Protein 8FIB (pdb70)

Sequence (418 aa):
RDAFAALAAPENNSNPYEYMRWLREHDPVHRSASGIFLLSRHADIYWALKATGDTFRGPSAGDLARLFPRAAISRSLNLLASTLAMKEPPTHTRLRRLISRDFTVRQIDSLRPSIVQVTQTRRLGNIASSLEKGHVVNLHEVFSVVLPMLIFAELFGMTQADIFELAASIRTILEGLNPHASDEQLAASDAASLEVERYFEGLIEKKRREPQSDLVSVLVSTHDDDDDKLSDTELISMLWGILLGGFATTAAMMIDHAILDMLAFPEQRRWLEGDAASVKAFIEEVLRRYYDDAAPPAAMMFFSSSIPRIAQYDITIGDVTIPEGADVRVLLASGNRDPAAFPDPDRFDPSRFHGTAPGMSTYGHVLLSFGHGIHFCLGAQLARVQLAECLPVINARFPHLVLAGDPVREPSAFLRTFRSLPVRLDTSG

Secondary structure (DSSP, 8-state):
--HHHHHHSHHHHH-THHHHHHHHHH-SEEE-TTS-EEE-SHHHHHHHHHTBTTTEEPP-HHHHHHHSGGGTT-HHHHHHHTSGGG--TTHHHHHHHHHHHHS-HHHHHTTHHHHHHHHHHHHHHHHHHHHTT--EEHIIIIITHHHHHHHHHHHT--HHHHHHHHHHHHHHHHHHSTT--HHHHHHHHHHHHHHHHHHHHHHHHHHHS--SSHHHHHHS--SS------HHHHHHHHHHHHHHTSSHHHHHHHHHHHHHHH-GGGGGGGGS-HHHHHHHHHHHHHH--SSSB--S--EESS-EEETTEEE-TT-BEEEBHHHHTT-TTTSSSTTS--GGGGTTS-TTB-TTS-B--TT--GGG--TTHHHHHHHHHHHHHHHHHH-TTEEE-SPPEEE--SS--EEEE-EEEE----

Structure (mmCIF, N/CA/C/O backbone):
data_8FIB
#
_entry.id   8FIB
#
_cell.length_a   92.931
_cell.length_b   97.410
_cell.length_c   107.600
_cell.angle_alpha   90.000
_cell.angle_beta   90.000
_cell.angle_gamma   90.000
#
_symmetry.space_group_name_H-M   'C 2 2 21'
#
loop_
_entity.id
_entity.type
_entity.pdbx_description
1 polymer 'Cytochrome P450'
2 non-polymer 'PROTOPORPHYRIN IX CONTAINING FE'
3 water water
#
loop_
_atom_site.group_PDB
_atom_site.id
_atom_site.type_symbol
_atom_site.label_atom_id
_atom_site.label_alt_id
_atom_site.label_comp_id
_atom_site.label_asym_id
_atom_site.label_entity_id
_atom_site.label_seq_id
_atom_site.pdbx_PDB_ins_code
_atom_site.Cartn_x
_atom_site.Cartn_y
_atom_site.Cartn_z
_atom_site.occupancy
_atom_site.B_iso_or_equiv
_atom_site.auth_seq_id
_atom_site.auth_comp_id
_atom_site.auth_asym_id
_atom_site.auth_atom_id
_atom_site.pdbx_PDB_model_num
ATOM 1 N N . ARG A 1 23 ? 2.039 20.901 45.609 1.00 59.88 15 ARG A N 1
ATOM 2 C CA . ARG A 1 23 ? 0.998 21.806 46.089 1.00 60.70 15 ARG A CA 1
ATOM 3 C C . ARG A 1 23 ? 1.445 23.258 45.947 1.00 59.49 15 ARG A C 1
ATOM 4 O O . ARG A 1 23 ? 0.667 24.141 45.582 1.00 61.01 15 ARG A O 1
ATOM 24 N N . ASP A 1 24 ? 2.715 23.488 46.263 1.00 56.42 16 ASP A N 1
ATOM 25 C CA . ASP A 1 24 ? 3.375 24.778 46.106 1.00 53.18 16 ASP A CA 1
ATOM 26 C C . ASP A 1 24 ? 4.565 24.550 45.185 1.00 50.44 16 ASP A C 1
ATOM 27 O O . ASP A 1 24 ? 5.445 23.744 45.506 1.00 51.06 16 ASP A O 1
ATOM 36 N N . ALA A 1 25 ? 4.592 25.256 44.047 1.00 46.98 17 ALA A N 1
ATOM 37 C CA . ALA A 1 25 ? 5.523 24.900 42.978 1.00 45.22 17 ALA A CA 1
ATOM 38 C C . ALA A 1 25 ? 6.978 25.037 43.418 1.00 44.33 17 ALA A C 1
ATOM 39 O O . ALA A 1 25 ? 7.827 24.228 43.026 1.00 44.21 17 ALA A O 1
ATOM 46 N N . PHE A 1 26 ? 7.295 26.065 44.205 1.00 43.52 18 PHE A N 1
ATOM 47 C CA . PHE A 1 26 ? 8.677 26.251 44.636 1.00 44.14 18 PHE A CA 1
ATOM 48 C C . PHE A 1 26 ? 9.121 25.112 45.547 1.00 46.78 18 PHE A C 1
ATOM 49 O O . PHE A 1 26 ? 10.270 24.657 45.468 1.00 47.34 18 PHE A O 1
ATOM 66 N N . ALA A 1 27 ? 8.221 24.631 46.409 1.00 48.18 19 ALA A N 1
ATOM 67 C CA . ALA A 1 27 ? 8.551 23.496 47.262 1.00 48.85 19 ALA A CA 1
ATOM 68 C C . ALA A 1 27 ? 8.584 22.201 46.463 1.00 48.10 19 ALA A C 1
ATOM 69 O O . ALA A 1 27 ? 9.410 21.319 46.731 1.00 47.78 19 ALA A O 1
ATOM 76 N N . ALA A 1 28 ? 7.685 22.061 45.486 1.00 46.81 20 ALA A N 1
ATOM 77 C CA . ALA A 1 28 ? 7.691 20.870 44.646 1.00 46.62 20 ALA A CA 1
ATOM 78 C C . ALA A 1 28 ? 9.010 20.751 43.889 1.00 46.95 20 ALA A C 1
ATOM 79 O O . ALA A 1 28 ? 9.637 19.687 43.875 1.00 47.62 20 ALA A O 1
ATOM 86 N N . LEU A 1 29 ? 9.467 21.853 43.284 1.00 46.47 21 LEU A N 1
ATOM 87 C CA . LEU A 1 29 ? 10.673 21.831 42.461 1.00 46.74 21 LEU A CA 1
ATOM 88 C C . LEU A 1 29 ? 11.946 21.601 43.267 1.00 48.93 21 LEU A C 1
ATOM 89 O O . LEU A 1 29 ? 12.956 21.170 42.696 1.00 49.37 21 LEU A O 1
ATOM 105 N N . ALA A 1 30 ? 11.929 21.885 44.567 1.00 50.32 22 ALA A N 1
ATOM 106 C CA . ALA A 1 30 ? 13.090 21.658 45.415 1.00 52.37 22 ALA A CA 1
ATOM 107 C C . ALA A 1 30 ? 13.084 20.289 46.083 1.00 54.38 22 A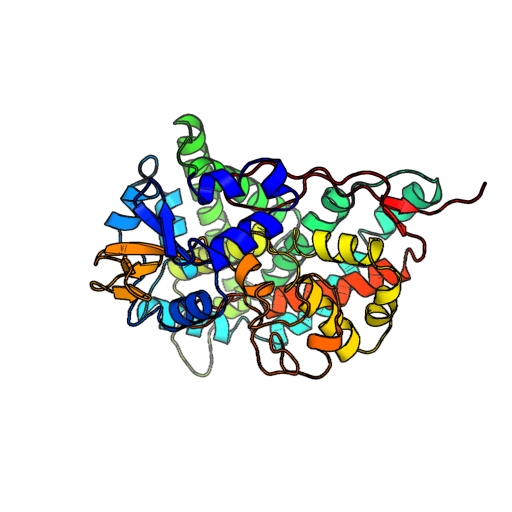LA A C 1
ATOM 108 O O . ALA A 1 30 ? 14.087 19.916 46.702 1.00 54.31 22 ALA A O 1
ATOM 115 N N . ALA A 1 31 ? 11.989 19.531 45.981 1.00 56.38 23 ALA A N 1
ATOM 116 C CA . ALA A 1 31 ? 11.988 18.172 46.494 1.00 58.49 23 ALA A CA 1
ATOM 117 C C . ALA A 1 31 ? 13.101 17.374 45.818 1.00 60.77 23 ALA A C 1
ATOM 118 O O . ALA A 1 31 ? 13.526 17.706 44.707 1.00 60.96 23 ALA A O 1
ATOM 125 N N . PRO A 1 32 ? 13.588 16.312 46.470 1.00 62.61 24 PRO A N 1
ATOM 126 C CA . PRO A 1 32 ? 14.724 15.568 45.886 1.00 63.17 24 PRO A CA 1
ATOM 127 C C . PRO A 1 32 ? 14.476 15.071 44.467 1.00 63.64 24 PRO A C 1
ATOM 128 O O . PRO A 1 32 ? 15.310 15.305 43.579 1.00 63.55 24 PRO A O 1
ATOM 139 N N . GLU A 1 33 ? 13.347 14.392 44.220 1.00 64.29 25 GLU A N 1
ATOM 140 C CA . GLU A 1 33 ? 13.089 13.846 42.890 1.00 64.75 25 GLU A CA 1
ATOM 141 C C . GLU A 1 33 ? 13.003 14.940 41.831 1.00 65.05 25 GLU A C 1
ATOM 142 O O . GLU A 1 33 ? 13.288 14.690 40.655 1.00 65.58 25 GLU A O 1
ATOM 154 N N . ASN A 1 34 ? 12.600 16.150 42.217 1.00 64.57 26 ASN A N 1
ATOM 155 C CA . ASN A 1 34 ? 12.515 17.258 41.273 1.00 64.43 26 ASN A CA 1
ATOM 156 C C . ASN A 1 34 ? 13.818 18.036 41.161 1.00 65.34 26 ASN A C 1
ATOM 157 O O . ASN A 1 34 ? 14.060 18.666 40.125 1.00 66.03 26 ASN A O 1
ATOM 168 N N . ASN A 1 35 ? 14.668 18.013 42.189 1.00 65.48 27 ASN A N 1
ATOM 169 C CA . ASN A 1 35 ? 16.063 18.359 41.954 1.00 66.19 27 ASN A CA 1
ATOM 170 C C . ASN A 1 35 ? 16.688 17.380 40.967 1.00 65.12 27 ASN A C 1
ATOM 171 O O . ASN A 1 35 ? 17.648 17.739 40.279 1.00 66.77 27 ASN A O 1
ATOM 182 N N . SER A 1 36 ? 16.128 16.167 40.848 1.00 62.37 28 SER A N 1
ATOM 183 C CA . SER A 1 36 ? 16.681 15.129 39.965 1.00 59.58 28 SER A CA 1
ATOM 184 C C . SER A 1 36 ? 16.162 15.266 38.535 1.00 55.94 28 SER A C 1
ATOM 185 O O . SER A 1 36 ? 16.940 15.515 37.609 1.00 55.32 28 SER A O 1
ATOM 193 N N . ASN A 1 37 ? 14.854 15.081 38.336 1.00 52.65 29 ASN A N 1
ATOM 194 C CA . ASN A 1 37 ? 14.227 15.298 37.032 1.00 48.97 29 ASN A CA 1
ATOM 195 C C . ASN A 1 37 ? 12.908 16.040 37.187 1.00 42.89 29 ASN A C 1
ATOM 196 O O . ASN A 1 37 ? 11.833 15.431 37.258 1.00 42.72 29 ASN A O 1
ATOM 207 N N . PRO A 1 38 ? 12.942 17.372 37.187 1.00 38.95 30 PRO A N 1
ATOM 208 C CA . PRO A 1 38 ? 11.702 18.130 37.365 1.00 34.70 30 PRO A CA 1
ATOM 209 C C . PRO A 1 38 ? 10.891 18.331 36.093 1.00 29.76 30 PRO A C 1
ATOM 210 O O . PRO A 1 38 ? 9.881 19.040 36.143 1.00 28.27 30 PRO A O 1
ATOM 221 N N . TYR A 1 39 ? 11.285 17.758 34.953 1.00 26.98 31 TYR A N 1
ATOM 222 C CA . TYR A 1 39 ? 10.689 18.183 33.689 1.00 26.55 31 TYR A CA 1
ATOM 223 C C . TYR A 1 39 ? 9.291 17.628 33.486 1.00 25.43 31 TYR A C 1
ATOM 224 O O . TYR A 1 39 ? 8.498 18.248 32.764 1.00 26.07 31 TYR A O 1
ATOM 242 N N . GLU A 1 40 ? 8.948 16.515 34.141 1.00 25.60 32 GLU A N 1
ATOM 243 C CA . GLU A 1 40 ? 7.573 16.028 34.079 1.00 27.48 32 GLU A CA 1
ATOM 244 C C . GLU A 1 40 ? 6.626 16.957 34.831 1.00 25.86 32 GLU A C 1
ATOM 245 O O . GLU A 1 40 ? 5.535 17.277 34.338 1.00 25.68 32 GLU A O 1
ATOM 257 N N . TYR A 1 41 ? 7.034 17.415 36.019 1.00 25.03 33 TYR A N 1
ATOM 258 C CA . TYR A 1 41 ? 6.231 18.386 36.759 1.00 25.43 33 TYR A CA 1
ATOM 259 C C . TYR A 1 41 ? 6.129 19.720 36.026 1.00 23.24 33 TYR A C 1
ATOM 260 O O . TYR A 1 41 ? 5.079 20.369 36.059 1.00 23.79 33 TYR A O 1
ATOM 278 N N . MET A 1 42 ? 7.224 20.171 35.406 1.00 22.39 34 MET A N 1
ATOM 279 C CA . MET A 1 42 ? 7.185 21.401 34.621 1.00 23.06 34 MET A CA 1
ATOM 280 C C . MET A 1 42 ? 6.180 21.299 33.484 1.00 22.91 34 MET A C 1
ATOM 281 O O . MET A 1 42 ? 5.436 22.249 33.214 1.00 22.58 34 MET A O 1
ATOM 295 N N . ARG A 1 43 ? 6.153 20.156 32.797 1.00 22.37 35 ARG A N 1
ATOM 296 C CA . ARG A 1 43 ? 5.148 19.947 31.766 1.00 24.43 35 ARG A CA 1
ATOM 297 C C . ARG A 1 43 ? 3.752 20.072 32.350 1.00 23.28 35 ARG A C 1
ATOM 298 O O . ARG A 1 43 ? 2.867 20.702 31.754 1.00 22.70 35 ARG A O 1
ATOM 319 N N . TRP A 1 44 ? 3.536 19.481 33.525 1.00 22.89 36 TRP A N 1
ATOM 320 C CA . TRP A 1 44 ? 2.224 19.567 34.148 1.00 23.39 36 TRP A CA 1
ATOM 321 C C . TRP A 1 44 ? 1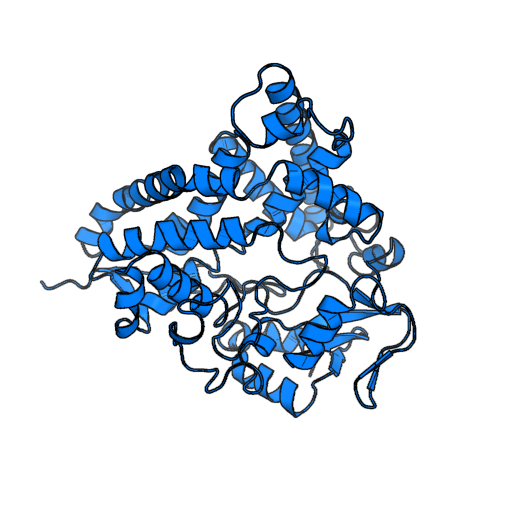.851 21.019 34.413 1.00 22.05 36 TRP A C 1
ATOM 322 O O . TRP A 1 44 ? 0.716 21.436 34.155 1.00 22.08 36 TRP A O 1
ATOM 343 N N . LEU A 1 45 ? 2.803 21.811 34.907 1.00 21.10 37 LEU A N 1
ATOM 344 C CA . LEU A 1 45 ? 2.524 23.213 35.191 1.00 21.39 37 LEU A CA 1
ATOM 345 C C . LEU A 1 45 ? 2.150 23.964 33.922 1.00 20.72 37 LEU A C 1
ATOM 346 O O . LEU A 1 45 ? 1.183 24.733 33.903 1.00 21.40 37 LEU A O 1
ATOM 362 N N . ARG A 1 46 ? 2.914 23.758 32.847 1.00 19.41 38 ARG A N 1
ATOM 363 C CA . ARG A 1 46 ? 2.650 24.489 31.614 1.00 19.41 38 ARG A CA 1
ATOM 364 C C . ARG A 1 46 ? 1.238 24.229 31.112 1.00 20.00 38 ARG A C 1
ATOM 365 O O . ARG A 1 46 ? 0.613 25.108 30.512 1.00 20.47 38 ARG A O 1
ATOM 386 N N . GLU A 1 47 ? 0.740 23.006 31.298 1.00 20.49 39 GLU A N 1
ATOM 387 C CA . GLU A 1 47 ? -0.568 22.619 30.784 1.00 22.52 39 GLU A CA 1
ATOM 388 C C . GLU A 1 47 ? -1.704 22.918 31.746 1.00 21.39 39 GLU A C 1
ATOM 389 O O . GLU A 1 47 ? -2.815 23.238 31.293 1.00 21.63 39 GLU A O 1
ATOM 401 N N . HIS A 1 48 ? -1.460 22.833 33.054 1.00 21.84 40 HIS A N 1
ATOM 402 C CA . HIS A 1 48 ? -2.531 22.904 34.033 1.00 22.94 40 HIS A CA 1
ATOM 403 C C . HIS A 1 48 ? -2.478 24.115 34.959 1.00 21.77 40 HIS A C 1
ATOM 404 O O . HIS A 1 48 ? -3.515 24.481 35.529 1.00 22.35 40 HIS A O 1
ATOM 418 N N . ASP A 1 49 ? -1.320 24.724 35.149 1.00 22.54 41 ASP A N 1
ATOM 419 C CA . ASP A 1 49 ? -1.218 25.848 36.078 1.00 21.63 41 ASP A CA 1
ATOM 420 C C . ASP A 1 49 ? -0.120 26.789 35.594 1.00 19.98 41 ASP A C 1
ATOM 421 O O . ASP A 1 49 ? 0.877 26.994 36.306 1.00 19.90 41 ASP A O 1
ATOM 430 N N . PRO A 1 50 ? -0.259 27.367 34.388 1.00 19.01 42 PRO A N 1
ATOM 431 C CA . PRO A 1 50 ? 0.865 28.127 33.807 1.00 18.25 42 PRO A CA 1
ATOM 432 C C . PRO A 1 50 ? 1.155 29.433 34.527 1.00 18.01 42 PRO A C 1
ATOM 433 O O . PRO A 1 50 ? 2.273 29.950 34.414 1.00 19.33 42 PRO A O 1
ATOM 444 N N . VAL A 1 51 ? 0.197 29.975 35.276 1.00 18.90 43 VAL A N 1
ATOM 445 C CA . VAL A 1 51 ? 0.406 31.197 36.052 1.00 20.48 43 VAL A CA 1
ATOM 446 C C . VAL A 1 51 ? 0.190 30.810 37.505 1.00 20.77 43 VAL A C 1
ATOM 447 O O . VAL A 1 51 ? -0.862 31.086 38.094 1.00 22.33 43 VAL A O 1
ATOM 460 N N . HIS A 1 52 ? 1.170 30.115 38.066 1.00 20.22 44 HIS A N 1
ATOM 461 C CA . HIS A 1 52 ? 1.037 29.516 39.382 1.00 21.72 44 HIS A CA 1
ATOM 462 C C . HIS A 1 52 ? 1.199 30.560 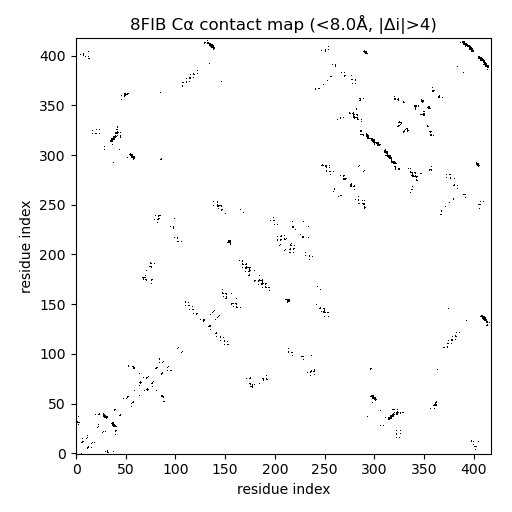40.471 1.00 22.11 44 HIS A C 1
ATOM 463 O O . HIS A 1 52 ? 2.199 31.281 40.493 1.00 22.23 44 HIS A O 1
ATOM 477 N N . ARG A 1 53 ? 0.254 30.601 41.404 1.00 22.49 45 ARG A N 1
ATOM 478 C CA . ARG A 1 53 ? 0.379 31.427 42.600 1.00 25.08 45 ARG A CA 1
ATOM 479 C C . ARG A 1 53 ? 0.782 30.532 43.773 1.00 26.23 45 ARG A C 1
ATOM 480 O O . ARG A 1 53 ? 0.008 29.672 44.206 1.00 24.91 45 ARG A O 1
ATOM 501 N N . SER A 1 54 ? 1.989 30.738 44.292 1.00 30.02 46 SER A N 1
ATOM 502 C CA . SER A 1 54 ? 2.457 29.929 45.406 1.00 33.31 46 SER A CA 1
ATOM 503 C C . SER A 1 54 ? 1.768 30.352 46.704 1.00 36.19 46 SER A C 1
ATOM 504 O O . SER A 1 54 ? 1.033 31.343 46.758 1.00 36.00 46 SER A O 1
ATOM 512 N N . ALA A 1 55 ? 2.029 29.584 47.767 1.00 37.70 47 ALA A N 1
ATOM 513 C CA . ALA A 1 55 ? 1.474 29.901 49.080 1.00 38.92 47 ALA A CA 1
ATOM 514 C C . ALA A 1 55 ? 1.922 31.276 49.558 1.00 39.35 47 ALA A C 1
ATOM 515 O O . ALA A 1 55 ? 1.166 31.987 50.232 1.00 41.10 47 ALA A O 1
ATOM 522 N N . SER A 1 56 ? 3.156 31.659 49.235 1.00 38.34 48 SER A N 1
ATOM 523 C CA . SER A 1 56 ? 3.689 32.959 49.614 1.00 38.27 48 SER A CA 1
ATOM 524 C C . SER A 1 56 ? 3.043 34.111 48.861 1.00 36.55 48 SER A C 1
ATOM 525 O O . SER A 1 56 ? 3.251 35.266 49.237 1.00 37.88 48 SER A O 1
ATOM 533 N N . GLY A 1 57 ? 2.295 33.844 47.802 1.00 34.51 49 GLY A N 1
ATOM 534 C CA . GLY A 1 57 ? 1.808 34.908 46.957 1.00 32.65 49 GLY A CA 1
ATOM 535 C C . GLY A 1 57 ? 2.697 35.238 45.780 1.00 30.68 49 GLY A C 1
ATOM 536 O O . GLY A 1 57 ? 2.310 36.067 44.944 1.00 29.57 49 GLY A O 1
ATOM 540 N N . ILE A 1 58 ? 3.876 34.629 45.690 1.00 31.28 50 ILE A N 1
ATOM 541 C CA . ILE A 1 58 ? 4.766 34.839 44.555 1.00 29.97 50 ILE A CA 1
ATOM 542 C C . ILE A 1 58 ? 4.286 33.976 43.398 1.00 26.83 50 ILE A C 1
ATOM 543 O O . ILE A 1 58 ? 3.863 32.829 43.586 1.00 28.31 50 ILE A O 1
ATOM 559 N N . PHE A 1 59 ? 4.337 34.524 42.196 1.00 23.16 51 PHE A N 1
ATOM 560 C CA . PHE A 1 59 ? 3.863 33.806 41.024 1.00 22.80 51 PHE A CA 1
ATOM 561 C C . PHE A 1 59 ? 5.021 33.150 40.293 1.00 21.99 51 PHE A C 1
ATOM 562 O O . PHE A 1 59 ? 6.171 33.588 40.372 1.00 21.47 51 PHE A O 1
ATOM 579 N N . LEU A 1 60 ? 4.693 32.092 39.550 1.00 20.53 52 LEU A N 1
ATOM 580 C CA . LEU A 1 60 ? 5.689 31.342 38.791 1.00 20.23 52 LEU A CA 1
ATOM 581 C C . LEU A 1 60 ? 5.131 31.014 37.416 1.00 20.08 52 LEU A C 1
ATOM 582 O O . LEU A 1 60 ? 4.119 30.310 37.305 1.00 20.02 52 LEU A O 1
ATOM 598 N N . LEU A 1 61 ? 5.810 31.505 36.379 1.00 18.33 53 LEU A N 1
ATOM 599 C CA . LEU A 1 61 ? 5.440 31.274 34.988 1.00 17.22 53 LEU A CA 1
ATOM 600 C C . LEU A 1 61 ? 6.304 30.160 34.411 1.00 16.74 53 LEU A C 1
ATOM 601 O O . LEU A 1 61 ? 7.530 30.171 34.578 1.00 17.28 53 LEU A O 1
ATOM 617 N N . SER A 1 62 ? 5.658 29.198 33.746 1.00 14.97 54 SER A N 1
ATOM 618 C CA . SER A 1 62 ? 6.337 28.020 33.228 1.00 16.96 54 SER A CA 1
ATOM 619 C C . SER A 1 62 ? 6.347 27.913 31.707 1.00 17.16 54 SER A C 1
ATOM 620 O O . SER A 1 62 ? 7.151 27.150 31.172 1.00 17.71 54 SER A O 1
ATOM 628 N N . ARG A 1 63 ? 5.497 28.648 30.992 1.00 17.02 55 ARG A N 1
ATOM 629 C CA . ARG A 1 63 ? 5.466 28.545 29.537 1.00 15.77 55 ARG A CA 1
ATOM 630 C C . ARG A 1 63 ? 6.478 29.482 28.885 1.00 16.08 55 ARG A C 1
ATOM 631 O O . ARG A 1 63 ? 6.703 30.603 29.357 1.00 15.32 55 ARG A O 1
ATOM 652 N N . HIS A 1 64 ? 7.066 29.023 27.769 1.00 15.00 56 HIS A N 1
ATOM 653 C CA . HIS A 1 64 ? 8.017 29.862 27.041 1.00 16.22 56 HIS A CA 1
ATOM 654 C C . HIS A 1 64 ? 7.402 31.215 26.696 1.00 16.51 56 HIS A C 1
ATOM 655 O O . HIS A 1 64 ? 8.034 32.258 26.895 1.00 16.39 56 HIS A O 1
ATOM 669 N N . ALA A 1 65 ? 6.159 31.227 26.213 1.00 16.43 57 ALA A N 1
ATOM 670 C CA . ALA A 1 65 ? 5.553 32.478 25.758 1.00 16.01 57 ALA A CA 1
ATOM 671 C C . ALA A 1 65 ? 5.388 33.478 26.901 1.00 16.84 57 ALA A C 1
ATOM 672 O O . ALA A 1 65 ? 5.673 34.676 26.745 1.00 16.56 57 ALA A O 1
ATOM 679 N N . ASP A 1 66 ? 4.925 33.004 28.058 1.00 16.55 58 ASP A N 1
ATOM 680 C CA . ASP A 1 66 ? 4.682 33.891 29.186 1.00 17.10 58 ASP A CA 1
ATOM 681 C C . ASP A 1 66 ? 5.994 34.340 29.814 1.00 15.96 58 ASP A C 1
ATOM 682 O O . ASP A 1 66 ? 6.120 35.486 30.261 1.00 16.82 58 ASP A O 1
ATOM 691 N N . ILE A 1 67 ? 6.981 33.443 29.866 1.00 14.95 59 ILE A N 1
ATOM 692 C CA . ILE A 1 67 ? 8.292 33.805 30.399 1.00 15.26 59 ILE A CA 1
ATOM 693 C C . ILE A 1 67 ? 8.954 34.858 29.518 1.00 15.56 59 ILE A C 1
ATOM 694 O O . ILE A 1 67 ? 9.503 35.851 30.006 1.00 15.61 59 ILE A O 1
ATOM 710 N N . TYR A 1 68 ? 8.931 34.635 28.200 1.00 16.72 60 TYR A N 1
ATOM 711 C CA . TYR A 1 68 ? 9.510 35.582 27.254 1.00 17.85 60 TYR A CA 1
ATOM 712 C C . TYR A 1 68 ? 8.850 36.940 27.392 1.00 18.18 60 TYR A C 1
ATOM 713 O O . TYR A 1 68 ? 9.532 37.971 27.472 1.00 18.45 60 TYR A O 1
ATOM 731 N N . TRP A 1 69 ? 7.523 36.950 27.482 1.00 19.06 61 TRP A N 1
ATOM 732 C CA . TRP A 1 69 ? 6.795 38.189 27.684 1.00 19.88 61 TRP A CA 1
ATOM 733 C C . TRP A 1 69 ? 7.259 38.906 28.952 1.00 19.58 61 TRP A C 1
ATOM 734 O O . TRP A 1 69 ? 7.490 40.121 28.948 1.00 18.95 61 TRP A O 1
ATOM 755 N N . ALA A 1 70 ? 7.372 38.174 30.060 1.00 17.50 62 ALA A N 1
ATOM 756 C CA . ALA A 1 70 ? 7.677 38.819 31.335 1.00 17.13 62 ALA A CA 1
ATOM 757 C C . ALA A 1 70 ? 9.089 39.382 31.346 1.00 16.02 62 ALA A C 1
ATOM 758 O O . ALA A 1 70 ? 9.341 40.453 31.923 1.00 16.82 62 ALA A O 1
ATOM 765 N N . LEU A 1 71 ? 10.021 38.667 30.711 1.00 15.62 63 LEU A N 1
ATOM 766 C CA . LEU A 1 71 ? 11.395 39.133 30.620 1.00 16.53 63 LEU A CA 1
ATOM 767 C C . LEU A 1 71 ? 11.497 40.400 29.796 1.00 19.09 63 LEU A C 1
ATOM 768 O O . LEU A 1 71 ? 12.255 41.311 30.144 1.00 18.97 63 LEU A O 1
ATOM 784 N N . LYS A 1 72 ? 10.779 40.464 28.678 1.00 20.28 64 LYS A N 1
ATOM 785 C CA . LYS A 1 72 ? 10.879 41.653 27.845 1.00 23.11 64 LYS A CA 1
ATOM 786 C C . LYS A 1 72 ? 10.046 42.800 28.389 1.00 21.93 64 LYS A C 1
ATOM 787 O O . LYS A 1 72 ? 10.298 43.953 28.035 1.00 24.15 64 LYS A O 1
ATOM 806 N N . ALA A 1 73 ? 9.121 42.521 29.289 1.00 21.10 65 ALA A N 1
ATOM 807 C CA . ALA A 1 73 ? 8.357 43.576 29.923 1.00 25.76 65 ALA A CA 1
ATOM 808 C C . ALA A 1 73 ? 9.059 44.174 31.135 1.00 32.93 65 ALA A C 1
ATOM 809 O O . ALA A 1 73 ? 8.516 45.105 31.733 1.00 35.67 65 ALA A O 1
ATOM 816 N N . THR A 1 74 ? 10.199 43.625 31.563 1.00 36.22 66 THR A N 1
ATOM 817 C CA . THR A 1 74 ? 10.879 44.145 32.749 1.00 41.00 66 THR A CA 1
ATOM 818 C C . THR A 1 74 ? 11.495 45.496 32.412 1.00 42.80 66 THR A C 1
ATOM 819 O O . THR A 1 74 ? 12.302 45.615 31.480 1.00 38.29 66 THR A O 1
ATOM 830 N N . GLY A 1 75 ? 11.073 46.516 33.159 1.00 49.08 67 GLY A N 1
ATOM 831 C CA . GLY A 1 75 ? 11.315 47.903 32.823 1.00 52.64 67 GLY A CA 1
ATOM 832 C C . GLY A 1 75 ? 10.025 48.696 32.721 1.00 53.36 67 GLY A C 1
ATOM 833 O O . GLY A 1 75 ? 9.890 49.758 33.332 1.00 55.32 67 GLY A O 1
ATOM 837 N N . ASP A 1 76 ? 9.064 48.196 31.955 1.00 52.02 68 ASP A N 1
ATOM 838 C CA . ASP A 1 76 ? 7.763 48.881 31.813 1.00 51.93 68 ASP A CA 1
ATOM 839 C C . ASP A 1 76 ? 6.772 48.329 32.832 1.00 49.65 68 ASP A C 1
ATOM 840 O O . ASP A 1 76 ? 6.432 48.994 33.811 1.00 51.74 68 ASP A O 1
ATOM 849 N N . THR A 1 77 ? 6.313 47.082 32.606 1.00 43.56 69 THR A N 1
ATOM 850 C CA . THR A 1 77 ? 5.258 46.402 33.359 1.00 36.09 69 THR A CA 1
ATOM 851 C C . THR A 1 77 ? 5.731 45.892 34.708 1.00 31.96 69 THR A C 1
ATOM 852 O O . THR A 1 77 ? 4.935 45.759 35.647 1.00 29.67 69 THR A O 1
ATOM 863 N N . PHE A 1 78 ? 7.001 45.532 34.790 1.00 30.02 70 PHE A N 1
ATOM 864 C CA . PHE A 1 78 ? 7.612 45.009 36.000 1.00 28.48 70 PHE A CA 1
ATOM 865 C C . PHE A 1 78 ? 8.717 45.972 36.388 1.00 30.08 70 PHE A C 1
ATOM 866 O O . PHE A 1 78 ? 9.538 46.350 35.542 1.00 32.55 70 PHE A O 1
ATOM 883 N N . ARG A 1 79 ? 8.711 46.392 37.644 1.00 29.57 71 ARG A N 1
ATOM 884 C CA . ARG A 1 79 ? 9.817 47.138 38.218 1.00 30.82 71 ARG A CA 1
ATOM 885 C C . ARG A 1 79 ? 10.715 46.196 39.020 1.00 28.33 71 ARG A C 1
ATOM 886 O O . ARG A 1 79 ? 10.362 45.049 39.311 1.00 26.08 71 ARG A O 1
ATOM 907 N N . GLY A 1 80 ? 11.902 46.685 39.350 1.00 27.56 72 GLY A N 1
ATOM 908 C CA . GLY A 1 80 ? 12.765 45.978 40.271 1.00 26.23 72 GLY A CA 1
ATOM 909 C C . GLY A 1 80 ? 12.269 46.100 41.688 1.00 25.41 72 GLY A C 1
ATOM 910 O O . GLY A 1 80 ? 11.336 46.848 42.004 1.00 26.12 72 GLY A O 1
ATOM 914 N N . PRO A 1 81 ? 12.897 45.340 42.579 1.00 25.08 73 PRO A N 1
ATOM 915 C CA . PRO A 1 81 ? 12.481 45.362 43.988 1.00 24.77 73 PRO A CA 1
ATOM 916 C C . PRO A 1 81 ? 12.857 46.669 44.672 1.00 25.51 73 PRO A C 1
ATOM 917 O O . PRO A 1 81 ? 13.967 47.183 44.521 1.00 25.83 73 PRO A O 1
ATOM 928 N N . SER A 1 82 ? 11.916 47.197 45.438 1.00 26.74 74 SER A N 1
ATOM 929 C CA . SER A 1 82 ? 12.154 48.358 46.270 1.00 28.30 74 SER A CA 1
ATOM 930 C C . SER A 1 82 ? 12.848 47.926 47.555 1.00 28.76 74 SER A C 1
ATOM 931 O O . SER A 1 82 ? 13.044 46.736 47.810 1.00 27.98 74 SER A O 1
ATOM 939 N N . ALA A 1 83 ? 13.196 48.902 48.394 1.00 30.82 75 ALA A N 1
ATOM 940 C CA . ALA A 1 83 ? 13.715 48.587 49.720 1.00 31.83 75 ALA A CA 1
ATOM 941 C C . ALA A 1 83 ? 12.717 47.767 50.532 1.00 32.78 75 ALA A C 1
ATOM 942 O O . ALA A 1 83 ? 13.112 46.864 51.280 1.00 33.58 75 ALA A O 1
ATOM 949 N N . GLY A 1 84 ? 11.421 48.080 50.416 1.00 32.15 76 GLY A N 1
ATOM 950 C CA . GLY A 1 84 ? 10.406 47.288 51.096 1.00 31.41 76 GLY A CA 1
ATOM 951 C C . GLY A 1 84 ? 10.337 45.858 50.595 1.00 31.69 76 GLY A C 1
ATOM 952 O O . GLY A 1 84 ? 10.125 44.925 51.374 1.00 33.16 76 GLY A O 1
ATOM 956 N N . ASP A 1 85 ? 10.509 45.662 49.286 1.00 30.28 77 ASP A N 1
ATOM 957 C CA . ASP A 1 85 ? 10.459 44.313 48.732 1.00 28.31 77 ASP A CA 1
ATOM 958 C C . ASP A 1 85 ? 11.619 43.466 49.243 1.00 28.89 77 ASP A C 1
ATOM 959 O O . ASP A 1 85 ? 11.435 42.297 49.610 1.00 27.33 77 ASP A O 1
ATOM 968 N N . LEU A 1 86 ? 12.832 44.021 49.233 1.00 30.18 78 LEU A N 1
ATOM 969 C CA . LEU A 1 86 ? 13.980 43.263 49.718 1.00 31.71 78 LEU A CA 1
ATOM 970 C C . LEU A 1 86 ? 13.836 42.955 51.203 1.00 32.69 78 LEU A C 1
ATOM 971 O O . LEU A 1 86 ? 14.189 41.859 51.655 1.00 32.43 78 LEU A O 1
ATOM 987 N N . ALA A 1 87 ? 13.300 43.903 51.977 1.00 33.99 79 ALA A N 1
ATOM 988 C CA . ALA A 1 87 ? 13.075 43.648 53.394 1.00 35.81 79 ALA A CA 1
ATOM 989 C C . ALA A 1 87 ? 12.141 42.463 53.593 1.00 36.66 79 ALA A C 1
ATOM 990 O O . ALA A 1 87 ? 12.342 41.648 54.502 1.00 37.47 79 ALA A O 1
ATOM 997 N N . ARG A 1 88 ? 11.111 42.349 52.750 1.00 36.78 80 ARG A N 1
ATOM 998 C CA . ARG A 1 88 ? 10.176 41.235 52.869 1.00 36.06 80 ARG A CA 1
ATOM 999 C C . ARG A 1 88 ? 10.809 39.923 52.426 1.00 32.91 80 ARG A C 1
ATOM 1000 O O . ARG A 1 88 ? 10.534 38.870 53.013 1.00 32.58 80 ARG A O 1
ATOM 1021 N N . LEU A 1 89 ? 11.644 39.958 51.381 1.00 31.26 81 LEU A N 1
ATOM 1022 C CA . LEU A 1 89 ? 12.285 38.738 50.896 1.00 32.34 81 LEU A CA 1
ATOM 1023 C C . LEU A 1 89 ? 13.411 38.286 51.816 1.00 34.15 81 LEU A C 1
ATOM 1024 O O . LEU A 1 89 ? 13.709 37.088 51.893 1.00 34.30 81 LEU A O 1
ATOM 1040 N N . PHE A 1 90 ? 14.050 39.228 52.500 1.00 35.15 82 PHE A N 1
ATOM 1041 C CA . PHE A 1 90 ? 15.161 38.935 53.407 1.00 36.73 82 PHE A CA 1
ATOM 1042 C C . PHE A 1 90 ? 14.871 39.546 54.770 1.00 38.13 82 PHE A C 1
ATOM 1043 O O . PHE A 1 90 ? 15.583 40.433 55.241 1.00 37.69 82 PHE A O 1
ATOM 1060 N N . PRO A 1 91 ? 13.824 39.069 55.446 1.00 39.70 83 PRO A N 1
ATOM 1061 C CA . PRO A 1 91 ? 13.428 39.703 56.715 1.00 41.37 83 PRO A CA 1
ATOM 1062 C C . PRO A 1 91 ? 14.495 39.622 57.790 1.00 41.40 83 PRO A C 1
ATOM 1063 O O . PRO A 1 91 ? 14.646 40.560 58.582 1.00 40.27 83 PRO A O 1
ATOM 1074 N N . ARG A 1 92 ? 15.235 38.515 57.847 1.00 42.34 84 ARG A N 1
ATOM 1075 C CA . ARG A 1 92 ? 16.252 38.346 58.873 1.00 45.31 84 ARG A CA 1
ATOM 1076 C C . ARG A 1 92 ? 17.453 39.256 58.659 1.00 43.49 84 ARG A C 1
ATOM 1077 O O . ARG A 1 92 ? 18.182 39.539 59.616 1.00 44.90 84 ARG A O 1
ATOM 1098 N N . ALA A 1 93 ? 17.675 39.715 57.433 1.00 40.57 85 ALA A N 1
ATOM 1099 C CA . ALA A 1 93 ? 18.874 40.462 57.082 1.00 38.46 85 ALA A CA 1
ATOM 1100 C C . ALA A 1 93 ? 18.534 41.855 56.566 1.00 36.91 85 ALA A C 1
ATOM 1101 O O . ALA A 1 93 ? 19.321 42.455 55.834 1.00 35.61 85 ALA A O 1
ATOM 1108 N N . ALA A 1 94 ? 17.379 42.390 56.979 1.00 37.25 86 ALA A N 1
ATOM 1109 C CA . ALA A 1 94 ? 16.804 43.568 56.332 1.00 37.82 86 ALA A CA 1
ATOM 1110 C C . ALA A 1 94 ? 17.738 44.777 56.336 1.00 37.93 86 ALA A C 1
ATOM 1111 O O . ALA A 1 94 ? 17.765 45.542 55.363 1.00 38.13 86 ALA A O 1
ATOM 1118 N N . ILE A 1 95 ? 18.478 45.007 57.422 1.00 37.87 87 ILE A N 1
ATOM 1119 C CA . ILE A 1 95 ? 19.370 46.165 57.432 1.00 38.24 87 ILE A CA 1
ATOM 1120 C C . ILE A 1 95 ? 20.827 45.720 57.514 1.00 36.49 87 ILE A C 1
ATOM 1121 O O . ILE A 1 95 ? 21.696 46.461 57.987 1.00 37.44 87 ILE A O 1
ATOM 1137 N N . SER A 1 96 ? 21.116 44.524 57.032 1.00 34.75 88 SER A N 1
ATOM 1138 C CA . SER A 1 96 ? 22.474 44.029 57.151 1.00 33.03 88 SER A CA 1
ATOM 1139 C C . SER A 1 96 ? 23.352 44.579 56.028 1.00 32.41 88 SER A C 1
ATOM 1140 O O . SER A 1 96 ? 22.877 44.986 54.964 1.00 32.66 88 SER A O 1
ATOM 1148 N N . ARG A 1 97 ? 24.657 44.596 56.293 1.00 31.89 89 ARG A N 1
ATOM 1149 C CA . ARG A 1 97 ? 25.631 44.939 55.263 1.00 31.55 89 ARG A CA 1
ATOM 1150 C C . ARG A 1 97 ? 25.523 44.005 54.061 1.00 28.89 89 ARG A C 1
ATOM 1151 O O . ARG A 1 97 ? 25.677 44.437 52.913 1.00 27.67 89 ARG A O 1
ATOM 1172 N N . SER A 1 98 ? 25.272 42.719 54.299 1.00 28.40 90 SER A N 1
ATOM 1173 C CA . SER A 1 98 ? 25.235 41.764 53.196 1.00 29.72 90 SER A CA 1
ATOM 1174 C C . SER A 1 98 ? 24.064 42.026 52.259 1.00 28.08 90 SER A C 1
ATOM 1175 O O . SER A 1 98 ? 24.210 41.944 51.033 1.00 27.05 90 SER A O 1
ATOM 1183 N N . LEU A 1 99 ? 22.889 42.325 52.804 1.00 26.83 91 LEU A N 1
ATOM 1184 C CA . LEU A 1 99 ? 21.760 42.631 51.935 1.00 26.81 91 LEU A CA 1
ATOM 1185 C C . LEU A 1 99 ? 21.983 43.952 51.207 1.00 26.78 91 LEU A C 1
ATOM 1186 O O . LEU A 1 99 ? 21.591 44.105 50.046 1.00 27.83 91 LEU A O 1
ATOM 1202 N N . ASN A 1 100 ? 22.617 44.916 51.871 1.00 26.42 92 ASN A N 1
ATOM 1203 C CA . ASN A 1 100 ? 22.965 46.162 51.201 1.00 28.03 92 ASN A CA 1
ATOM 1204 C C . ASN A 1 100 ? 23.874 45.908 50.005 1.00 25.66 92 ASN A C 1
ATOM 1205 O O . ASN A 1 100 ? 23.725 46.529 48.945 1.00 22.95 92 ASN A O 1
ATOM 1216 N N . LEU A 1 101 ? 24.824 44.998 50.158 1.00 25.83 93 LEU A N 1
ATOM 1217 C CA . LEU A 1 101 ? 25.707 44.662 49.051 1.00 26.15 93 LEU A CA 1
ATOM 1218 C C . LEU A 1 101 ? 24.933 43.990 47.924 1.00 25.54 93 LEU A C 1
ATOM 1219 O O . LEU A 1 101 ? 25.092 44.341 46.747 1.00 25.22 93 LEU A O 1
ATOM 1235 N N . LEU A 1 102 ? 24.077 43.026 48.261 1.00 24.23 94 LEU A N 1
ATOM 1236 C CA . LEU A 1 102 ? 23.269 42.400 47.223 1.00 24.14 94 LEU A CA 1
ATOM 1237 C C . LEU A 1 102 ? 22.396 43.430 46.521 1.00 24.04 94 LEU A C 1
ATOM 1238 O O . LEU A 1 102 ? 22.275 43.415 45.291 1.00 24.26 94 LEU A O 1
ATOM 1254 N N . ALA A 1 103 ? 21.769 44.330 47.287 1.00 23.79 95 ALA A N 1
ATOM 1255 C CA . ALA A 1 103 ? 20.852 45.301 46.705 1.00 23.44 95 ALA A CA 1
ATOM 1256 C C . ALA A 1 103 ? 21.569 46.266 45.768 1.00 22.73 95 ALA A C 1
ATOM 1257 O O . ALA A 1 103 ? 20.927 46.882 44.911 1.00 23.40 95 ALA A O 1
ATOM 1264 N N . SER A 1 104 ? 22.883 46.400 45.903 1.00 21.91 96 SER A N 1
ATOM 1265 C CA . SER A 1 104 ? 23.643 47.294 45.045 1.00 23.12 96 SER A CA 1
ATOM 1266 C C . SER A 1 104 ? 24.042 46.667 43.714 1.00 23.07 96 SER A C 1
ATOM 1267 O O . SER A 1 104 ? 24.556 47.384 42.844 1.00 23.86 96 SER A O 1
ATOM 1275 N N . THR A 1 105 ? 23.836 45.364 43.531 1.00 21.29 97 THR A N 1
ATOM 1276 C CA . THR A 1 105 ? 24.276 44.720 42.304 1.00 21.80 97 THR A CA 1
ATOM 1277 C C . THR A 1 105 ? 23.319 45.037 41.158 1.00 21.81 97 THR A C 1
ATOM 1278 O O . THR A 1 105 ? 22.142 45.337 41.355 1.00 21.32 97 THR A O 1
ATOM 1289 N N . LEU A 1 106 ? 23.861 44.958 39.943 1.00 22.10 98 LEU A N 1
ATOM 1290 C CA . LEU A 1 106 ? 23.112 45.223 38.716 1.00 22.41 98 LEU A CA 1
ATOM 1291 C C . LEU A 1 106 ? 21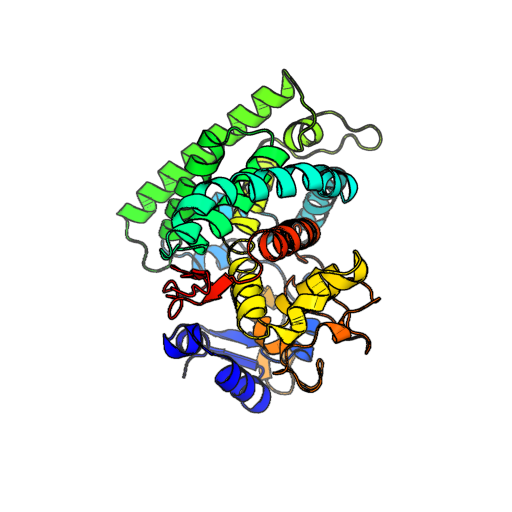.791 44.463 38.649 1.00 21.11 98 LEU A C 1
ATOM 1292 O O . LEU A 1 106 ? 20.758 45.017 38.244 1.00 20.03 98 LEU A O 1
ATOM 1308 N N . ALA A 1 107 ? 21.806 43.192 39.043 1.00 18.44 99 ALA A N 1
ATOM 1309 C CA . ALA A 1 107 ? 20.623 42.349 38.937 1.00 18.94 99 ALA A CA 1
ATOM 1310 C C . ALA A 1 107 ? 19.450 42.891 39.749 1.00 19.25 99 ALA A C 1
ATOM 1311 O O . ALA A 1 107 ? 18.292 42.634 39.401 1.00 19.87 99 ALA A O 1
ATOM 1318 N N . MET A 1 108 ? 19.723 43.653 40.807 1.00 18.88 100 MET A N 1
ATOM 1319 C CA . MET A 1 108 ? 18.698 44.168 41.703 1.00 20.70 100 MET A CA 1
ATOM 1320 C C . MET A 1 108 ? 18.341 45.622 41.412 1.00 19.97 100 MET A C 1
ATOM 1321 O O . MET A 1 108 ? 17.541 46.212 42.148 1.00 20.48 100 MET A O 1
ATOM 1335 N N . LYS A 1 109 ? 18.924 46.211 40.372 1.00 20.04 101 LYS A N 1
ATOM 1336 C CA . LYS A 1 109 ? 18.673 47.588 39.972 1.00 20.61 101 LYS A CA 1
ATOM 1337 C C . LYS A 1 109 ? 17.641 47.618 38.853 1.00 20.69 101 LYS A C 1
ATOM 1338 O O . LYS A 1 109 ? 17.361 46.607 38.207 1.00 21.32 101 LYS A O 1
ATOM 1357 N N . GLU A 1 110 ? 17.057 48.785 38.649 1.00 23.49 102 GLU A N 1
ATOM 1358 C CA . GLU A 1 110 ? 16.097 49.005 37.580 1.00 25.10 102 GLU A CA 1
ATOM 1359 C C . GLU A 1 110 ? 16.456 50.286 36.843 1.00 23.28 102 GLU A C 1
ATOM 1360 O O . GLU A 1 110 ? 17.238 51.106 37.344 1.00 21.01 102 GLU A O 1
ATOM 1372 N N . PRO A 1 111 ? 15.929 50.478 35.636 1.00 23.63 103 PRO A N 1
ATOM 1373 C CA . PRO A 1 111 ? 16.248 51.696 34.901 1.00 23.31 103 PRO A CA 1
ATOM 1374 C C . PRO A 1 111 ? 15.721 52.913 35.637 1.00 23.31 103 PRO A C 1
ATOM 1375 O O . PRO A 1 111 ? 14.682 52.844 36.319 1.00 24.08 103 PRO A O 1
ATOM 1386 N N . PRO A 1 112 ? 16.387 54.064 35.493 1.00 23.03 104 PRO A N 1
ATOM 1387 C CA . PRO A 1 112 ? 17.544 54.286 34.615 1.00 22.86 104 PRO A CA 1
ATOM 1388 C C . PRO A 1 112 ? 18.904 53.992 35.258 1.00 22.98 104 PRO A C 1
ATOM 1389 O O . PRO A 1 112 ? 19.907 53.930 34.551 1.00 23.20 104 PRO A O 1
ATOM 1400 N N . THR A 1 113 ? 18.948 53.793 36.574 1.00 23.99 105 THR A N 1
ATOM 1401 C CA . THR A 1 113 ? 20.226 53.510 37.222 1.00 23.19 105 THR A CA 1
ATOM 1402 C C . THR A 1 113 ? 20.847 52.238 36.659 1.00 20.82 105 THR A C 1
ATOM 1403 O O . THR A 1 113 ? 22.059 52.174 36.415 1.00 21.12 105 THR A O 1
ATOM 1414 N N . HIS A 1 114 ? 20.021 51.225 36.415 1.00 18.31 106 HIS A N 1
ATOM 1415 C CA . HIS A 1 114 ? 20.511 49.995 35.808 1.00 17.49 106 HIS A CA 1
ATOM 1416 C C . HIS A 1 114 ? 21.127 50.269 34.446 1.00 17.60 106 HIS A C 1
ATOM 1417 O O . HIS A 1 114 ? 22.151 49.679 34.081 1.00 18.03 106 HIS A O 1
ATOM 1431 N N . THR A 1 115 ? 20.495 51.159 33.679 1.00 19.11 107 THR A N 1
ATOM 1432 C CA . THR A 1 115 ? 20.915 51.441 32.315 1.00 20.34 107 THR A CA 1
ATOM 1433 C C . THR A 1 115 ? 22.320 52.016 32.286 1.00 19.68 107 THR A C 1
ATOM 1434 O O . THR A 1 115 ? 23.177 51.577 31.506 1.00 20.35 107 THR A O 1
ATOM 1445 N N . ARG A 1 116 ? 22.577 53.000 33.143 1.00 19.36 108 ARG A N 1
ATOM 1446 C CA . ARG A 1 116 ? 23.910 53.572 33.223 1.00 18.17 108 ARG A CA 1
ATOM 1447 C C . ARG A 1 116 ? 24.925 52.531 33.686 1.00 17.16 108 ARG A C 1
ATOM 1448 O O . ARG A 1 116 ? 26.007 52.405 33.102 1.00 18.16 108 ARG A O 1
ATOM 1469 N N . LEU A 1 117 ? 24.609 51.794 34.758 1.00 15.93 109 LEU A N 1
ATOM 1470 C CA . LEU A 1 117 ? 25.576 50.842 35.293 1.00 17.27 109 LEU A CA 1
ATOM 1471 C C . LEU A 1 117 ? 25.931 49.803 34.240 1.00 17.53 109 LEU A C 1
ATOM 1472 O O . LEU A 1 117 ? 27.109 49.473 34.051 1.00 17.25 109 LEU A O 1
ATOM 1488 N N . ARG A 1 118 ? 24.925 49.302 33.521 1.00 16.87 110 ARG A N 1
ATOM 1489 C CA . ARG A 1 118 ? 25.165 48.299 32.491 1.00 17.69 110 ARG A CA 1
ATOM 1490 C C . ARG A 1 118 ? 25.995 48.872 31.347 1.00 17.56 110 ARG A C 1
ATOM 1491 O O . ARG A 1 118 ? 26.916 48.209 30.849 1.00 16.92 110 ARG A O 1
ATOM 1512 N N . ARG A 1 119 ? 25.675 50.094 30.918 1.00 17.60 111 ARG A N 1
ATOM 1513 C CA . ARG A 1 119 ? 26.459 50.783 29.901 1.00 19.03 111 ARG A CA 1
ATOM 1514 C C . ARG A 1 119 ? 27.926 50.876 30.295 1.00 18.93 111 ARG A C 1
ATOM 1515 O O . ARG A 1 119 ? 28.820 50.657 29.467 1.00 19.39 111 ARG A O 1
ATOM 1536 N N . LEU A 1 120 ? 28.203 51.208 31.555 1.00 18.42 112 LEU A N 1
ATOM 1537 C CA . LEU A 1 120 ? 29.590 51.434 31.947 1.00 18.48 112 LEU A CA 1
ATOM 1538 C C . LEU A 1 120 ? 30.372 50.129 32.040 1.00 19.31 112 LEU A C 1
ATOM 1539 O O . LEU A 1 120 ? 31.549 50.085 31.673 1.00 20.43 112 LEU A O 1
ATOM 1555 N N . ILE A 1 121 ? 29.765 49.054 32.552 1.00 18.27 113 ILE A N 1
ATOM 1556 C CA . ILE A 1 121 ? 30.526 47.808 32.604 1.00 18.43 113 ILE A CA 1
ATOM 1557 C C . ILE A 1 121 ? 30.698 47.249 31.197 1.00 18.49 113 ILE A C 1
ATOM 1558 O O . ILE A 1 121 ? 31.759 46.724 30.848 1.00 20.56 113 ILE A O 1
ATOM 1574 N N . SER A 1 122 ? 29.676 47.387 30.352 1.00 18.10 114 SER A N 1
ATOM 1575 C CA . SER A 1 122 ? 29.767 46.820 29.014 1.00 20.30 114 SER A CA 1
ATOM 1576 C C . SER A 1 122 ? 30.766 47.558 28.143 1.00 21.47 114 SER A C 1
ATOM 1577 O O . SER A 1 122 ? 31.283 46.973 27.184 1.00 21.40 114 SER A O 1
ATOM 1585 N N . ARG A 1 123 ? 31.074 48.812 28.472 1.00 22.19 115 ARG A N 1
ATOM 1586 C CA . ARG A 1 123 ? 32.109 49.535 27.746 1.00 23.42 115 ARG A CA 1
ATOM 1587 C C . ARG A 1 123 ? 33.458 48.826 27.836 1.00 23.75 115 ARG A C 1
ATOM 1588 O O . ARG A 1 123 ? 34.236 48.845 26.877 1.00 25.01 115 ARG A O 1
ATOM 1609 N N . ASP A 1 124 ? 33.752 48.189 28.973 1.00 24.06 116 ASP A N 1
ATOM 1610 C CA . ASP A 1 124 ? 35.068 47.600 29.213 1.00 24.17 116 ASP A CA 1
ATOM 1611 C C . ASP A 1 124 ? 35.066 46.079 29.265 1.00 22.17 116 ASP A C 1
ATOM 1612 O O . ASP A 1 124 ? 36.097 45.455 28.996 1.00 23.45 116 ASP A O 1
ATOM 1621 N N . PHE A 1 125 ? 33.945 45.475 29.650 1.00 20.77 117 PHE A N 1
ATOM 1622 C CA . PHE A 1 125 ? 33.777 44.020 29.663 1.00 21.60 117 PHE A CA 1
ATOM 1623 C C . PHE A 1 125 ? 33.210 43.667 28.294 1.00 23.00 117 PHE A C 1
ATOM 1624 O O . PHE A 1 125 ? 31.999 43.572 28.100 1.00 25.31 117 PHE A O 1
ATOM 1641 N N . THR A 1 126 ? 34.113 43.517 27.325 1.00 21.78 118 THR A N 1
ATOM 1642 C CA . THR A 1 126 ? 33.784 43.443 25.910 1.00 21.88 118 THR A CA 1
ATOM 1643 C C . THR A 1 126 ? 33.983 42.037 25.351 1.00 23.17 118 THR A C 1
ATOM 1644 O O . THR A 1 126 ? 34.594 41.163 25.969 1.00 22.72 118 THR A O 1
ATOM 1655 N N . VAL A 1 127 ? 33.484 41.853 24.128 1.00 24.83 119 VAL A N 1
ATOM 1656 C CA . VAL A 1 127 ? 33.661 40.597 23.410 1.00 26.14 119 VAL A CA 1
ATOM 1657 C C . VAL A 1 127 ? 35.141 40.331 23.152 1.00 24.25 119 VAL A C 1
ATOM 1658 O O . VAL A 1 127 ? 35.608 39.187 23.248 1.00 22.43 119 VAL A O 1
ATOM 1671 N N . ARG A 1 128 ? 35.902 41.384 22.830 1.00 24.87 120 ARG A N 1
ATOM 1672 C CA . ARG A 1 128 ? 37.343 41.241 22.645 1.00 26.57 120 ARG A CA 1
ATOM 1673 C C . ARG A 1 128 ? 38.037 40.839 23.944 1.00 23.97 120 ARG A C 1
ATOM 1674 O O . ARG A 1 128 ? 38.935 39.988 23.938 1.00 23.02 120 ARG A O 1
ATOM 1695 N N . GLN A 1 129 ? 37.658 41.473 25.061 1.00 23.47 121 GLN A N 1
ATOM 1696 C CA . GLN A 1 129 ? 38.218 41.131 26.369 1.00 23.97 121 GLN A CA 1
ATOM 1697 C C . GLN A 1 129 ? 37.952 39.671 26.707 1.00 21.69 121 GLN A C 1
ATOM 1698 O O . GLN A 1 129 ? 38.841 38.963 27.203 1.00 20.87 121 GLN A O 1
ATOM 1712 N N . ILE A 1 130 ? 36.743 39.190 26.412 1.00 20.02 122 ILE A N 1
ATOM 1713 C CA . ILE A 1 130 ? 36.403 37.804 26.716 1.00 20.09 122 ILE A CA 1
ATOM 1714 C C . ILE A 1 130 ? 37.146 36.848 25.783 1.00 20.04 122 ILE A C 1
ATOM 1715 O O . ILE A 1 130 ? 37.665 35.814 26.223 1.00 19.90 122 ILE A O 1
ATOM 1731 N N . ASP A 1 131 ? 37.238 37.184 24.489 1.00 20.47 123 ASP A N 1
ATOM 1732 C CA . ASP A 1 131 ? 37.978 36.321 23.571 1.00 22.96 123 ASP A CA 1
ATOM 1733 C C . ASP A 1 131 ? 39.452 36.222 23.967 1.00 23.54 123 ASP A C 1
ATOM 1734 O O . ASP A 1 131 ? 40.106 35.202 23.709 1.00 24.34 123 ASP A O 1
ATOM 1743 N N . SER A 1 132 ? 39.983 37.257 24.614 1.00 22.17 124 SER A N 1
ATOM 1744 C CA . SER A 1 132 ? 41.368 37.234 25.064 1.00 23.09 124 SER A CA 1
ATOM 1745 C C . SER A 1 132 ? 41.607 36.228 26.187 1.00 21.37 124 SER A C 1
ATOM 1746 O O . SER A 1 132 ? 42.764 35.902 26.452 1.00 23.42 124 SER A O 1
ATOM 1754 N N . LEU A 1 133 ? 40.555 35.711 26.824 1.00 17.64 125 LEU A N 1
ATOM 1755 C CA . LEU A 1 133 ? 40.682 34.684 27.848 1.00 16.50 125 LEU A CA 1
ATOM 1756 C C . LEU A 1 133 ? 40.772 33.273 27.283 1.00 16.44 125 LEU A C 1
ATOM 1757 O O . LEU A 1 133 ? 41.016 32.338 28.052 1.00 16.87 125 LEU A O 1
ATOM 1773 N N . ARG A 1 134 ? 40.554 33.086 25.981 1.00 17.15 126 ARG A N 1
ATOM 1774 C CA . ARG A 1 134 ? 40.509 31.731 25.438 1.00 15.87 126 ARG A CA 1
ATOM 1775 C C . ARG A 1 134 ? 41.798 30.964 25.687 1.00 17.50 126 ARG A C 1
ATOM 1776 O O . ARG A 1 134 ? 41.719 29.794 26.095 1.00 17.16 126 ARG A O 1
ATOM 1797 N N . PRO A 1 135 ? 42.992 31.523 25.470 1.00 18.72 127 PRO A N 1
ATOM 1798 C CA . PRO A 1 135 ? 44.207 30.749 25.794 1.00 18.32 127 PRO A CA 1
ATOM 1799 C C . PRO A 1 135 ? 44.251 30.314 27.246 1.00 17.38 127 PRO A C 1
ATOM 1800 O O . PRO A 1 135 ? 44.637 29.175 27.554 1.00 16.84 127 PRO A O 1
ATOM 1811 N N . SER A 1 136 ? 43.865 31.212 28.159 1.00 16.48 128 SER A N 1
ATOM 1812 C CA . SER A 1 136 ? 43.901 30.884 29.576 1.00 18.69 128 SER A CA 1
ATOM 1813 C C . SER A 1 136 ? 42.935 29.756 29.899 1.00 17.48 128 SER A C 1
ATOM 1814 O O . SER A 1 136 ? 43.231 28.906 30.744 1.00 18.32 128 SER A O 1
ATOM 1822 N N . ILE A 1 137 ? 41.753 29.749 29.269 1.00 16.15 129 ILE A N 1
ATOM 1823 C CA . ILE A 1 137 ? 40.813 28.653 29.495 1.00 16.99 129 ILE A CA 1
ATOM 1824 C C . ILE A 1 137 ? 41.442 27.318 29.084 1.00 16.93 129 ILE A C 1
ATOM 1825 O O . ILE A 1 137 ? 41.337 26.316 29.796 1.00 17.42 129 ILE A O 1
ATOM 1841 N N . VAL A 1 138 ? 42.100 27.276 27.921 1.00 15.83 130 VAL A N 1
ATOM 1842 C CA . VAL A 1 138 ? 42.754 26.030 27.514 1.00 16.06 130 VAL A CA 1
ATOM 1843 C C . VAL A 1 138 ? 43.870 25.661 28.487 1.00 15.93 130 VAL A C 1
ATOM 1844 O O . VAL A 1 138 ? 44.023 24.494 28.872 1.00 17.41 130 VAL A O 1
ATOM 1857 N N . GLN A 1 139 ? 44.680 26.643 28.878 1.00 17.84 131 GLN A N 1
ATOM 1858 C CA . GLN A 1 139 ? 45.802 26.394 29.777 1.00 18.81 131 GLN A CA 1
ATOM 1859 C C . GLN A 1 139 ? 45.337 25.815 31.107 1.00 18.93 131 GLN A C 1
ATOM 1860 O O . GLN A 1 139 ? 45.906 24.835 31.600 1.00 19.04 131 GLN A O 1
ATOM 1874 N N . VAL A 1 140 ? 44.316 26.423 31.713 1.00 19.25 132 VAL A N 1
ATOM 1875 C CA . VAL A 1 140 ? 43.800 25.920 32.981 1.00 20.37 132 VAL A CA 1
ATOM 1876 C C . VAL A 1 140 ? 43.239 24.517 32.798 1.00 19.91 132 VAL A C 1
ATOM 1877 O O . VAL A 1 140 ? 43.487 23.624 33.615 1.00 21.01 132 VAL A O 1
ATOM 1890 N N . THR A 1 141 ? 42.468 24.297 31.729 1.00 19.78 133 THR A N 1
ATOM 1891 C CA . THR A 1 141 ? 41.908 22.969 31.484 1.00 19.83 133 THR A CA 1
ATOM 1892 C C . THR A 1 141 ? 43.019 21.939 31.326 1.00 21.89 133 THR A C 1
ATOM 1893 O O . THR A 1 141 ? 42.968 20.851 31.914 1.00 23.66 133 THR A O 1
ATOM 1904 N N . GLN A 1 142 ? 44.031 22.257 30.514 1.00 21.23 134 GLN A N 1
ATOM 1905 C CA . GLN A 1 142 ? 45.166 21.351 30.356 1.00 23.86 134 GLN A CA 1
ATOM 1906 C C . GLN A 1 142 ? 45.827 21.045 31.696 1.00 24.04 134 GLN A C 1
ATOM 1907 O O . GLN A 1 142 ? 46.187 19.894 31.970 1.00 25.36 134 GLN A O 1
ATOM 1921 N N . THR A 1 143 ? 46.022 22.065 32.536 1.00 23.95 135 THR A N 1
ATOM 1922 C CA . THR A 1 143 ? 46.708 21.852 33.809 1.00 24.30 135 THR A CA 1
ATOM 1923 C C . THR A 1 143 ? 45.887 20.975 34.750 1.00 22.72 135 THR A C 1
ATOM 1924 O O . THR A 1 143 ? 46.420 20.045 35.371 1.00 22.83 135 THR A O 1
ATOM 1935 N N A ARG A 1 144 ? 44.587 21.242 34.866 0.45 22.70 136 ARG A N 1
ATOM 1936 N N B ARG A 1 144 ? 44.590 21.263 34.874 0.55 22.05 136 ARG A N 1
ATOM 1937 C CA A ARG A 1 144 ? 43.768 20.481 35.802 0.45 23.48 136 ARG A CA 1
ATOM 1938 C CA B ARG A 1 144 ? 43.746 20.500 35.786 0.55 22.66 136 ARG A CA 1
ATOM 1939 C C A ARG A 1 144 ? 43.531 19.059 35.312 0.45 22.90 136 ARG A C 1
ATOM 1940 C C B ARG A 1 144 ? 43.582 19.062 35.309 0.55 22.49 136 ARG A C 1
ATOM 1941 O O A ARG A 1 144 ? 43.453 18.133 36.128 0.45 23.46 136 ARG A O 1
ATOM 1942 O O B ARG A 1 144 ? 43.607 18.127 36.117 0.55 23.39 136 ARG A O 1
ATOM 1983 N N . LEU A 1 145 ? 43.409 18.862 34.000 1.00 22.95 137 LEU A N 1
ATOM 1984 C CA . LEU A 1 145 ? 43.320 17.511 33.465 1.00 23.62 137 LEU A CA 1
ATOM 1985 C C . LEU A 1 145 ? 44.635 16.754 33.632 1.00 23.85 137 LEU A C 1
ATOM 1986 O O . LEU A 1 145 ? 44.636 15.557 33.946 1.00 24.11 137 LEU A O 1
ATOM 2002 N N . GLY A 1 146 ? 45.767 17.420 33.423 1.00 24.51 138 GLY A N 1
ATOM 2003 C CA . GLY A 1 146 ? 47.034 16.756 33.660 1.00 26.48 138 GLY A CA 1
ATOM 2004 C C . GLY A 1 146 ? 47.150 16.254 35.084 1.00 28.72 138 GLY A C 1
ATOM 2005 O O . GLY A 1 146 ? 47.705 15.179 35.331 1.00 30.49 138 GLY A O 1
ATOM 2009 N N . ASN A 1 147 ? 46.606 17.024 36.038 1.00 29.08 139 ASN A N 1
ATOM 2010 C CA . ASN A 1 147 ? 46.717 16.694 37.453 1.00 30.29 139 ASN A CA 1
ATOM 2011 C C . ASN A 1 147 ? 46.039 15.377 37.791 1.00 30.16 139 ASN A C 1
ATOM 2012 O O . ASN A 1 147 ? 46.394 14.740 38.789 1.00 31.02 139 ASN A O 1
ATOM 2023 N N . ILE A 1 148 ? 45.022 14.982 37.026 1.00 30.03 140 ILE A N 1
ATOM 2024 C CA . ILE A 1 148 ? 44.282 13.763 37.327 1.00 29.36 140 ILE A CA 1
ATOM 2025 C C . ILE A 1 148 ? 44.575 12.650 36.352 1.00 28.97 140 ILE A C 1
ATOM 2026 O O . ILE A 1 148 ? 44.012 11.561 36.501 1.00 28.94 140 ILE A O 1
ATOM 2042 N N . ALA A 1 149 ? 45.409 12.885 35.343 1.00 28.69 141 ALA A N 1
ATOM 2043 C CA . ALA A 1 149 ? 45.568 11.892 34.290 1.00 29.52 141 ALA A CA 1
ATOM 2044 C C . ALA A 1 149 ? 46.152 10.600 34.841 1.00 31.00 141 ALA A C 1
ATOM 2045 O O . ALA A 1 149 ? 45.717 9.504 34.462 1.00 30.64 141 ALA A O 1
ATOM 2052 N N . SER A 1 150 ? 47.132 10.701 35.742 1.00 32.40 142 SER A N 1
ATOM 2053 C CA . SER A 1 150 ? 47.723 9.497 36.314 1.00 34.49 142 SER A CA 1
ATOM 2054 C C . SER A 1 150 ? 46.667 8.663 37.033 1.00 34.79 142 SER A C 1
ATOM 2055 O O . SER A 1 150 ? 46.567 7.448 36.827 1.00 34.60 142 SER A O 1
ATOM 2063 N N . SER A 1 151 ? 45.856 9.306 37.875 1.00 34.10 143 SER A N 1
ATOM 2064 C CA . SER A 1 151 ? 44.843 8.565 38.617 1.00 33.37 143 SER A CA 1
ATOM 2065 C C . SER A 1 151 ? 43.854 7.883 37.678 1.00 30.85 143 SER A C 1
ATOM 2066 O O . SER A 1 151 ? 43.501 6.715 37.881 1.00 30.38 143 SER A O 1
ATOM 2074 N N . LEU A 1 152 ? 43.392 8.592 36.648 1.00 29.23 144 LEU A N 1
ATOM 2075 C CA . LEU A 1 152 ? 42.470 7.994 35.689 1.00 28.06 144 LEU A CA 1
ATOM 2076 C C . LEU A 1 152 ? 43.123 6.839 34.940 1.00 29.02 144 LEU A C 1
ATOM 2077 O O . LEU A 1 152 ? 42.471 5.830 34.643 1.00 29.34 144 LEU A O 1
ATOM 2093 N N . GLU A 1 153 ? 44.407 6.981 34.603 1.00 29.40 145 GLU A N 1
ATOM 2094 C CA . GLU A 1 153 ? 45.100 5.930 33.871 1.00 32.74 145 GLU A CA 1
ATOM 2095 C C . GLU A 1 153 ? 45.264 4.679 34.716 1.00 33.21 145 GLU A C 1
ATOM 2096 O O . GLU A 1 153 ? 45.370 3.575 34.170 1.00 34.04 145 GLU A O 1
ATOM 2108 N N . LYS A 1 154 ? 45.305 4.827 36.039 1.00 32.69 146 LYS A N 1
ATOM 2109 C CA . LYS A 1 154 ? 45.373 3.673 36.923 1.00 33.62 146 LYS A CA 1
ATOM 2110 C C . LYS A 1 154 ? 44.003 3.064 37.183 1.00 31.75 146 LYS A C 1
ATOM 2111 O O . LYS A 1 154 ? 43.887 2.175 38.030 1.00 31.17 146 LYS A O 1
ATOM 2130 N N . GLY A 1 155 ? 42.968 3.530 36.485 1.00 31.53 147 GLY A N 1
ATOM 2131 C CA . GLY A 1 155 ? 41.639 2.980 36.642 1.00 32.36 147 GLY A CA 1
ATOM 2132 C C . GLY A 1 155 ? 40.840 3.509 37.811 1.00 32.22 147 GLY A C 1
ATOM 2133 O O . GLY A 1 155 ? 39.840 2.889 38.192 1.00 32.37 147 GLY A O 1
ATOM 2137 N N . HIS A 1 156 ? 41.222 4.645 38.380 1.00 32.79 148 HIS A N 1
ATOM 2138 C CA . HIS A 1 156 ? 40.511 5.182 39.529 1.00 31.20 148 HIS A CA 1
ATOM 2139 C C . HIS A 1 156 ? 39.389 6.118 39.091 1.00 29.45 148 HIS A C 1
ATOM 2140 O O . HIS A 1 156 ? 39.297 6.527 37.929 1.00 28.50 148 HIS A O 1
ATOM 2154 N N . VAL A 1 157 ? 38.530 6.468 40.065 1.00 28.87 149 VAL A N 1
ATOM 2155 C CA . VAL A 1 157 ? 37.392 7.364 39.865 1.00 27.60 149 VAL A CA 1
ATOM 2156 C C . VAL A 1 157 ? 37.740 8.764 40.353 1.00 27.75 149 VAL A C 1
ATOM 2157 O O . VAL A 1 157 ? 38.324 8.938 41.429 1.00 28.52 149 VAL A O 1
ATOM 2170 N N . VAL A 1 158 ? 37.344 9.768 39.579 1.00 27.35 150 VAL A N 1
ATOM 2171 C CA . VAL A 1 158 ? 37.613 11.166 39.890 1.00 26.80 150 VAL A CA 1
ATOM 2172 C C . VAL A 1 158 ? 36.291 11.914 39.984 1.00 26.12 150 VAL A C 1
ATOM 2173 O O . VAL A 1 158 ? 35.384 11.689 39.175 1.00 25.01 150 VAL A O 1
ATOM 2186 N N . ASN A 1 159 ? 36.181 12.807 40.968 1.00 25.40 151 ASN A N 1
ATOM 2187 C CA . ASN A 1 159 ? 35.013 13.682 41.077 1.00 24.49 151 ASN A CA 1
ATOM 2188 C C . ASN A 1 159 ? 35.304 14.928 40.243 1.00 22.88 151 ASN A C 1
ATOM 2189 O O . ASN A 1 159 ? 35.922 15.887 40.722 1.00 22.96 151 ASN A O 1
ATOM 2200 N N . LEU A 1 160 ? 34.853 14.908 38.999 1.00 21.92 152 LEU A N 1
ATOM 2201 C CA . LEU A 1 160 ? 35.205 15.967 38.069 1.00 22.37 152 LEU A CA 1
ATOM 2202 C C . LEU A 1 160 ? 34.593 17.301 38.474 1.00 21.01 152 LEU A C 1
ATOM 2203 O O . LEU A 1 160 ? 35.149 18.349 38.135 1.00 21.10 152 LEU A O 1
ATOM 2219 N N . HIS A 1 161 ? 33.474 17.295 39.204 1.00 20.45 153 HIS A N 1
ATOM 2220 C CA . HIS A 1 161 ? 32.900 18.555 39.667 1.00 20.71 153 HIS A CA 1
ATOM 2221 C C . HIS A 1 161 ? 33.875 19.300 40.568 1.00 20.87 153 HIS A C 1
ATOM 2222 O O . HIS A 1 161 ? 34.079 20.514 40.428 1.00 20.13 153 HIS A O 1
ATOM 2236 N N . GLU A 1 162 ? 34.481 18.572 41.508 1.00 22.13 154 GLU A N 1
ATOM 2237 C CA . GLU A 1 162 ? 35.338 19.163 42.523 1.00 24.94 154 GLU A CA 1
ATOM 2238 C C . GLU A 1 162 ? 36.705 19.507 41.956 1.00 23.33 154 GLU A C 1
ATOM 2239 O O . GLU A 1 162 ? 37.269 20.555 42.285 1.00 23.29 154 GLU A O 1
ATOM 2251 N N . VAL A 1 163 ? 37.253 18.650 41.098 1.00 21.87 155 VAL A N 1
ATOM 2252 C CA . VAL A 1 163 ? 38.602 18.891 40.610 1.00 22.39 155 VAL A CA 1
ATOM 2253 C C . VAL A 1 163 ? 38.637 19.816 39.399 1.00 21.26 155 VAL A C 1
ATOM 2254 O O . VAL A 1 163 ? 39.700 20.383 39.103 1.00 23.51 155 VAL A O 1
ATOM 2267 N N . PHE A 1 164 ? 37.506 20.017 38.721 1.00 20.73 156 PHE A N 1
ATOM 2268 C CA . PHE A 1 164 ? 37.529 20.781 37.489 1.00 21.01 156 PHE A CA 1
ATOM 2269 C C . PHE A 1 164 ? 36.396 21.798 37.387 1.00 20.32 156 PHE A C 1
ATOM 2270 O O . PHE A 1 164 ? 36.657 22.989 37.217 1.00 21.04 156 PHE A O 1
ATOM 2287 N N . SER A 1 165 ? 35.141 21.353 37.469 1.00 19.13 157 SER A N 1
ATOM 2288 C CA . SER A 1 165 ? 34.033 22.235 37.109 1.00 18.75 157 SER A CA 1
ATOM 2289 C C . SER A 1 165 ? 33.981 23.477 37.987 1.00 18.60 157 SER A C 1
ATOM 2290 O O . SER A 1 165 ? 33.706 24.580 37.496 1.00 18.22 157 SER A O 1
ATOM 2298 N N . VAL A 1 166 ? 34.217 23.323 39.292 1.00 20.23 158 VAL A N 1
ATOM 2299 C CA . VAL A 1 166 ? 34.131 24.482 40.168 1.00 21.37 158 VAL A CA 1
ATOM 2300 C C . VAL A 1 166 ? 35.400 25.321 40.139 1.00 20.80 158 VAL A C 1
ATOM 2301 O O . VAL A 1 166 ? 35.374 26.486 40.556 1.00 22.65 158 VAL A O 1
ATOM 2314 N N . VAL A 1 167 ? 36.500 24.750 39.649 1.00 19.18 159 VAL A N 1
ATOM 2315 C CA . VAL A 1 167 ? 37.801 25.401 39.686 1.00 18.63 159 VAL A CA 1
ATOM 2316 C C . VAL A 1 167 ? 37.980 26.338 38.500 1.00 17.52 159 VAL A C 1
ATOM 2317 O O . VAL A 1 167 ? 38.373 27.498 38.669 1.00 18.49 159 VAL A O 1
ATOM 2330 N N . LEU A 1 168 ? 37.712 25.843 37.286 1.00 17.18 160 LEU A N 1
ATOM 2331 C CA . LEU A 1 168 ? 37.928 26.629 36.072 1.00 17.32 160 LEU A CA 1
ATOM 2332 C C . LEU A 1 168 ? 37.272 28.007 36.120 1.00 16.89 160 LEU A C 1
ATOM 2333 O O . LEU A 1 168 ? 37.951 28.997 35.809 1.00 18.15 160 LEU A O 1
ATOM 2349 N N . PRO A 1 169 ? 35.994 28.148 36.484 1.00 16.24 161 PRO A N 1
ATOM 2350 C CA . PRO A 1 169 ? 35.387 29.493 36.481 1.00 17.34 161 PRO A CA 1
ATOM 2351 C C . PRO A 1 169 ? 36.063 30.453 37.444 1.00 17.54 161 PRO A C 1
ATOM 2352 O O . PRO A 1 169 ? 36.175 31.656 37.159 1.00 17.39 161 PRO A O 1
ATOM 2363 N N . MET A 1 170 ? 36.521 29.952 38.594 1.00 17.51 162 MET A N 1
ATOM 2364 C CA . MET A 1 170 ? 37.184 30.831 39.551 1.00 18.88 162 MET A CA 1
ATOM 2365 C C . MET A 1 170 ? 38.560 31.262 39.051 1.00 18.68 162 MET A C 1
ATOM 2366 O O . MET A 1 170 ? 38.929 32.431 39.190 1.00 17.19 162 MET A O 1
ATOM 2380 N N . LEU A 1 171 ? 39.332 30.342 38.458 1.00 18.78 163 LEU A N 1
ATOM 2381 C CA . LEU A 1 171 ? 40.628 30.726 37.902 1.00 18.44 163 LEU A CA 1
ATOM 2382 C C . LEU A 1 171 ? 40.459 31.687 36.732 1.00 17.72 163 LEU A C 1
ATOM 2383 O O . LEU A 1 171 ? 41.292 32.581 36.541 1.00 18.87 163 LEU A O 1
ATOM 2399 N N . ILE A 1 172 ? 39.369 31.569 35.971 1.00 16.29 164 ILE A N 1
ATOM 2400 C CA . ILE A 1 172 ? 39.189 32.504 34.866 1.00 15.89 164 ILE A CA 1
ATOM 2401 C C . ILE A 1 172 ? 38.785 33.876 35.394 1.00 16.90 164 ILE A C 1
ATOM 2402 O O . ILE A 1 172 ? 39.206 34.893 34.841 1.00 17.75 164 ILE A O 1
ATOM 2418 N N . PHE A 1 173 ? 37.962 33.937 36.455 1.00 17.36 165 PHE A N 1
ATOM 2419 C CA . PHE A 1 173 ? 37.698 35.215 37.114 1.00 17.81 165 PHE A CA 1
ATOM 2420 C C . PHE A 1 173 ? 38.984 35.840 37.653 1.00 18.30 165 PHE A C 1
ATOM 2421 O O . PHE A 1 173 ? 39.174 37.057 37.560 1.00 19.62 165 PHE A O 1
ATOM 2438 N N . ALA A 1 174 ? 39.877 35.032 38.238 1.00 17.67 166 ALA A N 1
ATOM 2439 C CA . ALA A 1 174 ? 41.154 35.581 38.690 1.00 19.14 166 ALA A CA 1
ATOM 2440 C C . ALA A 1 174 ? 41.915 36.219 37.529 1.00 19.95 166 ALA A C 1
ATOM 2441 O O . ALA A 1 174 ? 42.453 37.323 37.657 1.00 20.13 166 ALA A O 1
ATOM 2448 N N . GLU A 1 175 ? 41.946 35.551 36.377 1.00 19.42 167 GLU A N 1
ATOM 2449 C CA . GLU A 1 175 ? 42.622 36.109 35.210 1.00 20.41 167 GLU A CA 1
ATOM 2450 C C . GLU A 1 175 ? 41.946 37.392 34.746 1.00 19.80 167 GLU A C 1
ATOM 2451 O O . GLU A 1 175 ? 42.613 38.391 34.445 1.00 21.35 167 GLU A O 1
ATOM 2463 N N . LEU A 1 176 ? 40.618 37.380 34.683 1.00 18.60 168 LEU A N 1
ATOM 2464 C CA . LEU A 1 176 ? 39.879 38.536 34.202 1.00 19.46 168 LEU A CA 1
ATOM 2465 C C . LEU A 1 176 ? 40.075 39.738 35.111 1.00 20.10 168 LEU A C 1
ATOM 2466 O O . LEU A 1 176 ? 40.280 40.863 34.632 1.00 21.35 168 LEU A O 1
ATOM 2482 N N . PHE A 1 177 ? 40.004 39.525 36.429 1.00 20.74 169 PHE A N 1
ATOM 2483 C CA . PHE A 1 177 ? 40.103 40.634 37.371 1.00 22.23 169 PHE A CA 1
ATOM 2484 C C . PHE A 1 177 ? 41.547 41.010 37.693 1.00 24.14 169 PHE A C 1
ATOM 2485 O O . PHE A 1 177 ? 41.789 42.098 38.219 1.00 27.83 169 PHE A O 1
ATOM 2502 N N . GLY A 1 178 ? 42.507 40.144 37.400 1.00 23.43 170 GLY A N 1
ATOM 2503 C CA . GLY A 1 178 ? 43.880 40.433 37.753 1.00 23.71 170 GLY A CA 1
ATOM 2504 C C . GLY A 1 178 ? 44.125 40.139 39.215 1.00 25.24 170 GLY A C 1
ATOM 2505 O O . GLY A 1 178 ? 44.736 40.937 39.931 1.00 25.93 170 GLY A O 1
ATOM 2509 N N . MET A 1 179 ? 43.658 38.973 39.655 1.00 26.08 171 MET A N 1
ATOM 2510 C CA . MET A 1 179 ? 43.766 38.531 41.033 1.00 27.86 171 MET A CA 1
ATOM 2511 C C . MET A 1 179 ? 44.610 37.267 41.126 1.00 28.33 171 MET A C 1
ATOM 2512 O O . MET A 1 179 ? 44.766 36.525 40.153 1.00 27.21 171 MET A O 1
ATOM 2526 N N . THR A 1 180 ? 45.097 36.996 42.333 1.00 30.71 172 THR A N 1
ATOM 2527 C CA . THR A 1 180 ? 45.803 35.754 42.588 1.00 33.52 172 THR A CA 1
ATOM 2528 C C . THR A 1 180 ? 44.806 34.608 42.737 1.00 33.66 172 THR A C 1
ATOM 2529 O O . THR A 1 180 ? 43.620 34.808 43.018 1.00 33.31 172 THR A O 1
ATOM 2540 N N . GLN A 1 181 ? 45.302 33.387 42.542 1.00 34.63 173 GLN A N 1
ATOM 2541 C CA . GLN A 1 181 ? 44.469 32.222 42.809 1.00 35.67 173 GLN A CA 1
ATOM 2542 C C . GLN A 1 181 ? 44.042 32.183 44.268 1.00 33.37 173 GLN A C 1
ATOM 2543 O O . GLN A 1 181 ? 42.877 31.909 44.574 1.00 31.60 173 GLN A O 1
ATOM 2557 N N . ALA A 1 182 ? 44.974 32.443 45.186 1.00 33.99 174 ALA A N 1
ATOM 2558 C CA . ALA A 1 182 ? 44.619 32.448 46.598 1.00 34.42 174 ALA A CA 1
ATOM 2559 C C . ALA A 1 182 ? 43.468 33.408 46.857 1.00 34.49 174 ALA A C 1
ATOM 2560 O O . ALA A 1 182 ? 42.507 33.067 47.557 1.00 34.69 174 ALA A O 1
ATOM 2567 N N . ASP A 1 183 ? 43.532 34.605 46.268 1.00 34.47 175 ASP A N 1
ATOM 2568 C CA . ASP A 1 183 ? 42.497 35.600 46.507 1.00 34.17 175 ASP A CA 1
ATOM 2569 C C . ASP A 1 183 ? 41.134 35.118 46.027 1.00 30.87 175 ASP A C 1
ATOM 2570 O O . ASP A 1 183 ? 40.125 35.327 46.709 1.00 29.30 175 ASP A O 1
ATOM 2579 N N . ILE A 1 184 ? 41.069 34.497 44.844 1.00 29.19 176 ILE A N 1
ATOM 2580 C CA . ILE A 1 184 ? 39.752 34.158 44.313 1.00 27.62 176 ILE A CA 1
ATOM 2581 C C . ILE A 1 184 ? 39.147 33.024 45.124 1.00 28.23 176 ILE A C 1
ATOM 2582 O O . ILE A 1 184 ? 37.931 32.981 45.334 1.00 29.26 176 ILE A O 1
ATOM 2598 N N . PHE A 1 185 ? 39.971 32.112 45.632 1.00 28.92 177 PHE A N 1
ATOM 2599 C CA . PHE A 1 185 ? 39.412 31.031 46.430 1.00 31.29 177 PHE A CA 1
ATOM 2600 C C . PHE A 1 185 ? 38.945 31.527 47.789 1.00 32.05 177 PHE A C 1
ATOM 2601 O O . PHE A 1 185 ? 37.939 31.029 48.303 1.00 32.36 177 PHE A O 1
ATOM 2618 N N . GLU A 1 186 ? 39.602 32.540 48.359 1.00 34.03 178 GLU A N 1
ATOM 2619 C CA . GLU A 1 186 ? 39.069 33.134 49.581 1.00 36.68 178 GLU A CA 1
ATOM 2620 C C . GLU A 1 186 ? 37.774 33.891 49.298 1.00 33.74 178 GLU A C 1
ATOM 2621 O O . GLU A 1 186 ? 36.823 33.817 50.086 1.00 32.91 178 GLU A O 1
ATOM 2633 N N . LEU A 1 187 ? 37.699 34.596 48.164 1.00 32.85 179 LEU A N 1
ATOM 2634 C CA . LEU A 1 187 ? 36.458 35.276 47.810 1.00 32.87 179 LEU A CA 1
ATOM 2635 C C . LEU A 1 187 ? 35.308 34.290 47.669 1.00 32.12 179 LEU A C 1
ATOM 2636 O O . LEU A 1 187 ? 34.195 34.550 48.141 1.00 33.00 179 LEU A O 1
ATOM 2652 N N . ALA A 1 188 ? 35.548 33.165 46.994 1.00 31.02 180 ALA A N 1
ATOM 2653 C CA . ALA A 1 188 ? 34.500 32.167 46.825 1.00 30.31 180 ALA A CA 1
ATOM 2654 C C . ALA A 1 188 ? 33.994 31.684 48.178 1.00 31.72 180 ALA A C 1
ATOM 2655 O O . ALA A 1 188 ? 32.784 31.508 48.371 1.00 32.94 180 ALA A O 1
ATOM 2662 N N . ALA A 1 189 ? 34.906 31.491 49.134 1.00 31.16 181 ALA A N 1
ATOM 2663 C CA . ALA A 1 189 ? 34.508 31.111 50.486 1.00 31.25 181 ALA A CA 1
ATOM 2664 C C . ALA A 1 189 ? 33.659 32.195 51.140 1.00 32.23 181 ALA A C 1
ATOM 2665 O O . ALA A 1 189 ? 32.688 31.891 51.842 1.00 32.27 181 ALA A O 1
ATOM 2672 N N . SER A 1 190 ? 34.011 33.465 50.932 1.00 32.98 182 SER A N 1
ATOM 2673 C CA . SER A 1 190 ? 33.182 34.556 51.439 1.00 32.63 182 SER A CA 1
ATOM 2674 C C . SER A 1 190 ? 31.784 34.519 50.828 1.00 33.65 182 SER A C 1
ATOM 2675 O O . SER A 1 190 ? 30.783 34.706 51.531 1.00 33.20 182 SER A O 1
ATOM 2683 N N . ILE A 1 191 ? 31.697 34.280 49.516 1.00 35.40 183 ILE A N 1
ATOM 2684 C CA . ILE A 1 191 ? 30.399 34.192 48.853 1.00 37.71 183 ILE A CA 1
ATOM 2685 C C . ILE A 1 191 ? 29.536 33.121 49.505 1.00 37.88 183 ILE A C 1
ATOM 2686 O O . ILE A 1 191 ? 28.345 33.334 49.765 1.00 37.15 183 ILE A O 1
ATOM 2702 N N . ARG A 1 192 ? 30.110 31.939 49.753 1.00 37.82 184 ARG A N 1
ATOM 2703 C CA . ARG A 1 192 ? 29.334 30.872 50.376 1.00 38.53 184 ARG A CA 1
ATOM 2704 C C . ARG A 1 192 ? 28.776 31.333 51.713 1.00 35.19 184 ARG A C 1
ATOM 2705 O O . ARG A 1 192 ? 27.598 31.119 52.019 1.00 34.88 184 ARG A O 1
ATOM 2726 N N . THR A 1 193 ? 29.625 31.964 52.527 1.00 33.20 185 THR A N 1
ATOM 2727 C CA . THR A 1 193 ? 29.194 32.457 53.828 1.00 31.29 185 THR A CA 1
ATOM 2728 C C . THR A 1 193 ? 28.106 33.510 53.682 1.00 30.80 185 THR A C 1
ATOM 2729 O O . THR A 1 193 ? 27.107 33.487 54.408 1.00 29.70 185 THR A O 1
ATOM 2740 N N . ILE A 1 194 ? 28.268 34.433 52.739 1.00 31.51 186 ILE A N 1
ATOM 2741 C CA . ILE A 1 194 ? 27.287 35.503 52.585 1.00 32.02 186 ILE A CA 1
ATOM 2742 C C . ILE A 1 194 ? 25.934 34.932 52.167 1.00 33.65 186 ILE A C 1
ATOM 2743 O O . ILE A 1 194 ? 24.886 35.309 52.707 1.00 33.38 186 ILE A O 1
ATOM 2759 N N . LEU A 1 195 ? 25.936 34.015 51.197 1.00 34.50 187 LEU A N 1
ATOM 2760 C CA . LEU A 1 195 ? 24.681 33.433 50.733 1.00 36.30 187 LEU A CA 1
ATOM 2761 C C . LEU A 1 195 ? 24.004 32.632 51.837 1.00 37.34 187 LEU A C 1
ATOM 2762 O O . LEU A 1 195 ? 22.776 32.667 51.972 1.00 36.97 187 LEU A O 1
ATOM 2778 N N . GLU A 1 196 ? 24.787 31.905 52.642 1.00 38.80 188 GLU A N 1
ATOM 2779 C CA . GLU A 1 196 ? 24.219 31.225 53.802 1.00 41.41 188 GLU A CA 1
ATOM 2780 C C . GLU A 1 196 ? 23.541 32.222 54.732 1.00 40.05 188 GLU A C 1
ATOM 2781 O O . GLU A 1 196 ? 22.499 31.922 55.325 1.00 40.95 188 GLU A O 1
ATOM 2793 N N . GLY A 1 197 ? 24.104 33.421 54.853 1.00 37.91 189 GLY A N 1
ATOM 2794 C CA . GLY A 1 197 ? 23.537 34.427 55.726 1.00 37.62 189 GLY A CA 1
ATOM 2795 C C . GLY A 1 197 ? 22.302 35.109 55.196 1.00 38.43 189 GLY A C 1
ATOM 2796 O O . GLY A 1 197 ? 21.622 35.804 55.956 1.00 39.55 189 GLY A O 1
ATOM 2800 N N . LEU A 1 198 ? 21.994 34.929 53.916 1.00 38.26 190 LEU A N 1
ATOM 2801 C CA . LEU A 1 198 ? 20.811 35.522 53.312 1.00 39.72 190 LEU A CA 1
ATOM 2802 C C . LEU A 1 198 ? 19.690 34.516 53.092 1.00 42.16 190 LEU A C 1
ATOM 2803 O O . LEU A 1 198 ? 18.614 34.904 52.625 1.00 41.44 190 LEU A O 1
ATOM 2819 N N . ASN A 1 199 ? 19.913 33.242 53.419 1.00 46.40 191 ASN A N 1
ATOM 2820 C CA . ASN A 1 199 ? 18.842 32.257 53.392 1.00 51.32 191 ASN A CA 1
ATOM 2821 C C . ASN A 1 199 ? 17.801 32.591 54.461 1.00 52.56 191 ASN A C 1
ATOM 2822 O O . ASN A 1 199 ? 18.142 33.091 55.537 1.00 51.48 191 ASN A O 1
ATOM 2833 N N . PRO A 1 200 ? 16.520 32.319 54.192 1.00 55.06 192 PRO A N 1
ATOM 2834 C CA . PRO A 1 200 ? 15.475 32.756 55.134 1.00 56.29 192 PRO A CA 1
ATOM 2835 C C . PRO A 1 200 ? 15.578 32.107 56.502 1.00 57.33 192 PRO A C 1
ATOM 2836 O O . PRO A 1 200 ? 15.154 32.710 57.497 1.00 57.11 192 PRO A O 1
ATOM 2847 N N . HIS A 1 201 ? 16.125 30.898 56.585 1.00 58.61 193 HIS A N 1
ATOM 2848 C CA . HIS A 1 201 ? 16.284 30.214 57.858 1.00 60.48 193 HIS A CA 1
ATOM 2849 C C . HIS A 1 201 ? 17.568 30.596 58.586 1.00 56.90 193 HIS A C 1
ATOM 2850 O O . HIS A 1 201 ? 17.831 30.052 59.661 1.00 56.33 193 HIS A O 1
ATOM 2864 N N . ALA A 1 202 ? 18.363 31.514 58.033 1.00 53.82 194 ALA A N 1
ATOM 2865 C CA . ALA A 1 202 ? 19.691 31.787 58.568 1.00 50.52 194 ALA A CA 1
ATOM 2866 C C . ALA A 1 202 ? 19.651 32.020 60.074 1.00 47.18 194 ALA A C 1
ATOM 2867 O O . ALA A 1 202 ? 18.785 32.726 60.595 1.00 46.61 194 ALA A O 1
ATOM 2874 N N . SER A 1 203 ? 20.598 31.407 60.777 1.00 44.62 195 SER A N 1
ATOM 2875 C CA . SER A 1 203 ? 20.755 31.679 62.193 1.00 43.25 195 SER A CA 1
ATOM 2876 C C . SER A 1 203 ? 21.351 33.070 62.391 1.00 42.74 195 SER A C 1
ATOM 2877 O O . SER A 1 203 ? 21.909 33.671 61.469 1.00 41.52 195 SER A O 1
ATOM 2885 N N . ASP A 1 204 ? 21.215 33.591 63.614 1.00 43.83 196 ASP A N 1
ATOM 2886 C CA . ASP A 1 204 ? 21.900 34.832 63.956 1.00 44.71 196 ASP A CA 1
ATOM 2887 C C . ASP A 1 204 ? 23.405 34.699 63.771 1.00 42.89 196 ASP A C 1
ATOM 2888 O O . ASP A 1 204 ? 24.075 35.668 63.396 1.00 42.81 196 ASP A O 1
ATOM 2897 N N . GLU A 1 205 ? 23.953 33.507 64.031 1.00 40.84 197 GLU A N 1
ATOM 2898 C CA . GLU A 1 205 ? 25.385 33.289 63.869 1.00 39.91 197 GLU A CA 1
ATOM 2899 C C . GLU A 1 205 ? 25.790 33.352 62.405 1.00 37.07 197 GLU A C 1
ATOM 2900 O O . GLU A 1 205 ? 26.867 33.863 62.072 1.00 35.58 197 GLU A O 1
ATOM 2912 N N . GLN A 1 206 ? 24.964 32.788 61.525 1.00 35.35 198 GLN A N 1
ATOM 2913 C CA . GLN A 1 206 ? 25.230 32.885 60.096 1.00 36.25 198 GLN A CA 1
ATOM 2914 C C . GLN A 1 206 ? 25.119 34.331 59.633 1.00 34.30 198 GLN A C 1
ATOM 2915 O O . GLN A 1 206 ? 25.883 34.775 58.769 1.00 33.71 198 GLN A O 1
ATOM 2929 N N . LEU A 1 207 ? 24.184 35.091 60.215 1.00 34.72 199 LEU A N 1
ATOM 2930 C CA . LEU A 1 207 ? 24.074 36.509 59.899 1.00 35.12 199 LEU A CA 1
ATOM 2931 C C . LEU A 1 207 ? 25.356 37.244 60.251 1.00 32.25 199 LEU A C 1
ATOM 2932 O O . LEU A 1 207 ? 25.868 38.041 59.458 1.00 30.89 199 LEU A O 1
ATOM 2948 N N . ALA A 1 208 ? 25.866 37.020 61.461 1.00 30.89 200 ALA A N 1
ATOM 2949 C CA . ALA A 1 208 ? 27.095 37.684 61.870 1.00 29.86 200 ALA A CA 1
ATOM 2950 C C . ALA A 1 208 ? 28.252 37.288 60.964 1.00 27.76 200 ALA A C 1
ATOM 2951 O O . ALA A 1 208 ? 29.061 38.137 60.572 1.00 27.21 200 ALA A O 1
ATOM 2958 N N . ALA A 1 209 ? 28.343 36.005 60.607 1.00 26.81 201 ALA A N 1
ATOM 2959 C CA . ALA A 1 209 ? 29.419 35.559 59.727 1.00 25.58 201 ALA A CA 1
ATOM 2960 C C . ALA A 1 209 ? 29.297 36.199 58.350 1.00 24.92 201 ALA A C 1
ATOM 2961 O O . ALA A 1 209 ? 30.307 36.530 57.714 1.00 24.42 201 ALA A O 1
ATOM 2968 N N . SER A 1 210 ? 28.062 36.393 57.882 1.00 25.76 202 SER A N 1
ATOM 2969 C CA . SER A 1 210 ? 27.831 37.067 56.611 1.00 27.63 202 SER A CA 1
ATOM 2970 C C . SER A 1 210 ? 28.268 38.526 56.657 1.00 27.94 202 SER A C 1
ATOM 2971 O O . SER A 1 210 ? 28.872 39.026 55.703 1.00 27.43 202 SER A O 1
ATOM 2979 N N . ASP A 1 211 ? 27.952 39.241 57.737 1.00 29.59 203 ASP A N 1
ATOM 2980 C CA . ASP A 1 211 ? 28.368 40.638 57.823 1.00 32.18 203 ASP A CA 1
ATOM 2981 C C . ASP A 1 211 ? 29.885 40.750 57.860 1.00 30.27 203 ASP A C 1
ATOM 2982 O O . ASP A 1 211 ? 30.465 41.645 57.235 1.00 28.80 203 ASP A O 1
ATOM 2991 N N . ALA A 1 212 ? 30.551 39.831 58.560 1.00 29.45 204 ALA A N 1
ATOM 2992 C CA . ALA A 1 212 ? 32.009 39.843 58.582 1.00 28.68 204 ALA A CA 1
ATOM 2993 C C . ALA A 1 212 ? 32.587 39.527 57.207 1.00 27.49 204 ALA A C 1
ATOM 2994 O O . ALA A 1 212 ? 33.556 40.166 56.778 1.00 27.00 204 ALA A O 1
ATOM 3001 N N . ALA A 1 213 ? 32.012 38.552 56.497 1.00 26.69 205 ALA A N 1
ATOM 3002 C CA . ALA A 1 213 ? 32.512 38.247 55.160 1.00 25.14 205 ALA A CA 1
ATOM 3003 C C . ALA A 1 213 ? 32.242 39.401 54.194 1.00 24.83 205 ALA A C 1
ATOM 3004 O O . ALA A 1 213 ? 33.082 39.702 53.338 1.00 23.52 205 ALA A O 1
ATOM 3011 N N . SER A 1 214 ? 31.087 40.069 54.320 1.00 26.86 206 SER A N 1
ATOM 3012 C CA . SER A 1 214 ? 30.793 41.208 53.450 1.00 28.53 206 SER A CA 1
ATOM 3013 C C . SER A 1 214 ? 31.772 42.353 53.689 1.00 28.89 206 SER A C 1
ATOM 3014 O O . SER A 1 214 ? 32.183 43.048 52.748 1.00 27.18 206 SER A O 1
ATOM 3022 N N . LEU A 1 215 ? 32.131 42.579 54.951 1.00 29.94 207 LEU A N 1
ATOM 3023 C CA . LEU A 1 215 ? 33.155 43.561 55.275 1.00 31.79 207 LEU A CA 1
ATOM 3024 C C . LEU A 1 215 ? 34.461 43.226 54.573 1.00 30.51 207 LEU A C 1
ATOM 3025 O O . LEU A 1 215 ? 35.106 44.100 53.980 1.00 29.13 207 LEU A O 1
ATOM 3041 N N . GLU A 1 216 ? 34.854 41.950 54.616 1.00 31.51 208 GLU A N 1
ATOM 3042 C CA . GLU A 1 216 ? 36.121 41.527 54.031 1.00 34.27 208 GLU A CA 1
ATOM 3043 C C . GLU A 1 216 ? 36.106 41.660 52.513 1.00 30.37 208 GLU A C 1
ATOM 3044 O O . GLU A 1 216 ? 37.114 42.044 51.908 1.00 29.15 208 GLU A O 1
ATOM 3056 N N . VAL A 1 217 ? 34.978 41.323 51.882 1.00 28.11 209 VAL A N 1
ATOM 3057 C CA . VAL A 1 217 ? 34.850 41.462 50.434 1.00 28.21 209 VAL A CA 1
ATOM 3058 C C . VAL A 1 217 ? 35.041 42.917 50.018 1.00 26.44 209 VAL A C 1
ATOM 3059 O O . VAL A 1 217 ? 35.753 43.218 49.050 1.00 26.07 209 VAL A O 1
ATOM 3072 N N . GLU A 1 218 ? 34.391 43.843 50.728 1.00 25.54 210 GLU A N 1
ATOM 3073 C CA . GLU A 1 218 ? 34.517 45.256 50.390 1.00 27.91 210 GLU A CA 1
ATOM 3074 C C . GLU A 1 218 ? 35.949 45.728 50.577 1.00 27.53 210 GLU A C 1
ATOM 3075 O O . GLU A 1 218 ? 36.515 46.396 49.702 1.00 27.25 210 GLU A O 1
ATOM 3087 N N . ARG A 1 219 ? 36.559 45.369 51.710 1.00 28.80 211 ARG A N 1
ATOM 3088 C CA . ARG A 1 219 ? 37.944 45.747 51.969 1.00 30.39 211 ARG A CA 1
ATOM 3089 C C . ARG A 1 219 ? 38.863 45.204 50.887 1.00 26.74 211 ARG A C 1
ATOM 3090 O O . ARG A 1 219 ? 39.751 45.917 50.400 1.00 25.20 211 ARG A O 1
ATOM 3111 N N . TYR A 1 220 ? 38.650 43.945 50.489 1.00 23.34 212 TYR A N 1
ATOM 3112 C CA . TYR A 1 220 ? 39.483 43.341 49.460 1.00 22.68 212 TYR A CA 1
ATOM 3113 C C . TYR A 1 220 ? 39.376 44.108 48.144 1.00 21.99 212 TYR A C 1
ATOM 3114 O O . TYR A 1 220 ? 40.393 44.458 47.534 1.00 22.45 212 TYR A O 1
ATOM 3132 N N . PHE A 1 221 ? 38.151 44.390 47.690 1.00 21.81 213 PHE A N 1
ATOM 3133 C CA . PHE A 1 221 ? 37.997 45.050 46.397 1.00 21.63 213 PHE A CA 1
ATOM 3134 C C . PHE A 1 221 ? 38.487 46.492 46.452 1.00 24.13 213 PHE A C 1
ATOM 3135 O O . PHE A 1 221 ? 39.041 47.000 45.469 1.00 24.47 213 PHE A O 1
ATOM 3152 N N . GLU A 1 222 ? 38.282 47.175 47.586 1.00 27.91 214 GLU A N 1
ATOM 3153 C CA . GLU A 1 222 ? 38.871 48.497 47.770 1.00 32.78 214 GLU A CA 1
ATOM 3154 C C . GLU A 1 222 ? 40.374 48.440 47.543 1.00 30.94 214 GLU A C 1
ATOM 3155 O O . GLU A 1 222 ? 40.945 49.266 46.823 1.00 31.50 214 GLU A O 1
ATOM 3167 N N . GLY A 1 223 ? 41.031 47.464 48.170 1.00 28.72 215 GLY A N 1
ATOM 3168 C CA . GLY A 1 223 ? 42.465 47.332 48.014 1.00 27.77 215 GLY A CA 1
ATOM 3169 C C . GLY A 1 223 ? 42.877 46.988 46.596 1.00 27.30 215 GLY A C 1
ATOM 3170 O O . GLY A 1 223 ? 43.924 47.431 46.120 1.00 29.07 215 GLY A O 1
ATOM 3174 N N . LEU A 1 224 ? 42.078 46.159 45.916 1.00 25.89 216 LEU A N 1
ATOM 3175 C CA . LEU A 1 224 ? 42.392 45.770 44.546 1.00 25.63 216 LEU A CA 1
ATOM 3176 C C . LEU A 1 224 ? 42.264 46.955 43.598 1.00 26.13 216 LEU A C 1
ATOM 3177 O O . LEU A 1 224 ? 43.103 47.143 42.706 1.00 25.40 216 LEU A O 1
ATOM 3193 N N . ILE A 1 225 ? 41.211 47.755 43.774 1.00 26.38 217 ILE A N 1
ATOM 3194 C CA . ILE A 1 225 ? 41.014 48.953 42.963 1.00 27.33 217 ILE A CA 1
ATOM 3195 C C . ILE A 1 225 ? 42.187 49.903 43.137 1.00 29.45 217 ILE A C 1
ATOM 3196 O O . ILE A 1 225 ? 42.728 50.438 42.163 1.00 28.42 217 ILE A O 1
ATOM 3212 N N . GLU A 1 226 ? 42.594 50.127 44.386 1.00 33.30 218 GLU A N 1
ATOM 3213 C CA . GLU A 1 226 ? 43.692 51.049 44.649 1.00 37.86 218 GLU A CA 1
ATOM 3214 C C . GLU A 1 226 ? 44.987 50.529 44.043 1.00 37.49 218 GLU A C 1
ATOM 3215 O O . GLU A 1 226 ? 45.794 51.305 43.518 1.00 38.19 218 GLU A O 1
ATOM 3227 N N . LYS A 1 227 ? 45.183 49.210 44.073 1.00 36.90 219 LYS A N 1
ATOM 3228 C CA . LYS A 1 227 ? 46.388 48.609 43.516 1.00 37.62 219 LYS A CA 1
ATOM 3229 C C . LYS A 1 227 ? 46.459 48.811 42.006 1.00 35.66 219 LYS A C 1
ATOM 3230 O O . LYS A 1 227 ? 47.491 49.241 41.476 1.00 37.24 219 LYS A O 1
ATOM 3249 N N . LYS A 1 228 ? 45.369 48.497 41.294 1.00 32.18 220 LYS A N 1
ATOM 3250 C CA . LYS A 1 228 ? 45.365 48.628 39.841 1.00 31.55 220 LYS A CA 1
ATOM 3251 C C . LYS A 1 228 ? 45.382 50.091 39.412 1.00 32.44 220 LYS A C 1
ATOM 3252 O O . LYS A 1 228 ? 45.843 50.415 38.311 1.00 33.42 220 LYS A O 1
ATOM 3271 N N . ARG A 1 229 ? 44.887 50.989 40.258 1.00 32.99 221 ARG A N 1
ATOM 3272 C CA . ARG A 1 229 ? 44.934 52.405 39.920 1.00 37.04 221 ARG A CA 1
ATOM 3273 C C . ARG A 1 229 ? 46.370 52.911 39.912 1.00 39.90 221 ARG A C 1
ATOM 3274 O O . ARG A 1 229 ? 46.759 53.672 39.019 1.00 40.27 221 ARG A O 1
ATOM 3295 N N . ARG A 1 230 ? 47.176 52.478 40.890 1.00 43.01 222 ARG A N 1
ATOM 3296 C CA . ARG A 1 230 ? 48.575 52.883 40.959 1.00 46.58 222 ARG A CA 1
ATOM 3297 C C . ARG A 1 230 ? 49.413 52.199 39.885 1.00 45.32 222 ARG A C 1
ATOM 3298 O O . ARG A 1 230 ? 50.305 52.822 39.293 1.00 45.20 222 ARG A O 1
ATOM 3319 N N . GLU A 1 231 ? 49.178 50.902 39.670 1.00 43.53 223 GLU A N 1
ATOM 3320 C CA . GLU A 1 231 ? 49.945 50.092 38.726 1.00 43.87 223 GLU A CA 1
ATOM 3321 C C . GLU A 1 231 ? 48.995 49.324 37.816 1.00 39.11 223 GLU A C 1
ATOM 3322 O O . GLU A 1 231 ? 48.756 48.124 38.015 1.00 36.98 223 GLU A O 1
ATOM 3334 N N . PRO A 1 232 ? 48.447 49.973 36.794 1.00 37.47 224 PRO A N 1
ATOM 3335 C CA . PRO A 1 232 ? 47.492 49.270 35.930 1.00 36.55 224 PRO A CA 1
ATOM 3336 C C . PRO A 1 232 ? 48.151 48.116 35.190 1.00 35.77 224 PRO A C 1
ATOM 3337 O O . PRO A 1 232 ? 49.339 48.152 34.862 1.00 36.30 224 PRO A O 1
ATOM 3348 N N . GLN A 1 233 ? 47.351 47.079 34.931 1.00 36.46 225 GLN A N 1
ATOM 3349 C CA . GLN A 1 233 ? 47.763 45.948 34.105 1.00 38.59 225 GLN A CA 1
ATOM 3350 C C . GLN A 1 233 ? 46.740 45.756 32.986 1.00 39.64 225 GLN A C 1
ATOM 3351 O O . GLN A 1 233 ? 45.904 46.633 32.754 1.00 40.31 225 GLN A O 1
ATOM 3365 N N . SER A 1 234 ? 46.780 44.629 32.281 1.00 39.59 226 SER A N 1
ATOM 3366 C CA . SER A 1 234 ? 45.879 44.443 31.144 1.00 40.73 226 SER A CA 1
ATOM 3367 C C . SER A 1 234 ? 44.491 43.923 31.534 1.00 39.33 226 SER A C 1
ATOM 3368 O O . SER A 1 234 ? 43.646 43.722 30.652 1.00 42.65 226 SER A O 1
ATOM 3376 N N . ASP A 1 235 ? 44.213 43.767 32.822 1.00 32.54 227 ASP A N 1
ATOM 3377 C CA . ASP A 1 235 ? 43.012 43.091 33.281 1.00 27.40 227 ASP A CA 1
ATOM 3378 C C . ASP A 1 235 ? 41.816 44.041 33.311 1.00 24.32 227 ASP A C 1
ATOM 3379 O O . ASP A 1 235 ? 41.929 45.248 33.083 1.00 22.49 227 ASP A O 1
ATOM 3388 N N . LEU A 1 236 ? 40.648 43.476 33.609 1.00 23.77 228 LEU A N 1
ATOM 3389 C CA . LEU A 1 236 ? 39.423 44.260 33.539 1.00 23.07 228 LEU A CA 1
ATOM 3390 C C . LEU A 1 236 ? 39.378 45.342 34.610 1.00 22.94 228 LEU A C 1
ATOM 3391 O O . LEU A 1 236 ? 38.870 46.437 34.360 1.00 22.06 228 LEU A O 1
ATOM 3407 N N . VAL A 1 237 ? 39.849 45.049 35.824 1.00 22.58 229 VAL A N 1
ATOM 3408 C CA . VAL A 1 237 ? 39.790 46.060 36.875 1.00 22.68 229 VAL A CA 1
ATOM 3409 C C . VAL A 1 237 ? 40.634 47.268 36.480 1.00 21.94 229 VAL A C 1
ATOM 3410 O O . VAL A 1 237 ? 40.201 48.416 36.634 1.00 23.45 229 VAL A O 1
ATOM 3423 N N . SER A 1 238 ? 41.827 47.030 35.915 1.00 22.38 230 SER A N 1
ATOM 3424 C CA . SER A 1 238 ? 42.683 48.133 35.481 1.00 24.59 230 SER A CA 1
ATOM 3425 C C . SER A 1 238 ? 41.989 48.993 34.432 1.00 26.49 230 SER A C 1
ATOM 3426 O O . SER A 1 238 ? 42.095 50.225 34.460 1.00 28.16 230 SER A O 1
ATOM 3434 N N . VAL A 1 239 ? 41.272 48.365 33.498 1.00 25.47 231 VAL A N 1
ATOM 3435 C CA . VAL A 1 239 ? 40.576 49.140 32.479 1.00 25.57 231 VAL A CA 1
ATOM 3436 C C . VAL A 1 239 ? 39.451 49.948 33.108 1.00 24.75 231 VAL A C 1
ATOM 3437 O O . VAL A 1 239 ? 39.238 51.116 32.758 1.00 27.22 231 VAL A O 1
ATOM 3450 N N . LEU A 1 240 ? 38.731 49.349 34.066 1.00 23.57 232 LEU A N 1
ATOM 3451 C CA . LEU A 1 240 ? 37.575 50.008 34.664 1.00 24.73 232 LEU A CA 1
ATOM 3452 C C . LEU A 1 240 ? 37.969 51.231 35.467 1.00 28.39 232 LEU A C 1
ATOM 3453 O O . LEU A 1 240 ? 37.185 52.182 35.571 1.00 29.98 232 LEU A O 1
ATOM 3469 N N . VAL A 1 241 ? 39.163 51.210 36.068 1.00 29.69 233 VAL A N 1
ATOM 3470 C CA . VAL A 1 241 ? 39.555 52.270 36.982 1.00 33.38 233 VAL A CA 1
ATOM 3471 C C . VAL A 1 241 ? 40.361 53.354 36.288 1.00 37.31 233 VAL A C 1
ATOM 3472 O O . VAL A 1 241 ? 40.610 54.405 36.895 1.00 40.36 233 VAL A O 1
ATOM 3485 N N . SER A 1 242 ? 40.764 53.138 35.037 1.00 38.98 234 SER A N 1
ATOM 3486 C CA . SER A 1 242 ? 41.552 54.097 34.278 1.00 42.79 234 SER A CA 1
ATOM 3487 C C . SER A 1 242 ? 40.653 54.985 33.414 1.00 47.19 234 SER A C 1
ATOM 3488 O O . SER A 1 242 ? 39.455 54.750 33.261 1.00 48.31 234 SER A O 1
ATOM 3496 N N . THR A 1 243 ? 41.244 56.028 32.849 1.00 49.78 235 THR A N 1
ATOM 3497 C CA . THR A 1 243 ? 40.441 56.983 32.101 1.00 52.30 235 THR A CA 1
ATOM 3498 C C . THR A 1 243 ? 39.951 56.365 30.793 1.00 53.15 235 THR A C 1
ATOM 3499 O O . THR A 1 243 ? 40.478 55.362 30.306 1.00 52.85 235 THR A O 1
ATOM 3510 N N . HIS A 1 244 ? 38.896 56.964 30.247 1.00 54.16 236 HIS A N 1
ATOM 3511 C CA . HIS A 1 244 ? 38.278 56.516 29.008 1.00 55.46 236 HIS A CA 1
ATOM 3512 C C . HIS A 1 244 ? 38.204 57.690 28.042 1.00 62.53 236 HIS A C 1
ATOM 3513 O O . HIS A 1 244 ? 37.822 58.800 28.421 1.00 64.01 236 HIS A O 1
ATOM 3527 N N . ASP A 1 245 ? 38.577 57.433 26.784 1.00 66.48 237 ASP A N 1
ATOM 3528 C CA . ASP A 1 245 ? 38.773 58.519 25.829 1.00 68.78 237 ASP A CA 1
ATOM 3529 C C . ASP A 1 245 ? 37.459 59.209 25.478 1.00 69.80 237 ASP A C 1
ATOM 3530 O O . ASP A 1 245 ? 37.401 60.445 25.421 1.00 71.03 237 ASP A O 1
ATOM 3539 N N . ASP A 1 246 ? 36.393 58.439 25.245 1.00 68.96 238 ASP A N 1
ATOM 3540 C CA . ASP A 1 246 ? 35.147 59.024 24.754 1.00 68.59 238 ASP A CA 1
ATOM 3541 C C . ASP A 1 246 ? 34.381 59.734 25.868 1.00 67.13 238 ASP A C 1
ATOM 3542 O O . ASP A 1 246 ? 34.042 60.916 25.746 1.00 68.14 238 ASP A O 1
ATOM 3551 N N . ASP A 1 247 ? 34.086 59.021 26.953 1.00 63.37 239 ASP A N 1
ATOM 3552 C CA . ASP A 1 247 ? 33.345 59.573 28.078 1.00 58.12 239 ASP A CA 1
ATOM 3553 C C . ASP A 1 247 ? 34.265 59.705 29.284 1.00 51.90 239 ASP A C 1
ATOM 3554 O O . ASP A 1 247 ? 35.205 58.923 29.476 1.00 53.28 239 ASP A O 1
ATOM 3563 N N . ASP A 1 248 ? 33.997 60.732 30.074 1.00 43.25 240 ASP A N 1
ATOM 3564 C CA . ASP A 1 248 ? 34.547 60.850 31.410 1.00 37.37 240 ASP A CA 1
ATOM 3565 C C . ASP A 1 248 ? 33.608 60.260 32.464 1.00 34.16 240 ASP A C 1
ATOM 3566 O O . ASP A 1 248 ? 33.896 60.387 33.656 1.00 33.87 240 ASP A O 1
ATOM 3575 N N . ASP A 1 249 ? 32.497 59.623 32.062 1.00 32.31 241 ASP A N 1
ATOM 3576 C CA . ASP A 1 249 ? 31.697 58.863 33.020 1.00 29.34 241 ASP A CA 1
ATOM 3577 C C . ASP A 1 249 ? 32.435 57.576 33.348 1.00 27.93 241 ASP A C 1
ATOM 3578 O O . ASP A 1 249 ? 33.125 57.004 32.499 1.00 29.06 241 ASP A O 1
ATOM 3587 N N . LYS A 1 250 ? 32.285 57.125 34.590 1.00 26.46 242 LYS A N 1
ATOM 3588 C CA . LYS A 1 250 ? 32.959 55.928 35.065 1.00 26.66 242 LYS A CA 1
ATOM 3589 C C . LYS A 1 250 ? 32.259 55.462 36.331 1.00 23.82 242 LYS A C 1
ATOM 3590 O O . LYS A 1 250 ? 31.586 56.238 37.015 1.00 23.53 242 LYS A O 1
ATOM 3609 N N . LEU A 1 251 ? 32.427 54.183 36.632 1.00 22.71 243 LEU A N 1
ATOM 3610 C CA . LEU A 1 251 ? 31.950 53.644 37.893 1.00 22.77 243 LEU A CA 1
ATOM 3611 C C . LEU A 1 251 ? 32.733 54.241 39.061 1.00 22.87 243 LEU A C 1
ATOM 3612 O O . LEU A 1 251 ? 33.969 54.239 39.068 1.00 23.48 243 LEU A O 1
ATOM 3628 N N . SER A 1 252 ? 32.002 54.758 40.049 1.00 22.39 244 SER A N 1
ATOM 3629 C CA . SER A 1 252 ? 32.596 55.193 41.301 1.00 22.49 244 SER A CA 1
ATOM 3630 C C . SER A 1 252 ? 33.158 53.986 42.043 1.00 22.16 244 SER A C 1
ATOM 3631 O O . SER A 1 252 ? 32.846 52.832 41.729 1.00 21.06 244 SER A O 1
ATOM 3639 N N . ASP A 1 253 ? 33.983 54.245 43.060 1.00 24.17 245 ASP A N 1
ATOM 3640 C CA . ASP A 1 253 ? 34.576 53.122 43.780 1.00 25.83 245 ASP A CA 1
ATOM 3641 C C . ASP A 1 253 ? 33.498 52.250 44.417 1.00 23.56 245 ASP A C 1
ATOM 3642 O O . ASP A 1 253 ? 33.576 51.019 44.358 1.00 22.34 245 ASP A O 1
ATOM 3651 N N . THR A 1 254 ? 32.470 52.861 45.006 1.00 22.89 246 THR A N 1
ATOM 3652 C CA . THR A 1 254 ? 31.381 52.061 45.558 1.00 24.15 246 THR A CA 1
ATOM 3653 C C . THR A 1 254 ? 30.666 51.284 44.456 1.00 21.57 246 THR A C 1
ATOM 3654 O O . THR A 1 254 ? 30.319 50.111 44.637 1.00 21.01 246 THR A O 1
ATOM 3665 N N . GLU A 1 255 ? 30.476 51.904 43.290 1.00 19.43 247 GLU A N 1
ATOM 3666 C CA . GLU A 1 255 ? 29.838 51.197 42.186 1.00 18.41 247 GLU A CA 1
ATOM 3667 C C . GLU A 1 255 ? 30.729 50.074 41.680 1.00 18.44 247 GLU A C 1
ATOM 3668 O O . GLU A 1 255 ? 30.234 48.989 41.336 1.00 19.10 247 GLU A O 1
ATOM 3680 N N . LEU A 1 256 ? 32.048 50.314 41.661 1.00 18.86 248 LEU A N 1
ATOM 3681 C CA . LEU A 1 256 ? 32.995 49.314 41.186 1.00 19.86 248 LEU A CA 1
ATOM 3682 C C . LEU A 1 256 ? 32.977 48.078 42.067 1.00 19.03 248 LEU A C 1
ATOM 3683 O O . LEU A 1 256 ? 32.985 46.948 41.571 1.00 18.84 248 LEU A O 1
ATOM 3699 N N . ILE A 1 257 ? 33.010 48.283 43.386 1.00 19.42 249 ILE A N 1
ATOM 3700 C CA . ILE A 1 257 ? 32.954 47.170 44.330 1.00 20.04 249 ILE A CA 1
ATOM 3701 C C . ILE A 1 257 ? 31.709 46.329 44.073 1.00 19.52 249 ILE A C 1
ATOM 3702 O O . ILE A 1 257 ? 31.758 45.089 44.020 1.00 18.01 249 ILE A O 1
ATOM 3718 N N . SER A 1 258 ? 30.571 47.004 43.913 1.00 19.23 250 SER A N 1
ATOM 3719 C CA . SER A 1 258 ? 29.302 46.323 43.698 1.00 19.04 250 SER A CA 1
ATOM 3720 C C . SER A 1 258 ? 29.281 45.580 42.370 1.00 18.56 250 SER A C 1
ATOM 3721 O O . SER A 1 258 ? 28.716 44.483 42.278 1.00 19.14 250 SER A O 1
ATOM 3729 N N . MET A 1 259 ? 29.880 46.173 41.329 1.00 18.95 251 MET A N 1
ATOM 3730 C CA . MET A 1 259 ? 29.889 45.551 40.007 1.00 18.54 251 MET A CA 1
ATOM 3731 C C . MET A 1 259 ? 30.780 44.314 39.986 1.00 16.89 251 MET A C 1
ATOM 3732 O O . MET A 1 259 ? 30.391 43.277 39.442 1.00 16.73 251 MET A O 1
ATOM 3746 N N . LEU A 1 260 ? 31.977 44.395 40.573 1.00 18.56 252 LEU A N 1
ATOM 3747 C CA . LEU A 1 260 ? 32.845 43.222 40.624 1.00 17.45 252 LEU A CA 1
ATOM 3748 C C . LEU A 1 260 ? 32.214 42.121 41.465 1.00 17.05 252 LEU A C 1
ATOM 3749 O O . LEU A 1 260 ? 32.264 40.937 41.107 1.00 17.15 252 LEU A O 1
ATOM 3765 N N . TRP A 1 261 ? 31.616 42.497 42.591 1.00 17.20 253 TRP A N 1
ATOM 3766 C CA . TRP A 1 261 ? 30.919 41.529 43.425 1.00 20.35 253 TRP A CA 1
ATOM 3767 C C . TRP A 1 261 ? 29.776 40.863 42.668 1.00 18.67 253 TRP A C 1
ATOM 3768 O O . TRP A 1 261 ? 29.623 39.637 42.703 1.00 16.86 253 TRP A O 1
ATOM 3789 N N . GLY A 1 262 ? 28.969 41.654 41.958 1.00 18.54 254 GLY A N 1
ATOM 3790 C CA . GLY A 1 262 ? 27.846 41.083 41.234 1.00 17.22 254 GLY A CA 1
ATOM 3791 C C . GLY A 1 262 ? 28.259 40.167 40.100 1.00 16.06 254 GLY A C 1
ATOM 3792 O O . GLY A 1 262 ? 27.582 39.168 39.828 1.00 15.81 254 GLY A O 1
ATOM 3796 N N . ILE A 1 263 ? 29.379 40.486 39.440 1.00 16.22 255 ILE A N 1
ATOM 3797 C CA . ILE A 1 263 ? 29.937 39.617 38.408 1.00 15.90 255 ILE A CA 1
ATOM 3798 C C . ILE A 1 263 ? 30.344 38.278 39.009 1.00 16.05 255 ILE A C 1
ATOM 3799 O O . ILE A 1 263 ? 30.038 37.216 38.457 1.00 15.11 255 ILE A O 1
ATOM 3815 N N . LEU A 1 264 ? 31.042 38.303 40.151 1.00 16.52 256 LEU A N 1
ATOM 3816 C CA . LEU A 1 264 ? 31.434 37.053 40.799 1.00 18.36 256 LEU A CA 1
ATOM 3817 C C . LEU A 1 264 ? 30.216 36.244 41.237 1.00 19.15 256 LEU A C 1
ATOM 3818 O O . LEU A 1 264 ? 30.169 35.023 41.051 1.00 19.15 256 LEU A O 1
ATOM 3834 N N . LEU A 1 265 ? 29.230 36.900 41.846 1.00 17.35 257 LEU A N 1
ATOM 3835 C CA . LEU A 1 265 ? 28.013 36.196 42.231 1.00 19.84 257 LEU A CA 1
ATOM 3836 C C . LEU A 1 265 ? 27.337 35.573 41.017 1.00 17.77 257 LEU A C 1
ATOM 3837 O O . LEU A 1 265 ? 26.866 34.429 41.074 1.00 16.92 257 LEU A O 1
ATOM 3853 N N . GLY A 1 266 ? 27.288 36.314 39.906 1.00 17.10 258 GLY A N 1
ATOM 3854 C CA . GLY A 1 266 ? 26.615 35.815 38.720 1.00 16.00 258 GLY A CA 1
ATOM 3855 C C . GLY A 1 266 ? 27.232 34.542 38.174 1.00 14.95 258 GLY A C 1
ATOM 3856 O O . GLY A 1 266 ? 26.525 33.674 37.654 1.00 17.25 258 GLY A O 1
ATOM 3860 N N . GLY A 1 267 ? 28.555 34.434 38.245 1.00 15.18 259 GLY A N 1
ATOM 3861 C CA . GLY A 1 267 ? 29.292 33.287 37.775 1.00 17.22 259 GLY A CA 1
ATOM 3862 C C . GLY A 1 267 ? 29.687 32.317 38.862 1.00 20.40 259 GLY A C 1
ATOM 3863 O O . GLY A 1 267 ? 30.436 31.374 38.583 1.00 23.73 259 GLY A O 1
ATOM 3867 N N . PHE A 1 268 ? 29.170 32.485 40.083 1.00 24.35 260 PHE A N 1
ATOM 3868 C CA . PHE A 1 268 ? 29.698 31.757 41.235 1.00 30.08 260 PHE A CA 1
ATOM 3869 C C . PHE A 1 268 ? 29.547 30.248 41.070 1.00 30.94 260 PHE A C 1
ATOM 3870 O O . PHE A 1 268 ? 30.518 29.495 41.210 1.00 34.75 260 PHE A O 1
ATOM 3887 N N . ALA A 1 269 ? 28.331 29.787 40.796 1.00 26.03 261 ALA A N 1
ATOM 3888 C CA . ALA A 1 269 ? 28.027 28.363 40.718 1.00 21.82 261 ALA A CA 1
ATOM 3889 C C . ALA A 1 269 ? 27.354 27.982 39.408 1.00 19.61 261 ALA A C 1
ATOM 3890 O O . ALA A 1 269 ? 27.225 26.785 39.114 1.00 19.23 261 ALA A O 1
ATOM 3897 N N . THR A 1 270 ? 26.942 28.972 38.615 1.00 19.88 262 THR A N 1
ATOM 3898 C CA . THR A 1 270 ? 26.232 28.752 37.363 1.00 18.72 262 THR A CA 1
ATOM 3899 C C . THR A 1 270 ? 27.121 28.091 36.320 1.00 16.90 262 THR A C 1
ATOM 3900 O O . THR A 1 270 ? 26.761 27.061 35.738 1.00 16.16 262 THR A O 1
ATOM 3911 N N . THR A 1 271 ? 28.288 28.675 36.065 1.00 17.08 263 THR A N 1
ATOM 3912 C CA . THR A 1 271 ? 29.186 28.111 35.065 1.00 17.57 263 THR A CA 1
ATOM 3913 C C . THR A 1 271 ? 29.616 26.700 35.433 1.00 16.17 263 THR A C 1
ATOM 3914 O O . THR A 1 271 ? 29.655 25.815 34.572 1.00 16.96 263 THR A O 1
ATOM 3925 N N . ALA A 1 272 ? 29.933 26.465 36.709 1.00 16.79 264 ALA A N 1
ATOM 3926 C CA . ALA A 1 272 ? 30.287 25.119 37.154 1.00 17.78 264 ALA A CA 1
ATOM 3927 C C . ALA A 1 272 ? 29.166 24.123 36.870 1.00 16.63 264 ALA A C 1
ATOM 3928 O O . ALA A 1 272 ? 29.419 23.012 36.387 1.00 15.47 264 ALA A O 1
ATOM 3935 N N . ALA A 1 273 ? 27.918 24.508 37.141 1.00 17.06 265 ALA A N 1
ATOM 3936 C CA . ALA A 1 273 ? 26.791 23.624 36.862 1.00 16.84 265 ALA A CA 1
ATOM 3937 C C . ALA A 1 273 ? 26.651 23.352 35.367 1.00 16.38 265 ALA A C 1
ATOM 3938 O O . ALA A 1 273 ? 26.320 22.231 34.961 1.00 16.85 265 ALA A O 1
ATOM 3945 N N A MET A 1 274 ? 26.898 24.348 34.526 0.49 16.00 266 MET A N 1
ATOM 3946 N N B MET A 1 274 ? 26.839 24.398 34.551 0.51 15.90 266 MET A N 1
ATOM 3947 C CA A MET A 1 274 ? 26.753 24.102 33.097 0.49 16.39 266 MET A CA 1
ATOM 3948 C CA B MET A 1 274 ? 26.854 24.287 33.094 0.51 15.86 266 MET A CA 1
ATOM 3949 C C A MET A 1 274 ? 27.931 23.316 32.527 0.49 16.82 266 MET A C 1
ATOM 3950 C C B MET A 1 274 ? 27.888 23.266 32.642 0.51 14.71 266 MET A C 1
ATOM 3951 O O A MET A 1 274 ? 27.777 22.653 31.494 0.49 17.31 266 MET A O 1
ATOM 3952 O O B MET A 1 274 ? 27.588 22.368 31.846 0.51 12.33 266 MET A O 1
ATOM 3979 N N . ILE A 1 275 ? 29.122 23.398 33.135 1.00 15.16 267 ILE A N 1
ATOM 3980 C CA . ILE A 1 275 ? 30.186 22.460 32.784 1.00 14.82 267 ILE A CA 1
ATOM 3981 C C . ILE A 1 275 ? 29.782 21.043 33.150 1.00 14.89 267 ILE A C 1
ATOM 3982 O O . ILE A 1 275 ? 29.927 20.109 32.356 1.00 15.43 267 ILE A O 1
ATOM 3998 N N . ASP A 1 276 ? 29.292 20.862 34.377 1.00 16.01 268 ASP A N 1
ATOM 3999 C CA . ASP A 1 276 ? 28.813 19.556 34.806 1.00 16.13 268 ASP A CA 1
ATOM 4000 C C . ASP A 1 276 ? 27.771 19.001 33.835 1.00 17.63 268 ASP A C 1
ATOM 4001 O O . ASP A 1 276 ? 27.859 17.849 33.396 1.00 17.78 268 ASP A O 1
ATOM 4010 N N . HIS A 1 277 ? 26.764 19.805 33.502 1.00 17.73 269 HIS A N 1
ATOM 4011 C CA . HIS A 1 277 ? 25.722 19.333 32.599 1.00 17.92 269 HIS A CA 1
ATOM 4012 C C . HIS A 1 277 ? 26.274 18.987 31.222 1.00 17.55 269 HIS A C 1
ATOM 4013 O O . HIS A 1 277 ? 25.834 18.011 30.600 1.00 17.27 269 HIS A O 1
ATOM 4027 N N . ALA A 1 278 ? 27.204 19.795 30.710 1.00 18.11 270 ALA A N 1
ATOM 4028 C CA . ALA A 1 278 ? 27.808 19.498 29.416 1.00 16.89 270 ALA A CA 1
ATOM 4029 C C . ALA A 1 278 ? 28.537 18.165 29.448 1.00 17.47 270 ALA A C 1
ATOM 4030 O O . ALA A 1 278 ? 28.431 17.367 28.512 1.00 17.92 270 ALA A O 1
ATOM 4037 N N . ILE A 1 279 ? 29.319 17.921 30.509 1.00 17.95 271 ILE A N 1
ATOM 4038 C CA . ILE A 1 279 ? 30.015 16.641 30.645 1.00 18.13 271 ILE A CA 1
ATOM 4039 C C . ILE A 1 279 ? 29.009 15.499 30.712 1.00 19.40 271 ILE A C 1
ATOM 4040 O O . ILE A 1 279 ? 29.188 14.456 30.072 1.00 19.91 271 ILE A O 1
ATOM 4056 N N . LEU A 1 280 ? 27.942 15.667 31.495 1.00 19.18 272 LEU A N 1
ATOM 4057 C CA . LEU A 1 280 ? 26.946 14.607 31.610 1.00 19.29 272 LEU A CA 1
ATOM 4058 C C . LEU A 1 280 ? 26.253 14.351 30.277 1.00 19.42 272 LEU A C 1
ATOM 4059 O O . LEU A 1 280 ? 25.916 13.202 29.958 1.00 20.26 272 LEU A O 1
ATOM 4075 N N . ASP A 1 281 ? 26.021 15.407 29.490 1.00 18.12 273 ASP A N 1
ATOM 4076 C CA . ASP A 1 281 ? 25.399 15.240 28.180 1.00 18.91 273 ASP A CA 1
ATOM 4077 C C . ASP A 1 281 ? 26.350 14.541 27.213 1.00 19.85 273 ASP A C 1
ATOM 4078 O O . ASP A 1 281 ? 25.927 13.726 26.383 1.00 19.90 273 ASP A O 1
ATOM 4087 N N . MET A 1 282 ? 27.638 14.892 27.277 1.00 20.21 274 MET A N 1
ATOM 4088 C CA . MET A 1 282 ? 28.649 14.203 26.484 1.00 23.28 274 MET A CA 1
ATOM 4089 C C . MET A 1 282 ? 28.664 12.714 26.809 1.00 24.21 274 MET A C 1
ATOM 4090 O O . MET A 1 282 ? 28.795 11.873 25.911 1.00 25.19 274 MET A O 1
ATOM 4104 N N . LEU A 1 283 ? 28.495 12.363 28.082 1.00 23.09 275 LEU A N 1
ATOM 4105 C CA . LEU A 1 283 ? 28.583 10.962 28.476 1.00 23.66 275 LEU A CA 1
ATOM 4106 C C . LEU A 1 283 ? 27.280 10.215 28.212 1.00 24.69 275 LEU A C 1
ATOM 4107 O O . LEU A 1 283 ? 27.307 9.006 27.924 1.00 26.18 275 LEU A O 1
ATOM 4123 N N . ALA A 1 284 ? 26.140 10.913 28.303 1.00 24.63 276 ALA A N 1
ATOM 4124 C CA . ALA A 1 284 ? 24.844 10.286 28.084 1.00 23.73 276 ALA A CA 1
ATOM 4125 C C . ALA A 1 284 ? 24.558 10.089 26.604 1.00 23.50 276 ALA A C 1
ATOM 4126 O O . ALA A 1 284 ? 23.874 9.136 26.227 1.00 24.87 276 ALA A O 1
ATOM 4133 N N . PHE A 1 285 ? 25.068 10.974 25.760 1.00 23.82 277 PHE A N 1
ATOM 4134 C CA . PHE A 1 285 ? 24.777 10.977 24.329 1.00 24.22 277 PHE A CA 1
ATOM 4135 C C . PHE A 1 285 ? 26.097 10.951 23.574 1.00 23.88 277 PHE A C 1
ATOM 4136 O O . PHE A 1 285 ? 26.467 11.918 22.899 1.00 24.70 277 PHE A O 1
ATOM 4153 N N . PRO A 1 286 ? 26.854 9.862 23.688 1.00 24.13 278 PRO A N 1
ATOM 4154 C CA . PRO A 1 286 ? 28.161 9.823 23.014 1.00 25.39 278 PRO A CA 1
ATOM 4155 C C . PRO A 1 286 ? 28.075 10.001 21.502 1.00 26.40 278 PRO A C 1
ATOM 4156 O O . PRO A 1 286 ? 29.054 10.438 20.886 1.00 27.82 278 PRO A O 1
ATOM 4167 N N . GLU A 1 287 ? 26.935 9.697 20.885 1.00 25.69 279 GLU A N 1
ATOM 4168 C CA . GLU A 1 287 ? 26.741 9.972 19.467 1.00 24.43 279 GLU A CA 1
ATOM 4169 C C . GLU A 1 287 ? 26.737 11.466 19.148 1.00 26.01 279 GLU A C 1
ATOM 4170 O O . GLU A 1 287 ? 26.833 11.828 17.972 1.00 28.32 279 GLU A O 1
ATOM 4182 N N . GLN A 1 288 ? 26.644 12.342 20.148 1.00 25.80 280 GLN A N 1
ATOM 4183 C CA . GLN A 1 288 ? 26.669 13.784 19.915 1.00 25.83 280 GLN A CA 1
ATOM 4184 C C . GLN A 1 288 ? 28.045 14.380 20.161 1.00 25.84 280 GLN A C 1
ATOM 4185 O O . GLN A 1 288 ? 28.250 15.581 19.935 1.00 24.52 280 GLN A O 1
ATOM 4199 N N . ARG A 1 289 ? 28.993 13.565 20.623 1.00 26.90 281 ARG A N 1
ATOM 4200 C CA . ARG A 1 289 ? 30.333 14.072 20.869 1.00 30.69 281 ARG A CA 1
ATOM 4201 C C . ARG A 1 289 ? 30.953 14.638 19.604 1.00 28.30 281 ARG A C 1
ATOM 4202 O O . ARG A 1 289 ? 31.799 15.532 19.676 1.00 26.41 281 ARG A O 1
ATOM 4223 N N . ARG A 1 290 ? 30.556 14.122 18.440 1.00 27.58 282 ARG A N 1
ATOM 4224 C CA . ARG A 1 290 ? 31.099 14.605 17.181 1.00 27.50 282 ARG A CA 1
ATOM 4225 C C . ARG A 1 290 ? 31.001 16.115 17.038 1.00 25.55 282 ARG A C 1
ATOM 4226 O O . ARG A 1 290 ? 31.865 16.726 16.400 1.00 24.95 282 ARG A O 1
ATOM 4247 N N . TRP A 1 291 ? 29.948 16.732 17.582 1.00 22.89 283 TRP A N 1
ATOM 4248 C CA . TRP A 1 291 ? 29.842 18.185 17.525 1.00 22.22 283 TRP A CA 1
ATOM 4249 C C . TRP A 1 291 ? 31.053 18.850 18.165 1.00 21.73 283 TRP A C 1
ATOM 4250 O O . TRP A 1 291 ? 31.514 19.896 17.694 1.00 22.10 283 TRP A O 1
ATOM 4271 N N . LEU A 1 292 ? 31.573 18.266 19.249 1.00 22.37 284 LEU A N 1
ATOM 4272 C CA . LEU A 1 292 ? 32.716 18.848 19.944 1.00 23.86 284 LEU A CA 1
ATOM 4273 C C . LEU A 1 292 ? 34.014 18.682 19.170 1.00 25.44 284 LEU A C 1
ATOM 4274 O O . LEU A 1 292 ? 35.005 19.340 19.501 1.00 25.54 284 LEU A O 1
ATOM 4290 N N . GLU A 1 293 ? 34.029 17.829 18.158 1.00 26.06 285 GLU A N 1
ATOM 4291 C CA . GLU A 1 293 ? 35.213 17.588 17.346 1.00 28.41 285 GLU A CA 1
ATOM 4292 C C . GLU A 1 293 ? 35.259 18.476 16.112 1.00 29.22 285 GLU A C 1
ATOM 4293 O 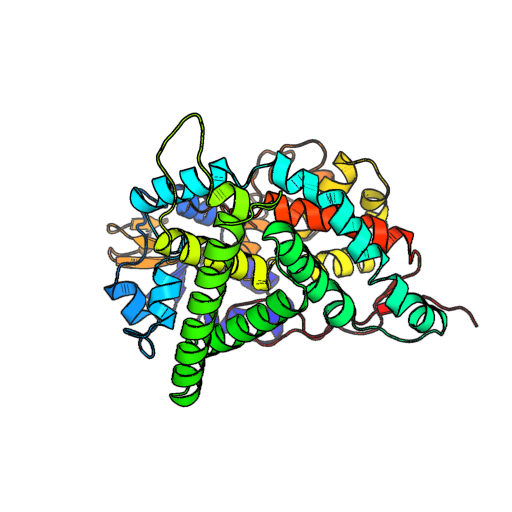O . GLU A 1 293 ? 36.264 18.458 15.392 1.00 29.07 285 GLU A O 1
ATOM 4305 N N . GLY A 1 294 ? 34.224 19.282 15.886 1.00 28.02 286 GLY A N 1
ATOM 4306 C CA . GLY A 1 294 ? 34.091 20.052 14.665 1.00 28.87 286 GLY A CA 1
ATOM 4307 C C . GLY A 1 294 ? 34.636 21.455 14.794 1.00 29.05 286 GLY A C 1
ATOM 4308 O O . GLY A 1 294 ? 35.363 21.779 15.731 1.00 28.86 286 GLY A O 1
ATOM 4312 N N . ASP A 1 295 ? 34.256 22.302 13.829 1.00 29.04 287 ASP A N 1
ATOM 4313 C CA . ASP A 1 295 ? 34.698 23.693 13.786 1.00 29.12 287 ASP A CA 1
ATOM 4314 C C . ASP A 1 295 ? 33.980 24.515 14.864 1.00 27.86 287 ASP A C 1
ATOM 4315 O O . ASP A 1 295 ? 33.187 23.996 15.654 1.00 26.54 287 ASP A O 1
ATOM 4324 N N . ALA A 1 296 ? 34.285 25.819 14.914 1.00 27.72 288 ALA A N 1
ATOM 4325 C CA . ALA A 1 296 ? 33.749 26.667 15.977 1.00 26.20 288 ALA A CA 1
ATOM 4326 C C . ALA A 1 296 ? 32.223 26.657 15.992 1.00 26.68 288 ALA A C 1
ATOM 4327 O O . ALA A 1 296 ? 31.609 26.636 17.064 1.00 26.04 288 ALA A O 1
ATOM 4334 N N . ALA A 1 297 ? 31.594 26.692 14.814 1.00 26.95 289 ALA A N 1
ATOM 4335 C CA . ALA A 1 297 ? 30.136 26.692 14.748 1.00 26.41 289 ALA A CA 1
ATOM 4336 C C . ALA A 1 297 ? 29.559 25.398 15.309 1.00 24.12 289 ALA A C 1
ATOM 4337 O O . ALA A 1 297 ? 28.497 25.398 15.947 1.00 23.76 289 ALA A O 1
ATOM 4344 N N . SER A 1 298 ? 30.242 24.283 15.070 1.00 23.71 290 SER A N 1
ATOM 4345 C CA . SER A 1 298 ? 29.771 22.989 15.547 1.00 23.81 290 SER A CA 1
ATOM 4346 C C . SER A 1 298 ? 29.844 22.905 17.069 1.00 21.38 290 SER A C 1
ATOM 4347 O O . SER A 1 298 ? 28.878 22.491 17.723 1.00 19.43 290 SER A O 1
ATOM 4355 N N . VAL A 1 299 ? 30.978 23.299 17.650 1.00 20.74 291 VAL A N 1
ATOM 4356 C CA . VAL A 1 299 ? 31.124 23.303 19.104 1.00 20.76 291 VAL A CA 1
ATOM 4357 C C . VAL A 1 299 ? 30.070 24.198 19.742 1.00 18.91 291 VAL A C 1
ATOM 4358 O O . VAL A 1 299 ? 29.474 23.849 20.771 1.00 16.56 291 VAL A O 1
ATOM 4371 N N . LYS A 1 300 ? 29.838 25.376 19.150 1.00 19.48 292 LYS A N 1
ATOM 4372 C CA . LYS A 1 300 ? 28.902 26.328 19.735 1.00 18.85 292 LYS A CA 1
ATOM 4373 C C . LYS A 1 300 ? 27.500 25.747 19.787 1.00 18.88 292 LYS A C 1
ATOM 4374 O O . LYS A 1 300 ? 26.754 25.991 20.742 1.00 17.76 292 LYS A O 1
ATOM 4393 N N . ALA A 1 301 ? 27.130 24.967 18.768 1.00 18.62 293 ALA A N 1
ATOM 4394 C CA . ALA A 1 301 ? 25.797 24.381 18.715 1.00 18.14 293 ALA A CA 1
ATOM 4395 C C . ALA A 1 301 ? 25.588 23.385 19.849 1.00 17.24 293 ALA A C 1
ATOM 4396 O O . ALA A 1 301 ? 24.529 23.378 20.490 1.00 17.81 293 ALA A O 1
ATOM 4403 N N . PHE A 1 302 ? 26.588 22.536 20.117 1.00 16.81 294 PHE A N 1
ATOM 4404 C CA . PHE A 1 302 ? 26.523 21.616 21.251 1.00 17.00 294 PHE A CA 1
ATOM 4405 C C . PHE A 1 302 ? 26.280 22.375 22.552 1.00 16.46 294 PHE A C 1
ATOM 4406 O O . PHE A 1 302 ? 25.413 22.007 23.354 1.00 15.55 294 PHE A O 1
ATOM 4423 N N . ILE A 1 303 ? 27.020 23.466 22.760 1.00 16.82 295 ILE A N 1
ATOM 4424 C CA . ILE A 1 303 ? 26.911 24.204 24.014 1.00 16.65 295 ILE A CA 1
ATOM 4425 C C . ILE A 1 303 ? 25.557 24.885 24.130 1.00 15.98 295 ILE A C 1
ATOM 4426 O O . ILE A 1 303 ? 24.976 24.930 25.216 1.00 16.46 295 ILE A O 1
ATOM 4442 N N . GLU A 1 304 ? 25.024 25.413 23.026 1.00 16.56 296 GLU A N 1
ATOM 4443 C CA . GLU A 1 304 ? 23.681 25.981 23.074 1.00 17.48 296 GLU A CA 1
ATOM 4444 C C . GLU A 1 304 ? 22.658 24.934 23.512 1.00 16.78 296 GLU A C 1
ATOM 4445 O O . GLU A 1 304 ? 21.756 25.227 24.302 1.00 17.25 296 GLU A O 1
ATOM 4457 N N . GLU A 1 305 ? 22.779 23.704 23.015 1.00 16.76 297 GLU A N 1
ATOM 4458 C CA . GLU A 1 305 ? 21.809 22.674 23.381 1.00 17.94 297 GLU A CA 1
ATOM 4459 C C . GLU A 1 305 ? 22.018 22.175 24.811 1.00 17.54 297 GLU A C 1
ATOM 4460 O O . GLU A 1 305 ? 21.048 21.762 25.459 1.00 17.52 297 GLU A O 1
ATOM 4472 N N . VAL A 1 306 ? 23.250 22.228 25.330 1.00 16.91 298 VAL A N 1
ATOM 4473 C CA . VAL A 1 306 ? 23.484 21.962 26.752 1.00 16.80 298 VAL A CA 1
ATOM 4474 C C . VAL A 1 306 ? 22.683 22.943 27.600 1.00 17.11 298 VAL A C 1
ATOM 4475 O O . VAL A 1 306 ? 22.006 22.570 28.569 1.00 16.47 298 VAL A O 1
ATOM 4488 N N . LEU A 1 307 ? 22.773 24.223 27.244 1.00 16.93 299 LEU A N 1
ATOM 4489 C CA . LEU A 1 307 ? 22.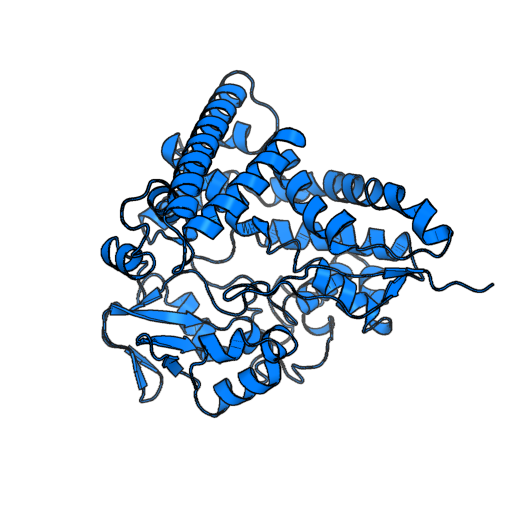062 25.279 27.949 1.00 17.23 299 LEU A CA 1
ATOM 4490 C C . LEU A 1 307 ? 20.549 25.128 27.850 1.00 18.17 299 LEU A C 1
ATOM 4491 O O . LEU A 1 307 ? 19.827 25.404 28.819 1.00 19.18 299 LEU A O 1
ATOM 4507 N N A ARG A 1 308 ? 20.043 24.739 26.676 0.55 16.95 300 ARG A N 1
ATOM 4508 N N B ARG A 1 308 ? 20.045 24.700 26.692 0.45 17.63 300 ARG A N 1
ATOM 4509 C CA A ARG A 1 308 ? 18.607 24.537 26.522 0.55 16.24 300 ARG A CA 1
ATOM 4510 C CA B ARG A 1 308 ? 18.607 24.515 26.545 0.45 17.27 300 ARG A CA 1
ATOM 4511 C C A ARG A 1 308 ? 18.118 23.364 27.352 0.55 17.46 300 ARG A C 1
ATOM 4512 C C B ARG A 1 308 ? 18.145 23.248 27.249 0.45 18.19 300 ARG A C 1
ATOM 4513 O O A ARG A 1 308 ? 16.929 23.287 27.680 0.55 18.21 300 ARG A O 1
ATOM 4514 O O B ARG A 1 308 ? 17.164 23.260 28.001 0.45 19.04 300 ARG A O 1
ATOM 4555 N N A TYR A 1 309 ? 19.005 22.432 27.663 0.55 17.42 301 TYR A N 1
ATOM 4556 N N B TYR A 1 309 ? 18.849 22.143 27.007 0.45 17.63 301 TYR A N 1
ATOM 4557 C CA A TYR A 1 309 ? 18.604 21.177 28.270 0.55 16.66 301 TYR A CA 1
ATOM 4558 C CA B TYR A 1 309 ? 18.326 20.836 27.374 0.45 17.75 301 TYR A CA 1
ATOM 4559 C C A TYR A 1 309 ? 18.533 21.249 29.786 0.55 17.03 301 TYR A C 1
ATOM 4560 C C B TYR A 1 309 ? 18.098 20.720 28.876 0.45 18.10 301 TYR A C 1
ATOM 4561 O O A TYR A 1 309 ? 17.787 20.467 30.382 0.55 15.83 301 TYR A O 1
ATOM 4562 O O B TYR A 1 309 ? 17.068 20.203 29.314 0.45 17.59 301 TYR A O 1
ATOM 4597 N N A ASP A 1 310 ? 19.276 22.161 30.422 0.55 18.74 302 ASP A N 1
ATOM 4598 N N B ASP A 1 310 ? 19.059 21.155 29.685 0.45 20.24 302 ASP A N 1
ATOM 4599 C CA A ASP A 1 310 ? 19.316 22.259 31.877 0.55 18.59 302 ASP A CA 1
ATOM 4600 C CA B ASP A 1 310 ? 18.902 21.104 31.143 0.45 22.18 302 ASP A CA 1
ATOM 4601 C C A ASP A 1 310 ? 19.700 23.677 32.284 0.55 18.56 302 ASP A C 1
ATOM 4602 C C B ASP A 1 310 ? 19.573 22.358 31.705 0.45 22.12 302 ASP A C 1
ATOM 4603 O O A ASP A 1 310 ? 20.395 24.386 31.550 0.55 17.21 302 ASP A O 1
ATOM 4604 O O B ASP A 1 310 ? 20.776 22.363 31.974 0.45 23.29 302 ASP A O 1
ATOM 4621 N N A ALA A 1 311 ? 19.243 24.085 33.466 0.55 18.41 303 ALA A N 1
ATOM 4622 N N B ALA A 1 311 ? 18.783 23.411 31.886 0.45 21.43 303 ALA A N 1
ATOM 4623 C CA A ALA A 1 311 ? 19.555 25.395 34.018 0.55 19.29 303 ALA A CA 1
ATOM 4624 C CA B ALA A 1 311 ? 19.339 24.727 32.174 0.45 21.21 303 ALA A CA 1
ATOM 4625 C C A ALA A 1 311 ? 20.147 25.259 35.412 0.55 19.97 303 ALA A C 1
ATOM 4626 C C B ALA A 1 311 ? 20.059 24.736 33.519 0.45 23.18 303 ALA A C 1
ATOM 4627 O O A ALA A 1 311 ? 19.845 24.298 36.126 0.55 18.07 303 ALA A O 1
ATOM 4628 O O B ALA A 1 311 ? 19.526 24.210 34.507 0.45 24.33 303 ALA A O 1
ATOM 4641 N N A PRO A 1 312 ? 20.982 26.217 35.837 0.55 21.41 304 PRO A N 1
ATOM 4642 N N B PRO A 1 312 ? 21.268 25.309 33.598 0.45 22.74 304 PRO A N 1
ATOM 4643 C CA A PRO A 1 312 ? 21.554 26.127 37.193 0.55 22.28 304 PRO A CA 1
ATOM 4644 C CA B PRO A 1 312 ? 21.936 25.428 34.908 0.45 21.69 304 PRO A CA 1
ATOM 4645 C C A PRO A 1 312 ? 20.627 26.586 38.311 0.55 23.94 304 PRO A C 1
ATOM 4646 C C B PRO A 1 312 ? 21.115 26.167 35.950 0.45 19.66 304 PRO A C 1
ATOM 4647 O O A PRO A 1 312 ? 20.852 26.210 39.469 0.55 24.78 304 PRO A O 1
ATOM 4648 O O B PRO A 1 312 ? 21.128 25.796 37.132 0.45 18.48 304 PRO A O 1
ATOM 4669 N N A ALA A 1 313 ? 19.619 27.403 38.037 0.55 25.68 305 ALA A N 1
ATOM 4670 N N B ALA A 1 313 ? 20.423 27.226 35.545 0.45 19.39 305 ALA A N 1
ATOM 4671 C CA A ALA A 1 313 ? 18.697 27.803 39.088 0.55 28.46 305 ALA A CA 1
ATOM 4672 C CA B ALA A 1 313 ? 19.532 27.984 36.416 0.45 19.50 305 ALA A CA 1
ATOM 4673 C C A ALA A 1 313 ? 17.362 27.110 38.965 0.55 30.84 305 ALA A C 1
ATOM 4674 C C B ALA A 1 313 ? 18.111 27.610 36.027 0.45 20.15 305 ALA A C 1
ATOM 4675 O O A ALA A 1 313 ? 16.786 26.720 39.981 0.55 31.64 305 ALA A O 1
ATOM 4676 O O B ALA A 1 313 ? 17.653 27.961 34.934 0.45 20.46 305 ALA A O 1
ATOM 4689 N N A MET A 1 314 ? 16.927 26.884 37.722 0.55 32.95 306 MET A N 1
ATOM 4690 N N B MET A 1 314 ? 17.418 26.895 36.904 0.45 21.46 306 MET A N 1
ATOM 4691 C CA A MET A 1 314 ? 15.546 26.631 37.340 0.55 37.89 306 MET A CA 1
ATOM 4692 C CA B MET A 1 314 ? 16.084 26.446 36.548 0.45 24.14 306 MET A CA 1
ATOM 4693 C C A MET A 1 314 ? 14.711 27.905 37.401 0.55 38.75 306 MET A C 1
ATOM 4694 C C B MET A 1 314 ? 15.067 27.576 36.657 0.45 22.63 306 MET A C 1
ATOM 4695 O O A MET A 1 314 ? 14.367 28.460 36.351 0.55 41.50 306 MET A O 1
ATOM 4696 O O B MET A 1 314 ? 14.128 27.624 35.852 0.45 18.89 306 MET A O 1
ATOM 4723 N N A PHE A 1 315 ? 14.367 28.373 38.602 0.55 35.94 307 PHE A N 1
ATOM 4724 N N B PHE A 1 315 ? 15.237 28.484 37.635 0.45 25.20 307 PHE A N 1
ATOM 4725 C CA A PHE A 1 315 ? 13.472 29.518 38.743 0.55 32.85 307 PHE A CA 1
ATOM 4726 C CA B PHE A 1 315 ? 14.275 29.545 37.932 0.45 28.99 307 PHE A CA 1
ATOM 4727 C C A PHE A 1 315 ? 14.261 30.758 39.150 0.55 31.41 307 PHE A C 1
ATOM 4728 C C B PHE A 1 315 ? 14.982 30.895 38.090 0.45 30.40 307 PHE A C 1
ATOM 4729 O O A PHE A 1 315 ? 15.271 30.679 39.861 0.55 30.50 307 PHE A O 1
ATOM 4730 O O B PHE A 1 315 ? 16.209 31.010 37.982 0.45 30.17 307 PHE A O 1
ATOM 4763 N N A SER A 1 316 ? 13.781 31.904 38.662 0.55 31.29 308 SER A N 1
ATOM 4764 N N B SER A 1 316 ? 14.180 31.925 38.363 0.45 31.20 308 SER A N 1
ATOM 4765 C CA A SER A 1 316 ? 14.577 33.120 38.587 0.55 30.04 308 SER A CA 1
ATOM 4766 C CA B SER A 1 316 ? 14.654 33.299 38.407 0.45 30.35 308 SER A CA 1
ATOM 4767 C C A SER A 1 316 ? 14.822 33.719 39.963 0.55 31.44 308 SER A C 1
ATOM 4768 C C B SER A 1 316 ? 14.823 33.773 39.844 0.45 31.06 308 SER A C 1
ATOM 4769 O O A SER A 1 316 ? 13.994 33.612 40.873 0.55 31.75 308 SER A O 1
ATOM 4770 O O B SER A 1 316 ? 13.928 33.608 40.681 0.45 30.91 308 SER A O 1
ATOM 4785 N N . SER A 1 317 ? 15.976 34.381 40.088 1.00 31.32 309 SER A N 1
ATOM 4786 C CA . SER A 1 317 ? 16.360 35.022 41.340 1.00 31.41 309 SER A CA 1
ATOM 4787 C C . SER A 1 317 ? 15.999 36.506 41.379 1.00 28.24 309 SER A C 1
ATOM 4788 O O . SER A 1 317 ? 15.839 37.076 42.464 1.00 30.05 309 SER A O 1
ATOM 4796 N N . ILE A 1 318 ? 15.876 37.160 40.233 1.00 25.90 310 ILE A N 1
ATOM 4797 C CA . ILE A 1 318 ? 15.590 38.593 40.227 1.00 24.08 310 ILE A CA 1
ATOM 4798 C C . ILE A 1 318 ? 14.104 38.812 40.484 1.00 23.61 310 ILE A C 1
ATOM 4799 O O . ILE A 1 318 ? 13.275 38.304 39.719 1.00 24.12 310 ILE A O 1
ATOM 4815 N N . PRO A 1 319 ? 13.712 39.566 41.516 1.00 24.19 311 PRO A N 1
ATOM 4816 C CA . PRO A 1 319 ? 12.288 39.878 41.685 1.00 24.54 311 PRO A CA 1
ATOM 4817 C C . PRO A 1 319 ? 11.801 40.794 40.575 1.00 23.23 311 PRO A C 1
ATOM 4818 O O . PRO A 1 319 ? 12.495 41.727 40.161 1.00 23.58 311 PRO A O 1
ATOM 4829 N N . ARG A 1 320 ? 10.612 40.490 40.072 1.00 21.11 312 ARG A N 1
ATOM 4830 C CA . ARG A 1 320 ? 9.921 41.308 39.081 1.00 21.12 312 ARG A CA 1
ATOM 4831 C C . ARG A 1 320 ? 8.579 41.669 39.703 1.00 22.43 312 ARG A C 1
ATOM 4832 O O . ARG A 1 320 ? 7.732 40.791 39.918 1.00 22.69 312 ARG A O 1
ATOM 4853 N N . ILE A 1 321 ? 8.405 42.952 40.017 1.00 23.54 313 ILE A N 1
ATOM 4854 C CA . ILE A 1 321 ? 7.262 43.437 40.782 1.00 23.89 313 ILE A CA 1
ATOM 4855 C C . ILE A 1 321 ? 6.290 44.108 39.826 1.00 24.85 313 ILE A C 1
ATOM 4856 O O . ILE A 1 321 ? 6.656 45.064 39.131 1.00 24.92 313 ILE A O 1
ATOM 4872 N N . ALA A 1 322 ? 5.048 43.629 39.818 1.00 24.31 314 ALA A N 1
ATOM 4873 C CA . ALA A 1 322 ? 4.018 44.207 38.970 1.00 25.18 314 ALA A CA 1
ATOM 4874 C C . ALA A 1 322 ? 3.771 45.671 39.309 1.00 25.89 314 ALA A C 1
ATOM 4875 O O . ALA A 1 322 ? 3.531 46.029 40.468 1.00 25.85 314 ALA A O 1
ATOM 4882 N N . GLN A 1 323 ? 3.801 46.515 38.274 1.00 27.68 315 GLN A N 1
ATOM 4883 C CA . GLN A 1 323 ? 3.550 47.943 38.428 1.00 28.92 315 GLN A CA 1
ATOM 4884 C C . GLN A 1 323 ? 2.072 48.284 38.522 1.00 30.32 315 GLN A C 1
ATOM 4885 O O . GLN A 1 323 ? 1.717 49.412 38.894 1.00 30.41 315 GLN A O 1
ATOM 4899 N N . TYR A 1 324 ? 1.211 47.357 38.141 1.00 30.07 316 TYR A N 1
ATOM 4900 C CA . TYR A 1 324 ? -0.226 47.569 38.157 1.00 32.07 316 TYR A CA 1
ATOM 4901 C C . TYR A 1 324 ? -0.853 46.193 38.090 1.00 31.15 316 TYR A C 1
ATOM 4902 O O . TYR A 1 324 ? -0.158 45.184 37.937 1.00 30.13 316 TYR A O 1
ATOM 4920 N N . ASP A 1 325 ? -2.167 46.150 38.196 1.00 31.03 317 ASP A N 1
ATOM 4921 C CA . ASP A 1 325 ? -2.860 44.883 38.044 1.00 31.56 317 ASP A CA 1
ATOM 4922 C C . ASP A 1 325 ? -2.650 44.398 36.614 1.00 31.95 317 ASP A C 1
ATOM 4923 O O . ASP A 1 325 ? -2.970 45.111 35.653 1.00 36.26 317 ASP A O 1
ATOM 4932 N N . ILE A 1 326 ? -2.077 43.208 36.485 1.00 25.96 318 ILE A N 1
ATOM 4933 C CA . ILE A 1 326 ? -1.824 42.548 35.213 1.00 25.12 318 ILE A CA 1
ATOM 4934 C C . ILE A 1 326 ? -2.754 41.361 35.106 1.00 22.02 318 ILE A C 1
ATOM 4935 O O . ILE A 1 326 ? -3.146 40.779 36.120 1.00 23.42 318 ILE A O 1
ATOM 4951 N N . THR A 1 327 ? -3.102 40.976 33.884 1.00 20.93 319 THR A N 1
ATOM 4952 C CA . THR A 1 327 ? -3.735 39.681 33.683 1.00 24.00 319 THR A CA 1
ATOM 4953 C C . THR A 1 327 ? -2.945 38.858 32.670 1.00 22.64 319 THR A C 1
ATOM 4954 O O . THR A 1 327 ? -2.447 39.390 31.674 1.00 23.32 319 THR A O 1
ATOM 4965 N N . ILE A 1 328 ? -2.815 37.565 32.936 1.00 20.92 320 ILE A N 1
ATOM 4966 C CA . ILE A 1 328 ? -2.300 36.607 31.963 1.00 21.53 320 ILE A CA 1
ATOM 4967 C C . ILE A 1 328 ? -3.423 35.600 31.777 1.00 22.43 320 ILE A C 1
ATOM 4968 O O . ILE A 1 328 ? -3.758 34.862 32.711 1.00 23.19 320 ILE A O 1
ATOM 4984 N N . GLY A 1 329 ? -4.032 35.589 30.598 1.00 23.32 321 GLY A N 1
ATOM 4985 C CA . GLY A 1 329 ? -5.325 34.935 30.512 1.00 23.07 321 GLY A CA 1
ATOM 4986 C C . GLY A 1 329 ? -6.292 35.615 31.461 1.00 23.42 321 GLY A C 1
ATOM 4987 O O . GLY A 1 329 ? -6.329 36.850 31.575 1.00 23.27 321 GLY A O 1
ATOM 4991 N N . ASP A 1 330 ? -7.077 34.805 32.173 1.00 24.03 322 ASP A N 1
ATOM 4992 C CA . ASP A 1 330 ? -8.019 35.331 33.152 1.00 26.53 322 ASP A CA 1
ATOM 4993 C C . ASP A 1 330 ? -7.451 35.308 34.569 1.00 26.59 322 ASP A C 1
ATOM 4994 O O . ASP A 1 330 ? -8.209 35.450 35.534 1.00 26.79 322 ASP A O 1
ATOM 5003 N N . VAL A 1 331 ? -6.133 35.157 34.714 1.00 26.21 323 VAL A N 1
ATOM 5004 C CA . VAL A 1 331 ? -5.478 35.157 36.021 1.00 25.74 323 VAL A CA 1
ATOM 5005 C C . VAL A 1 331 ? -4.914 36.546 36.299 1.00 25.42 323 VAL A C 1
ATOM 5006 O O . VAL A 1 331 ? -4.095 37.066 35.530 1.00 26.24 323 VAL A O 1
ATOM 5019 N N . THR A 1 332 ? -5.345 37.149 37.407 1.00 23.98 324 THR A N 1
ATOM 5020 C CA . THR A 1 332 ? -4.871 38.475 37.780 1.00 24.63 324 THR A CA 1
ATOM 5021 C C . THR A 1 332 ? -3.614 38.343 38.623 1.00 24.04 324 THR A C 1
ATOM 5022 O O . THR A 1 332 ? -3.546 37.516 39.538 1.00 24.08 324 THR A O 1
ATOM 5033 N N . ILE A 1 333 ? -2.610 39.132 38.276 1.00 23.65 325 ILE A N 1
ATOM 5034 C CA . ILE A 1 333 ? -1.407 39.321 39.073 1.00 24.22 325 ILE A CA 1
ATOM 5035 C C . ILE A 1 333 ? -1.481 40.743 39.617 1.00 23.68 325 ILE A C 1
ATOM 5036 O O . ILE A 1 333 ? -1.343 41.698 38.844 1.00 22.97 325 ILE A O 1
ATOM 5052 N N . PRO A 1 334 ? -1.749 40.935 40.904 1.00 24.50 326 PRO A N 1
ATOM 5053 C CA . PRO A 1 334 ? -2.054 42.284 41.392 1.00 26.62 326 PRO A CA 1
ATOM 5054 C C . PRO A 1 334 ? -0.825 43.171 41.430 1.00 27.40 326 PRO A C 1
ATOM 5055 O O . PRO A 1 334 ? 0.318 42.709 41.459 1.00 25.68 326 PRO A O 1
ATOM 5066 N N . GLU A 1 335 ? -1.089 44.476 41.423 1.00 27.66 327 GLU A N 1
ATOM 5067 C CA . GLU A 1 335 ? -0.041 45.463 41.630 1.00 27.19 327 GLU A CA 1
ATOM 5068 C C . GLU A 1 335 ? 0.758 45.095 42.872 1.00 26.88 327 GLU A C 1
ATOM 5069 O O . GLU A 1 335 ? 0.191 44.763 43.917 1.00 27.71 327 GLU A O 1
ATOM 5081 N N . GLY A 1 336 ? 2.080 45.114 42.738 1.00 25.91 328 GLY A N 1
ATOM 5082 C CA . GLY A 1 336 ? 2.954 44.840 43.848 1.00 23.96 328 GLY A CA 1
ATOM 5083 C C . GLY A 1 336 ? 3.360 43.396 44.001 1.00 23.32 328 GLY A C 1
ATOM 5084 O O . GLY A 1 336 ? 4.233 43.107 44.826 1.00 24.34 328 GLY A O 1
ATOM 5088 N N . ALA A 1 337 ? 2.772 42.477 43.241 1.00 23.30 329 ALA A N 1
ATOM 5089 C CA . ALA A 1 337 ? 3.167 41.081 43.351 1.00 22.51 329 ALA A CA 1
ATOM 5090 C C . ALA A 1 337 ? 4.493 40.800 42.648 1.00 22.65 329 ALA A C 1
ATOM 5091 O O . ALA A 1 337 ? 4.881 41.476 41.685 1.00 22.49 329 ALA A O 1
ATOM 5098 N N . ASP A 1 338 ? 5.159 39.757 43.130 1.00 22.42 330 ASP A N 1
ATOM 5099 C CA . ASP A 1 338 ? 6.449 39.277 42.651 1.00 22.46 330 ASP A CA 1
ATOM 5100 C C . ASP A 1 338 ? 6.239 38.098 41.712 1.00 22.58 330 ASP A C 1
ATOM 5101 O O . ASP A 1 338 ? 5.540 37.136 42.054 1.00 23.30 330 ASP A O 1
ATOM 5110 N N . VAL A 1 339 ? 6.826 38.191 40.522 1.00 22.17 331 VAL A N 1
ATOM 5111 C CA . VAL A 1 339 ? 6.664 37.191 39.475 1.00 20.19 331 VAL A CA 1
ATOM 5112 C C . VAL A 1 339 ? 8.034 36.610 39.160 1.00 18.81 331 VAL A C 1
ATOM 5113 O O . VAL A 1 339 ? 8.974 37.349 38.829 1.00 18.65 331 VAL A O 1
ATOM 5126 N N . ARG A 1 340 ? 8.135 35.291 39.248 1.00 19.29 332 ARG A N 1
ATOM 5127 C CA . ARG A 1 340 ? 9.324 34.542 38.892 1.00 18.60 332 ARG A CA 1
ATOM 5128 C C . ARG A 1 340 ? 9.052 33.669 37.675 1.00 17.85 332 ARG A C 1
ATOM 5129 O O . ARG A 1 340 ? 7.905 33.349 37.356 1.00 18.79 332 ARG A O 1
ATOM 5150 N N . VAL A 1 341 ? 10.127 33.243 37.014 1.00 16.91 333 VAL A N 1
ATOM 5151 C CA . VAL A 1 341 ? 10.013 32.525 35.752 1.00 17.69 333 VAL A CA 1
ATOM 5152 C C . VAL A 1 341 ? 10.816 31.235 35.858 1.00 18.73 333 VAL A C 1
ATOM 5153 O O . VAL A 1 341 ? 11.874 31.191 36.496 1.00 19.50 333 VAL A O 1
ATOM 5166 N N . LEU A 1 342 ? 10.292 30.178 35.241 1.00 18.53 334 LEU A N 1
ATOM 5167 C CA . LEU A 1 342 ? 10.928 28.861 35.234 1.00 19.64 334 LEU A CA 1
ATOM 5168 C C . LEU A 1 342 ? 11.617 28.674 33.882 1.00 19.41 334 LEU A C 1
ATOM 5169 O O . LEU A 1 342 ? 11.090 28.061 32.957 1.00 18.15 334 LEU A O 1
ATOM 5185 N N . LEU A 1 343 ? 12.825 29.230 33.773 1.00 19.14 335 LEU A N 1
ATOM 5186 C CA . LEU A 1 343 ? 13.530 29.243 32.495 1.00 18.12 335 LEU A CA 1
ATOM 5187 C C . LEU A 1 343 ? 13.701 27.841 31.921 1.00 17.66 335 LEU A C 1
ATOM 5188 O O . LEU A 1 343 ? 13.602 27.648 30.702 1.00 17.87 335 LEU A O 1
ATOM 5204 N N . ALA A 1 344 ? 13.987 26.854 32.777 1.00 17.90 336 ALA A N 1
ATOM 5205 C CA . ALA A 1 344 ? 14.215 25.496 32.296 1.00 19.64 336 ALA A CA 1
ATOM 5206 C C . ALA A 1 344 ? 12.961 24.913 31.659 1.00 17.95 336 ALA A C 1
ATOM 5207 O O . ALA A 1 344 ? 13.053 24.099 30.728 1.00 17.52 336 ALA A O 1
ATOM 5214 N N . SER A 1 345 ? 11.789 25.319 32.153 1.00 17.23 337 SER A N 1
ATOM 5215 C CA . SER A 1 345 ? 10.527 24.851 31.602 1.00 17.43 337 SER A CA 1
ATOM 5216 C C . SER A 1 345 ? 10.262 25.498 30.252 1.00 17.96 337 SER A C 1
ATOM 5217 O O . SER A 1 345 ? 9.840 24.825 29.306 1.00 16.98 337 SER A O 1
ATOM 5225 N N . GLY A 1 346 ? 10.532 26.798 30.131 1.0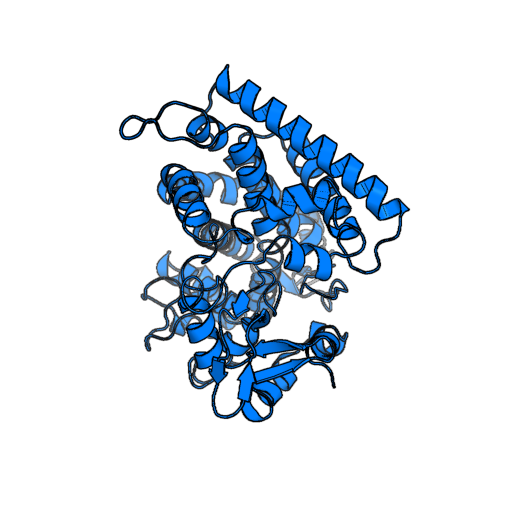0 17.51 338 GLY A N 1
ATOM 5226 C CA . GLY A 1 346 ? 10.397 27.442 28.837 1.00 17.73 338 GLY A CA 1
ATOM 5227 C C . GLY A 1 346 ? 11.266 26.783 27.784 1.00 16.60 338 GLY A C 1
ATOM 5228 O O . GLY A 1 346 ? 10.868 26.649 26.622 1.00 16.05 338 GLY A O 1
ATOM 5232 N N . ASN A 1 347 ? 12.458 26.341 28.185 1.00 16.53 339 ASN A N 1
ATOM 5233 C CA . ASN A 1 347 ? 13.401 25.731 27.259 1.00 17.32 339 ASN A CA 1
ATOM 5234 C C . ASN A 1 347 ? 12.954 24.364 26.765 1.00 17.61 339 ASN A C 1
ATOM 5235 O O . ASN A 1 347 ? 13.479 23.894 25.750 1.00 17.29 339 ASN A O 1
ATOM 5246 N N . ARG A 1 348 ? 12.021 23.712 27.469 1.00 19.21 340 ARG A N 1
ATOM 5247 C CA . ARG A 1 348 ? 11.467 22.418 27.079 1.00 19.82 340 ARG A CA 1
ATOM 5248 C C . ARG A 1 348 ? 10.004 22.529 26.656 1.00 19.29 340 ARG A C 1
ATOM 5249 O O . ARG A 1 348 ? 9.280 21.524 26.607 1.00 19.71 340 ARG A O 1
ATOM 5270 N N . ASP A 1 349 ? 9.560 23.733 26.344 1.00 19.26 341 ASP A N 1
ATOM 5271 C CA . ASP A 1 349 ? 8.193 23.964 25.881 1.00 19.58 341 ASP A CA 1
ATOM 5272 C C . ASP A 1 349 ? 8.098 23.595 24.405 1.00 18.88 341 ASP A C 1
ATOM 5273 O O . ASP A 1 349 ? 8.791 24.207 23.584 1.00 19.84 341 ASP A O 1
ATOM 5282 N N . PRO A 1 350 ? 7.270 22.612 24.023 1.00 19.66 342 PRO A N 1
ATOM 5283 C CA . PRO A 1 350 ? 7.232 22.192 22.610 1.00 20.47 342 PRO A CA 1
ATOM 5284 C C . PRO A 1 350 ? 6.679 23.242 21.662 1.00 22.17 342 PRO A C 1
ATOM 5285 O O . PRO A 1 350 ? 6.855 23.100 20.446 1.00 24.24 342 PRO A O 1
ATOM 5296 N N . ALA A 1 351 ? 6.023 24.288 22.158 1.00 20.64 343 ALA A N 1
ATOM 5297 C CA . ALA A 1 351 ? 5.629 25.363 21.261 1.00 22.27 343 ALA A CA 1
ATOM 5298 C C . ALA A 1 351 ? 6.833 26.171 20.806 1.00 21.70 343 ALA A C 1
ATOM 5299 O O . ALA A 1 351 ? 6.760 26.830 19.767 1.00 24.17 343 ALA A O 1
ATOM 5306 N N . ALA A 1 352 ? 7.938 26.121 21.555 1.00 19.07 344 ALA A N 1
ATOM 5307 C CA . ALA A 1 352 ? 9.177 26.808 21.206 1.00 20.57 344 ALA A CA 1
ATOM 5308 C C . ALA A 1 352 ? 10.236 25.866 20.656 1.00 20.17 344 ALA A C 1
ATOM 5309 O O . ALA A 1 352 ? 11.039 26.277 19.806 1.00 20.75 344 ALA A O 1
ATOM 5316 N N . PHE A 1 353 ? 10.249 24.617 21.119 1.00 18.73 345 PHE A N 1
ATOM 5317 C CA . PHE A 1 353 ? 11.294 23.652 20.779 1.00 19.07 345 PHE A CA 1
ATOM 5318 C C . PHE A 1 353 ? 10.637 22.305 20.520 1.00 20.95 345 PHE A C 1
ATOM 5319 O O . PHE A 1 353 ? 10.344 21.558 21.465 1.00 23.40 345 PHE A O 1
ATOM 5336 N N . PRO A 1 354 ? 10.367 21.968 19.261 1.00 22.13 346 PRO A N 1
ATOM 5337 C CA . PRO A 1 354 ? 9.744 20.669 18.964 1.00 23.63 346 PRO A CA 1
ATOM 5338 C C . PRO A 1 354 ? 10.592 19.513 19.471 1.00 24.63 346 PRO A C 1
ATOM 5339 O O . PRO A 1 354 ? 11.820 19.582 19.485 1.00 22.61 346 PRO A O 1
ATOM 5350 N N . ASP A 1 355 ? 9.933 18.433 19.879 1.00 25.04 347 ASP A N 1
ATOM 5351 C CA . ASP A 1 355 ? 10.625 17.283 20.455 1.00 26.53 347 ASP A CA 1
ATOM 5352 C C . ASP A 1 355 ? 11.561 17.761 21.571 1.00 23.99 347 ASP A C 1
ATOM 5353 O O . ASP A 1 355 ? 12.759 17.482 21.551 1.00 23.14 347 ASP A O 1
ATOM 5362 N N . PRO A 1 356 ? 11.027 18.465 22.571 1.00 22.53 348 PRO A N 1
ATOM 5363 C CA . PRO A 1 356 ? 11.903 19.185 23.509 1.00 21.29 348 PRO A CA 1
ATOM 5364 C C . PRO A 1 356 ? 12.751 18.291 24.372 1.00 21.33 348 PRO A C 1
ATOM 5365 O O . PRO A 1 356 ? 13.766 18.755 24.894 1.00 19.77 348 PRO A O 1
ATOM 5376 N N . ASP A 1 357 ? 12.370 17.045 24.576 1.00 21.78 349 ASP A N 1
ATOM 5377 C CA . ASP A 1 357 ? 13.140 16.194 25.466 1.00 24.36 349 ASP A CA 1
ATOM 5378 C C . ASP A 1 357 ? 14.279 15.486 24.751 1.00 25.94 349 ASP A C 1
ATOM 5379 O O . ASP A 1 357 ? 14.985 14.692 25.379 1.00 31.67 349 ASP A O 1
ATOM 5388 N N . ARG A 1 358 ? 14.502 15.770 23.473 1.00 23.67 350 ARG A N 1
ATOM 5389 C CA . ARG A 1 358 ? 15.625 15.205 22.732 1.00 26.88 350 ARG A CA 1
ATOM 5390 C C . ARG A 1 358 ? 16.787 16.191 22.743 1.00 24.50 350 ARG A C 1
ATOM 5391 O O . ARG A 1 358 ? 16.589 17.383 22.491 1.00 22.84 350 ARG A O 1
ATOM 5412 N N . PHE A 1 359 ? 17.992 15.691 23.035 1.00 22.13 351 PHE A N 1
ATOM 5413 C CA . PHE A 1 359 ? 19.225 16.474 22.936 1.00 21.13 351 PHE A CA 1
ATOM 5414 C C . PHE A 1 359 ? 19.684 16.470 21.478 1.00 20.04 351 PHE A C 1
ATOM 5415 O O . PHE A 1 359 ? 20.101 15.431 20.954 1.00 22.19 351 PHE A O 1
ATOM 5432 N N . ASP A 1 360 ? 19.625 17.635 20.827 1.00 20.15 352 ASP A N 1
ATOM 5433 C CA . ASP A 1 360 ? 19.917 17.741 19.396 1.00 21.15 352 ASP A CA 1
ATOM 5434 C C . ASP A 1 360 ? 20.559 19.098 19.119 1.00 20.46 352 ASP A C 1
ATOM 5435 O O . ASP A 1 360 ? 19.866 20.113 18.979 1.00 19.87 352 ASP A O 1
ATOM 5444 N N . PRO A 1 361 ? 21.892 19.149 19.018 1.00 19.56 353 PRO A N 1
ATOM 5445 C CA . PRO A 1 361 ? 22.561 20.442 18.783 1.00 19.79 353 PRO A CA 1
ATOM 5446 C C . PRO A 1 361 ? 22.208 21.096 17.459 1.00 21.11 353 PRO A C 1
ATOM 5447 O O . PRO A 1 361 ? 22.458 22.296 17.298 1.00 21.78 353 PRO A O 1
ATOM 5458 N N . SER A 1 362 ? 21.672 20.349 16.492 1.00 22.52 354 SER A N 1
ATOM 5459 C CA . SER A 1 362 ? 21.355 20.934 15.196 1.00 23.70 354 SER A CA 1
ATOM 5460 C C . SER A 1 362 ? 20.340 22.066 15.313 1.00 23.29 354 SER A C 1
ATOM 5461 O O . SER A 1 362 ? 20.282 22.921 14.423 1.00 25.31 354 SER A O 1
ATOM 5469 N N . ARG A 1 363 ? 19.580 22.118 16.412 1.00 21.13 355 ARG A N 1
ATOM 5470 C CA . ARG A 1 363 ? 18.665 23.230 16.640 1.00 21.41 355 ARG A CA 1
ATOM 5471 C C . ARG A 1 363 ? 19.349 24.587 16.550 1.00 20.09 355 ARG A C 1
ATOM 5472 O O . ARG A 1 363 ? 18.716 25.586 16.192 1.00 21.65 355 ARG A O 1
ATOM 5493 N N . PHE A 1 364 ? 20.620 24.653 16.932 1.00 19.43 356 PHE A N 1
ATOM 5494 C CA . PHE A 1 364 ? 21.328 25.918 17.063 1.00 19.31 356 PHE A CA 1
ATOM 5495 C C . PHE A 1 364 ? 22.527 26.012 16.123 1.00 20.87 356 PHE A C 1
ATOM 5496 O O . PHE A 1 364 ? 23.388 26.876 16.306 1.00 21.59 356 PHE A O 1
ATOM 5513 N N . HIS A 1 365 ? 22.596 25.163 15.102 1.00 22.27 357 HIS A N 1
ATOM 5514 C CA . HIS A 1 365 ? 23.761 25.143 14.222 1.00 25.60 357 HIS A CA 1
ATOM 5515 C C . HIS A 1 365 ? 23.658 26.232 13.153 1.00 27.55 357 HIS A C 1
ATOM 5516 O O . HIS A 1 365 ? 22.719 26.242 12.351 1.00 27.91 357 HIS A O 1
ATOM 5530 N N . GLY A 1 366 ? 24.629 27.143 13.133 1.00 28.92 358 GLY A N 1
ATOM 5531 C CA . GLY A 1 366 ? 24.682 28.176 12.120 1.00 28.91 358 GLY A CA 1
ATOM 5532 C C . GLY A 1 366 ? 23.822 29.386 12.395 1.00 29.26 358 GLY A C 1
ATOM 5533 O O . GLY A 1 366 ? 23.816 30.324 11.586 1.00 31.46 358 GLY A O 1
ATOM 5537 N N . THR A 1 367 ? 23.111 29.406 13.512 1.00 27.99 359 THR A N 1
ATOM 5538 C CA . THR A 1 367 ? 22.228 30.504 13.862 1.00 28.42 359 THR A CA 1
ATOM 5539 C C . THR A 1 367 ? 22.936 31.488 14.785 1.00 27.96 359 THR A C 1
ATOM 5540 O O . THR A 1 367 ? 24.056 31.256 15.239 1.00 27.05 359 THR A O 1
ATOM 5551 N N . ALA A 1 368 ? 22.250 32.591 15.080 1.00 29.36 360 ALA A N 1
ATOM 5552 C CA . ALA A 1 368 ? 22.705 33.488 16.131 1.00 29.97 360 ALA A CA 1
ATOM 5553 C C . ALA A 1 368 ? 22.732 32.753 17.470 1.00 27.89 360 ALA A C 1
ATOM 5554 O O . ALA A 1 368 ? 21.905 31.868 17.717 1.00 27.21 360 ALA A O 1
ATOM 5561 N N . PRO A 1 369 ? 23.658 33.105 18.366 1.00 26.96 361 PRO A N 1
ATOM 5562 C CA . PRO A 1 369 ? 23.634 32.494 19.702 1.00 26.03 361 PRO A CA 1
ATOM 5563 C C . PRO A 1 369 ? 22.260 32.616 20.355 1.00 25.27 361 PRO A C 1
ATOM 5564 O O . PRO A 1 369 ? 21.606 33.663 20.298 1.00 24.82 361 PRO A O 1
ATOM 5575 N N . GLY A 1 370 ? 21.816 31.510 20.954 1.00 25.47 362 GLY A N 1
ATOM 5576 C CA . GLY A 1 370 ? 20.547 31.422 21.645 1.00 25.51 362 GLY A CA 1
ATOM 5577 C C . GLY A 1 370 ? 19.299 31.423 20.787 1.00 26.39 362 GLY A C 1
ATOM 5578 O O . GLY A 1 370 ? 18.203 31.545 21.334 1.00 29.83 362 GLY A O 1
ATOM 5582 N N . MET A 1 371 ? 19.422 31.312 19.471 1.00 23.88 363 MET A N 1
ATOM 5583 C CA . MET A 1 371 ? 18.279 31.328 18.570 1.00 23.51 363 MET A CA 1
ATOM 5584 C C . MET A 1 371 ? 18.227 30.017 17.802 1.00 21.81 363 MET A C 1
ATOM 5585 O O . MET A 1 371 ? 19.220 29.626 17.184 1.00 21.23 363 MET A O 1
ATOM 5599 N N . SER A 1 372 ? 17.072 29.356 17.811 1.00 20.59 364 SER A N 1
ATOM 5600 C CA . SER A 1 372 ? 16.956 28.102 17.087 1.00 20.89 364 SER A CA 1
ATOM 5601 C C . SER A 1 372 ? 16.759 28.350 15.590 1.00 23.04 364 SER A C 1
ATOM 5602 O O . SER A 1 372 ? 16.490 29.470 15.144 1.00 23.60 364 SER A O 1
ATOM 5610 N N . THR A 1 373 ? 16.877 27.266 14.807 1.00 25.12 365 THR A N 1
ATOM 5611 C CA . THR A 1 373 ? 16.707 27.383 13.364 1.00 27.73 365 THR A CA 1
ATOM 5612 C C . THR A 1 373 ? 15.289 27.798 12.998 1.00 27.82 365 THR A C 1
ATOM 5613 O O . THR A 1 373 ? 15.061 28.272 11.883 1.00 27.44 365 THR A O 1
ATOM 5624 N N . TYR A 1 374 ? 14.337 27.636 13.912 1.00 28.49 366 TYR A N 1
ATOM 5625 C CA . TYR A 1 374 ? 12.964 28.063 13.700 1.00 30.22 366 TYR A CA 1
ATOM 5626 C C . TYR A 1 374 ? 12.679 29.441 14.287 1.00 29.13 366 TYR A C 1
ATOM 5627 O O . TYR A 1 374 ? 11.537 29.911 14.212 1.00 30.14 366 TYR A O 1
ATOM 5645 N N . GLY A 1 375 ? 13.682 30.094 14.865 1.00 26.99 367 GLY A N 1
ATOM 5646 C CA . GLY A 1 375 ? 13.519 31.439 15.370 1.00 27.06 367 GLY A CA 1
ATOM 5647 C C . GLY A 1 375 ? 12.971 31.557 16.771 1.00 25.73 367 GLY A C 1
ATOM 5648 O O . GLY A 1 375 ? 12.416 32.606 17.113 1.00 24.96 367 GLY A O 1
ATOM 5652 N N . HIS A 1 376 ? 13.108 30.530 17.598 1.00 24.67 368 HIS A N 1
ATOM 5653 C CA . HIS A 1 376 ? 12.686 30.608 18.992 1.00 24.19 368 HIS A CA 1
ATOM 5654 C C . HIS A 1 376 ? 13.903 30.748 19.891 1.00 24.15 368 HIS A C 1
ATOM 5655 O O . HIS A 1 376 ? 14.930 30.101 19.655 1.00 24.83 368 HIS A O 1
ATOM 5669 N N . VAL A 1 377 ? 13.793 31.591 20.922 1.00 24.27 369 VAL A N 1
ATOM 5670 C CA . VAL A 1 377 ? 14.960 31.921 21.730 1.00 26.03 369 VAL A CA 1
ATOM 5671 C C . VAL A 1 377 ? 15.106 30.983 22.921 1.00 23.19 369 VAL A C 1
ATOM 5672 O O . VAL A 1 377 ? 14.135 30.679 23.639 1.00 22.43 369 VAL A O 1
ATOM 5685 N N . LEU A 1 378 ? 16.324 30.530 23.101 1.00 23.57 370 LEU A N 1
ATOM 5686 C CA . LEU A 1 378 ? 16.838 29.996 24.335 1.00 23.61 370 LEU A CA 1
ATOM 5687 C C . LEU A 1 378 ? 16.655 30.960 25.491 1.00 22.16 370 LEU A C 1
ATOM 5688 O O . LEU A 1 378 ? 16.976 32.142 25.372 1.00 23.10 370 LEU A O 1
ATOM 5704 N N . LEU A 1 379 ? 16.177 30.448 26.631 1.00 21.21 371 LEU A N 1
ATOM 5705 C CA . LEU A 1 379 ? 15.901 31.306 27.784 1.00 19.86 371 LEU A CA 1
ATOM 5706 C C . LEU A 1 379 ? 16.918 31.181 28.915 1.00 18.81 371 LEU A C 1
ATOM 5707 O O . LEU A 1 379 ? 16.758 31.846 29.944 1.00 17.64 371 LEU A O 1
ATOM 5723 N N . SER A 1 380 ? 17.977 30.392 28.734 1.00 19.65 372 SER A N 1
ATOM 5724 C CA . SER A 1 380 ? 18.891 30.079 29.824 1.00 19.67 372 SER A CA 1
ATOM 5725 C C . SER A 1 380 ? 19.611 31.302 30.380 1.00 18.65 372 SER A C 1
ATOM 5726 O O . SER A 1 380 ? 20.044 31.271 31.536 1.00 18.73 372 SER A O 1
ATOM 5734 N N . PHE A 1 381 ? 19.759 32.363 29.592 1.00 18.10 373 PHE A N 1
ATOM 5735 C CA . PHE A 1 381 ? 20.404 33.590 30.038 1.00 16.84 373 PHE A CA 1
ATOM 5736 C C . PHE A 1 381 ? 19.415 34.730 30.253 1.00 17.57 373 PHE A C 1
ATOM 5737 O O . PHE A 1 381 ? 19.830 35.883 30.428 1.00 17.38 373 PHE A O 1
ATOM 5754 N N . GLY A 1 382 ? 18.126 34.439 30.251 1.00 17.90 374 GLY A N 1
ATOM 5755 C CA . GLY A 1 382 ? 17.138 35.480 30.344 1.00 18.49 374 GLY A CA 1
ATOM 5756 C C . GLY A 1 382 ? 16.938 36.169 29.008 1.00 19.22 374 GLY A C 1
ATOM 5757 O O . GLY A 1 382 ? 17.249 35.637 27.938 1.00 18.90 374 GLY A O 1
ATOM 5761 N N . HIS A 1 383 ? 16.379 37.373 29.085 1.00 19.09 375 HIS A N 1
ATOM 5762 C CA . HIS A 1 383 ? 16.045 38.151 27.904 1.00 19.79 375 HIS A CA 1
ATOM 5763 C C . HIS A 1 383 ? 15.717 39.558 28.363 1.00 18.99 375 HIS A C 1
ATOM 5764 O O . HIS A 1 383 ? 15.240 39.753 29.482 1.00 20.62 375 HIS A O 1
ATOM 5778 N N . GLY A 1 384 ? 15.974 40.532 27.501 1.00 19.54 376 GLY A N 1
ATOM 5779 C CA . GLY A 1 384 ? 15.627 41.902 27.846 1.00 20.49 376 GLY A CA 1
ATOM 5780 C C . GLY A 1 384 ? 16.749 42.559 28.650 1.00 20.70 376 GLY A C 1
ATOM 5781 O O . GLY A 1 384 ? 17.922 42.250 28.493 1.00 21.16 376 GLY A O 1
ATOM 5785 N N . ILE A 1 385 ? 16.353 43.485 29.539 1.00 19.75 377 ILE A N 1
ATOM 5786 C CA . ILE A 1 385 ? 17.391 44.356 30.096 1.00 20.64 377 ILE A CA 1
ATOM 5787 C C . ILE A 1 385 ? 18.305 43.632 31.086 1.00 19.95 377 ILE A C 1
ATOM 5788 O O . ILE A 1 385 ? 19.440 44.066 31.297 1.00 21.10 377 ILE A O 1
ATOM 5804 N N . HIS A 1 386 ? 17.853 42.557 31.732 1.00 18.67 378 HIS A N 1
ATOM 5805 C CA . HIS A 1 386 ? 18.717 41.845 32.671 1.00 17.45 378 HIS A CA 1
ATOM 5806 C C . HIS A 1 386 ? 19.382 40.617 32.046 1.00 17.21 378 HIS A C 1
ATOM 5807 O O . HIS A 1 386 ? 19.913 39.772 32.773 1.00 18.57 378 HIS A O 1
ATOM 5821 N N . PHE A 1 387 ? 19.371 40.504 30.721 1.00 16.29 379 PHE A N 1
ATOM 5822 C CA . PHE A 1 387 ? 20.035 39.390 30.050 1.00 16.98 379 PHE A CA 1
ATOM 5823 C C . PHE A 1 387 ? 21.448 39.205 30.597 1.00 16.23 379 PHE A C 1
ATOM 5824 O O . PHE A 1 387 ? 22.193 40.171 30.768 1.00 16.97 379 PHE A O 1
ATOM 5841 N N . CYS A 1 388 ? 21.811 37.960 30.888 1.00 14.74 380 CYS A N 1
ATOM 5842 C CA . CYS A 1 388 ? 23.055 37.666 31.590 1.00 15.13 380 CYS A CA 1
ATOM 5843 C C . CYS A 1 388 ? 24.236 38.466 31.055 1.00 16.29 380 CYS A C 1
ATOM 5844 O O . CYS A 1 388 ? 24.592 38.362 29.877 1.00 16.91 380 CYS A O 1
ATOM 5851 N N . LEU A 1 389 ? 24.874 39.234 31.940 1.00 16.11 381 LEU A N 1
ATOM 5852 C CA . LEU A 1 389 ? 26.067 39.980 31.562 1.00 15.90 381 LEU A CA 1
ATOM 5853 C C . LEU A 1 389 ? 27.196 39.050 31.153 1.00 16.92 381 LEU A C 1
ATOM 5854 O O . LEU A 1 389 ? 28.048 39.416 30.330 1.00 16.88 381 LEU A O 1
ATOM 5870 N N . GLY A 1 390 ? 27.233 37.857 31.732 1.00 16.18 382 GLY A N 1
ATOM 5871 C CA . GLY A 1 390 ? 28.303 36.922 31.467 1.00 16.36 382 GLY A CA 1
ATOM 5872 C C . GLY A 1 390 ? 28.019 35.873 30.413 1.00 16.60 382 GLY A C 1
ATOM 5873 O O . GLY A 1 390 ? 28.744 34.877 30.346 1.00 16.72 382 GLY A O 1
ATOM 5877 N N . ALA A 1 391 ? 26.989 36.065 29.580 1.00 15.78 383 ALA A N 1
ATOM 5878 C CA . ALA A 1 391 ? 26.587 35.004 28.658 1.00 15.94 383 ALA A CA 1
ATOM 5879 C C . ALA A 1 391 ? 27.732 34.595 27.730 1.00 15.43 383 ALA A C 1
ATOM 5880 O O . ALA A 1 391 ? 27.964 33.400 27.506 1.00 15.38 383 ALA A O 1
ATOM 5887 N N . GLN A 1 392 ? 28.444 35.572 27.157 1.00 15.85 384 GLN A N 1
ATOM 5888 C CA . GLN A 1 392 ? 29.567 35.250 26.278 1.00 17.10 384 GLN A CA 1
ATOM 5889 C C . GLN A 1 392 ? 30.705 34.584 27.051 1.00 15.80 384 GLN A C 1
ATOM 5890 O O . GLN A 1 392 ? 31.345 33.649 26.545 1.00 17.26 384 GLN A O 1
ATOM 5904 N N . LEU A 1 393 ? 30.969 35.045 28.278 1.00 15.18 385 LEU A N 1
ATOM 5905 C CA . LEU A 1 393 ? 32.028 34.444 29.086 1.00 15.36 385 LEU A CA 1
ATOM 5906 C C . LEU A 1 393 ? 31.717 32.985 29.413 1.00 14.67 385 LEU A C 1
ATOM 5907 O O . LEU A 1 393 ? 32.599 32.120 29.345 1.00 15.72 385 LEU A O 1
ATOM 5923 N N . ALA A 1 394 ? 30.469 32.687 29.767 1.00 15.81 386 ALA A N 1
ATOM 5924 C CA . ALA A 1 394 ? 30.088 31.299 30.009 1.00 16.42 386 ALA A CA 1
ATOM 5925 C C . ALA A 1 394 ? 30.202 30.460 28.738 1.00 15.84 386 ALA A C 1
ATOM 5926 O O . ALA A 1 394 ? 30.741 29.346 28.761 1.00 16.61 386 ALA A O 1
ATOM 5933 N N . ARG A 1 395 ? 29.671 30.971 27.622 1.00 14.95 387 ARG A N 1
ATOM 5934 C CA . ARG A 1 395 ? 29.729 30.238 26.362 1.00 15.91 387 ARG A CA 1
ATOM 5935 C C . ARG A 1 395 ? 31.166 29.934 25.967 1.00 16.17 387 ARG A C 1
ATOM 5936 O O . ARG A 1 395 ? 31.475 28.823 25.531 1.00 15.33 387 ARG A O 1
ATOM 5957 N N . VAL A 1 396 ? 32.062 30.910 26.111 1.00 15.10 388 VAL A N 1
ATOM 5958 C CA . VAL A 1 396 ? 33.433 30.727 25.646 1.00 15.54 388 VAL A CA 1
ATOM 5959 C C . VAL A 1 396 ? 34.183 29.758 26.551 1.00 14.45 388 VAL A C 1
ATOM 5960 O O . VAL A 1 396 ? 34.964 28.924 26.076 1.00 15.30 388 VAL A O 1
ATOM 5973 N N . GLN A 1 397 ? 33.942 29.823 27.864 1.00 15.52 389 GLN A N 1
ATOM 5974 C CA . GLN A 1 397 ? 34.555 28.851 28.764 1.00 15.74 389 GLN A CA 1
ATOM 5975 C C . GLN A 1 397 ? 34.185 27.430 28.365 1.00 17.19 389 GLN A C 1
ATOM 5976 O O . GLN A 1 397 ? 35.043 26.543 28.308 1.00 18.07 389 GLN A O 1
ATOM 5990 N N . LEU A 1 398 ? 32.913 27.199 28.055 1.00 17.55 390 LEU A N 1
ATOM 5991 C CA . LEU A 1 398 ? 32.495 25.860 27.666 1.00 18.38 390 LEU A CA 1
ATOM 5992 C C . LEU A 1 398 ? 33.055 25.468 26.299 1.00 18.38 390 LEU A C 1
ATOM 5993 O O . LEU A 1 398 ? 33.494 24.323 26.112 1.00 19.67 390 LEU A O 1
ATOM 6009 N N . ALA A 1 399 ? 33.041 26.397 25.332 1.00 17.18 391 ALA A N 1
ATOM 6010 C CA . ALA A 1 399 ? 33.505 26.095 23.983 1.00 18.41 391 ALA A CA 1
ATOM 6011 C C . ALA A 1 399 ? 34.988 25.765 23.962 1.00 17.65 391 ALA A C 1
ATOM 6012 O O . ALA A 1 399 ? 35.446 24.984 23.119 1.00 18.45 391 ALA A O 1
ATOM 6019 N N . GLU A 1 400 ? 35.756 26.351 24.871 1.00 16.86 392 GLU A N 1
ATOM 6020 C CA . GLU A 1 400 ? 37.175 26.039 24.906 1.00 17.45 392 GLU A CA 1
ATOM 6021 C C . GLU A 1 400 ? 37.485 24.802 25.742 1.00 17.44 392 GLU A C 1
ATOM 6022 O O . GLU A 1 400 ? 38.340 24.004 25.348 1.00 19.05 392 GLU A O 1
ATOM 6034 N N . CYS A 1 401 ? 36.829 24.601 26.889 1.00 17.97 393 CYS A N 1
ATOM 6035 C CA . CYS A 1 401 ? 37.248 23.482 27.733 1.00 18.33 393 CYS A CA 1
ATOM 6036 C C . CYS A 1 401 ? 36.665 22.138 27.282 1.00 18.60 393 CYS A C 1
ATOM 6037 O O . CYS A 1 401 ? 37.329 21.108 27.441 1.00 19.09 393 CYS A O 1
ATOM 6045 N N . LEU A 1 402 ? 35.471 22.111 26.691 1.00 20.34 394 LEU A N 1
ATOM 6046 C CA . LEU A 1 402 ? 34.855 20.815 26.439 1.00 21.19 394 LEU A CA 1
ATOM 6047 C C . LEU A 1 402 ? 35.588 20.022 25.361 1.00 20.09 394 LEU A C 1
ATOM 6048 O O . LEU A 1 402 ? 35.776 18.814 25.531 1.00 20.92 394 LEU A O 1
ATOM 6064 N N . PRO A 1 403 ? 35.995 20.629 24.241 1.00 19.48 395 PRO A N 1
ATOM 6065 C CA . PRO A 1 403 ? 36.767 19.851 23.255 1.00 20.27 395 PRO A CA 1
ATOM 6066 C C . PRO A 1 403 ? 38.085 19.350 23.814 1.00 20.90 395 PRO A C 1
ATOM 6067 O O . PRO A 1 403 ? 38.532 18.254 23.441 1.00 23.67 395 PRO A O 1
ATOM 6078 N N . VAL A 1 404 ? 38.703 20.108 24.728 1.00 19.53 396 VAL A N 1
ATOM 6079 C CA . VAL A 1 404 ? 39.960 19.681 25.339 1.00 20.69 396 VAL A CA 1
ATOM 6080 C C . VAL A 1 404 ? 39.745 18.434 26.191 1.00 20.96 396 VAL A C 1
ATOM 6081 O O . VAL A 1 404 ? 40.536 17.483 26.128 1.00 22.67 396 VAL A O 1
ATOM 6094 N N . ILE A 1 405 ? 38.684 18.430 27.013 1.00 21.46 397 ILE A N 1
ATOM 6095 C CA . ILE A 1 405 ? 38.340 17.256 27.818 1.00 23.54 397 ILE A CA 1
ATOM 6096 C C . ILE A 1 405 ? 38.051 16.066 26.911 1.00 26.48 397 ILE A C 1
ATOM 6097 O O . ILE A 1 405 ? 38.549 14.952 27.127 1.00 26.04 397 ILE A O 1
ATOM 6113 N N . ASN A 1 406 ? 37.228 16.291 25.882 1.00 27.85 398 ASN A N 1
ATOM 6114 C CA . ASN A 1 406 ? 36.862 15.212 24.973 1.00 31.21 398 ASN A CA 1
ATOM 6115 C C . ASN A 1 406 ? 38.088 14.632 24.280 1.00 32.17 398 ASN A C 1
ATOM 6116 O O . ASN A 1 406 ? 38.165 13.419 24.048 1.00 34.49 398 ASN A O 1
ATOM 6127 N N . ALA A 1 407 ? 39.056 15.486 23.933 1.00 31.83 399 ALA A N 1
ATOM 6128 C CA . ALA A 1 407 ? 40.260 15.033 23.248 1.00 32.36 399 ALA A CA 1
ATOM 6129 C C . ALA A 1 407 ? 41.233 14.333 24.194 1.00 33.03 399 ALA A C 1
ATOM 6130 O O . ALA A 1 407 ? 41.896 13.368 23.795 1.00 34.00 399 ALA A O 1
ATOM 6137 N N . ARG A 1 408 ? 41.344 14.803 25.443 1.00 31.67 400 ARG A N 1
ATOM 6138 C CA . ARG A 1 408 ? 42.342 14.242 26.351 1.00 30.99 400 ARG A CA 1
ATOM 6139 C C . ARG A 1 408 ? 41.946 12.846 26.812 1.00 30.25 400 ARG A C 1
ATOM 6140 O O . ARG A 1 408 ? 42.808 11.978 26.999 1.00 30.32 400 ARG A O 1
ATOM 6161 N N . PHE A 1 409 ? 40.647 12.619 27.011 1.00 29.91 401 PHE A N 1
ATOM 6162 C CA . PHE A 1 409 ? 40.123 11.386 27.600 1.00 30.48 401 PHE A CA 1
ATOM 6163 C C . PHE A 1 409 ? 39.001 10.862 26.705 1.00 31.75 401 PHE A C 1
ATOM 6164 O O . PHE A 1 409 ? 37.815 10.920 27.057 1.00 30.76 401 PHE A O 1
ATOM 6181 N N . PRO A 1 410 ? 39.351 10.341 25.525 1.00 34.54 402 PRO A N 1
ATOM 6182 C CA . PRO A 1 410 ? 38.313 9.871 24.592 1.00 35.86 402 PRO A CA 1
ATOM 6183 C C . PRO A 1 410 ? 37.412 8.785 25.156 1.00 35.86 402 PRO A C 1
ATOM 6184 O O . PRO A 1 410 ? 36.257 8.674 24.727 1.00 36.23 402 PRO A O 1
ATOM 6195 N N . HIS A 1 411 ? 37.907 7.963 26.083 1.00 35.78 403 HIS A N 1
ATOM 6196 C CA . HIS A 1 411 ? 37.125 6.876 26.657 1.00 35.71 403 HIS A CA 1
ATOM 6197 C C . HIS A 1 411 ? 36.613 7.200 28.053 1.00 32.64 403 HIS A C 1
ATOM 6198 O O . HIS A 1 411 ? 36.325 6.284 28.830 1.00 31.64 403 HIS A O 1
ATOM 6212 N N . LEU A 1 412 ? 36.485 8.478 28.385 1.00 30.13 404 LEU A N 1
ATOM 6213 C CA . LEU A 1 412 ? 35.865 8.855 29.645 1.00 28.99 404 LEU A CA 1
ATOM 6214 C C . LEU A 1 412 ? 34.447 8.305 29.711 1.00 29.23 404 LEU A C 1
ATOM 6215 O O . LEU A 1 412 ? 33.689 8.394 28.741 1.00 30.21 404 LEU A O 1
ATOM 6231 N N . VAL A 1 413 ? 34.078 7.740 30.866 1.00 28.77 405 VAL A N 1
ATOM 6232 C CA . VAL A 1 413 ? 32.712 7.285 31.095 1.00 29.96 405 VAL A CA 1
ATOM 6233 C C . VAL A 1 413 ? 32.242 7.693 32.490 1.00 30.46 405 VAL A C 1
ATOM 6234 O O . VAL A 1 413 ? 33.038 7.961 33.393 1.00 29.64 405 VAL A O 1
ATOM 6247 N N . LEU A 1 414 ? 30.924 7.712 32.663 1.00 30.85 406 LEU A N 1
ATOM 6248 C CA . LEU A 1 414 ? 30.344 7.971 33.975 1.00 30.35 406 LEU A CA 1
ATOM 6249 C C . LEU A 1 414 ? 30.616 6.783 34.891 1.00 30.09 406 LEU A C 1
ATOM 6250 O O . LEU A 1 414 ? 30.404 5.625 34.513 1.00 29.73 406 LEU A O 1
ATOM 6266 N N . ALA A 1 415 ? 31.089 7.067 36.100 1.00 31.52 407 ALA A N 1
ATOM 6267 C CA . ALA A 1 415 ? 31.492 6.012 37.021 1.00 33.81 407 ALA A CA 1
ATOM 6268 C C . ALA A 1 415 ? 30.412 5.642 38.024 1.00 36.37 407 ALA A C 1
ATOM 6269 O O . ALA A 1 415 ? 30.404 4.515 38.528 1.00 38.09 407 ALA A O 1
ATOM 6276 N N . GLY A 1 416 ? 29.509 6.564 38.323 1.00 36.60 408 GLY A N 1
ATOM 6277 C CA . GLY A 1 416 ? 28.404 6.300 39.220 1.00 36.13 408 GLY A CA 1
ATOM 6278 C C . GLY A 1 416 ? 27.406 7.425 39.085 1.00 35.86 408 GLY A C 1
ATOM 6279 O O . GLY A 1 416 ? 27.588 8.361 38.300 1.00 34.33 408 GLY A O 1
ATOM 6283 N N . ASP A 1 417 ? 26.347 7.322 39.857 1.00 36.98 409 ASP A N 1
ATOM 6284 C CA . ASP A 1 417 ? 25.310 8.335 39.796 1.00 39.19 409 ASP A CA 1
ATOM 6285 C C . ASP A 1 417 ? 25.848 9.649 40.344 1.00 36.33 409 ASP A C 1
ATOM 6286 O O . ASP A 1 417 ? 26.460 9.669 41.419 1.00 35.45 409 ASP A O 1
ATOM 6295 N N . PRO A 1 418 ? 25.666 10.757 39.636 1.00 34.94 410 PRO A N 1
ATOM 6296 C CA . PRO A 1 418 ? 26.070 12.046 40.204 1.00 34.23 410 PRO A CA 1
ATOM 6297 C C . PRO A 1 418 ? 25.260 12.329 41.459 1.00 33.52 410 PRO A C 1
ATOM 6298 O O . PRO A 1 418 ? 24.089 11.960 41.557 1.00 34.18 410 PRO A O 1
ATOM 6309 N N . VAL A 1 419 ? 25.901 12.956 42.436 1.00 32.48 411 VAL A N 1
ATOM 6310 C CA . VAL A 1 419 ? 25.247 13.331 43.684 1.00 33.04 411 VAL A CA 1
ATOM 6311 C C . VAL A 1 419 ? 24.884 14.804 43.572 1.00 33.07 411 VAL A C 1
ATOM 6312 O O . VAL A 1 419 ? 25.767 15.650 43.394 1.00 30.62 411 VAL A O 1
ATOM 6325 N N . ARG A 1 420 ? 23.595 15.113 43.662 1.00 35.72 412 ARG A N 1
ATOM 6326 C CA . ARG A 1 420 ? 23.141 16.490 43.543 1.00 39.39 412 ARG A CA 1
ATOM 6327 C C . ARG A 1 420 ? 23.256 17.207 44.880 1.00 41.73 412 ARG A C 1
ATOM 6328 O O . ARG A 1 420 ? 23.097 16.611 45.947 1.00 40.40 412 ARG A O 1
ATOM 6349 N N . GLU A 1 421 ? 23.545 18.506 44.811 1.00 45.94 413 GLU A N 1
ATOM 6350 C CA . GLU A 1 421 ? 23.734 19.313 46.009 1.00 50.18 413 GLU A CA 1
ATOM 6351 C C . GLU A 1 421 ? 22.382 19.833 46.477 1.00 52.12 413 GLU A C 1
ATOM 6352 O O . GLU A 1 421 ? 21.770 20.649 45.771 1.00 50.66 413 GLU A O 1
ATOM 6364 N N . PRO A 1 422 ? 21.888 19.415 47.644 1.00 54.98 414 PRO A N 1
ATOM 6365 C CA . PRO A 1 422 ? 20.551 19.849 48.079 1.00 56.26 414 PRO A CA 1
ATOM 6366 C C . PRO A 1 422 ? 20.453 21.363 48.191 1.00 57.07 414 PRO A C 1
ATOM 6367 O O . PRO A 1 422 ? 21.257 22.008 48.867 1.00 56.49 414 PRO A O 1
ATOM 6378 N N . SER A 1 423 ? 19.441 21.928 47.531 1.00 57.83 415 SER A N 1
ATOM 6379 C CA . SER A 1 423 ? 19.234 23.369 47.529 1.00 58.26 415 SER A CA 1
ATOM 6380 C C . SER A 1 423 ? 17.748 23.671 47.407 1.00 59.11 415 SER A C 1
ATOM 6381 O O . SER A 1 423 ? 16.984 22.903 46.816 1.00 58.93 415 SER A O 1
ATOM 6389 N N . ALA A 1 424 ? 17.345 24.801 47.976 1.00 60.23 416 ALA A N 1
ATOM 6390 C CA . ALA A 1 424 ? 16.013 25.334 47.734 1.00 61.20 416 ALA A CA 1
ATOM 6391 C C . ALA A 1 424 ? 15.964 26.266 46.529 1.00 61.79 416 ALA A C 1
ATOM 6392 O O . ALA A 1 424 ? 14.866 26.616 46.080 1.00 61.75 416 ALA A O 1
ATOM 6399 N N . PHE A 1 425 ? 17.115 26.665 45.985 1.00 62.10 417 PHE A N 1
ATOM 6400 C CA . PHE A 1 425 ? 17.148 27.662 44.923 1.00 62.62 417 PHE A CA 1
ATOM 6401 C C . PHE A 1 425 ? 17.953 27.257 43.698 1.00 59.31 417 PHE A C 1
ATOM 6402 O O . PHE A 1 425 ? 17.740 27.846 42.631 1.00 57.85 417 PHE A O 1
ATOM 6419 N N . LEU A 1 426 ? 18.872 26.298 43.810 1.00 56.74 418 LEU A N 1
ATOM 6420 C CA . LEU A 1 426 ? 19.838 26.014 42.760 1.00 53.12 418 LEU A CA 1
ATOM 6421 C C . LEU A 1 426 ? 19.849 24.530 42.429 1.00 49.69 418 LEU A C 1
ATOM 6422 O O . LEU A 1 426 ? 19.507 23.693 43.269 1.00 51.01 418 LEU A O 1
ATOM 6438 N N . ARG A 1 427 ? 20.255 24.223 41.195 1.00 45.08 419 ARG A N 1
ATOM 6439 C CA . ARG A 1 427 ? 20.439 22.853 40.717 1.00 43.11 419 ARG A CA 1
ATOM 6440 C C . ARG A 1 427 ? 21.919 22.590 40.452 1.00 37.51 419 ARG A C 1
ATOM 6441 O O . ARG A 1 427 ? 22.387 22.671 39.318 1.00 38.16 419 ARG A O 1
ATOM 6462 N N . THR A 1 428 ? 22.650 22.220 41.483 1.00 33.23 420 THR A N 1
ATOM 6463 C CA . THR A 1 428 ? 24.068 21.980 41.290 1.00 29.75 420 THR A CA 1
ATOM 6464 C C . THR A 1 428 ? 24.407 20.566 41.729 1.00 27.46 420 THR A C 1
ATOM 6465 O O . THR A 1 428 ? 23.593 19.850 42.322 1.00 28.37 420 THR A O 1
ATOM 6476 N N . PHE A 1 429 ? 25.627 20.167 41.414 1.00 24.61 421 PHE A N 1
ATOM 6477 C CA . PHE A 1 429 ? 26.113 18.844 41.755 1.00 23.99 421 PHE A CA 1
ATOM 6478 C C . PHE A 1 429 ? 27.143 18.941 42.865 1.00 25.12 421 PHE A C 1
ATOM 6479 O O . PHE A 1 429 ? 27.919 19.899 42.930 1.00 27.05 421 PHE A O 1
ATOM 6496 N N . ARG A 1 430 ? 27.127 17.948 43.745 1.00 27.66 422 ARG A N 1
ATOM 6497 C CA . ARG A 1 430 ? 28.206 17.722 44.694 1.00 30.32 422 ARG A CA 1
ATOM 6498 C C . ARG A 1 430 ? 29.289 16.830 44.100 1.00 29.54 422 ARG A C 1
ATOM 6499 O O . ARG A 1 430 ? 30.473 17.034 44.371 1.00 29.99 422 ARG A O 1
ATOM 6520 N N . SER A 1 431 ? 28.914 15.847 43.285 1.00 28.98 423 SER A N 1
ATOM 6521 C CA . SER A 1 431 ? 29.893 14.969 42.665 1.00 29.01 423 SER A CA 1
ATOM 6522 C C . SER A 1 431 ? 29.488 14.686 41.227 1.00 27.89 423 SER A C 1
ATOM 6523 O O . SER A 1 431 ? 28.302 14.657 40.890 1.00 29.56 423 SER A O 1
ATOM 6531 N N . LEU A 1 432 ? 30.500 14.466 40.386 1.00 24.46 424 LEU A N 1
ATOM 6532 C CA . LEU A 1 432 ? 30.318 14.019 39.007 1.00 22.96 424 LEU A CA 1
ATOM 6533 C C . LEU A 1 432 ? 31.405 12.962 38.828 1.00 22.95 424 LEU A C 1
ATOM 6534 O O . LEU A 1 432 ? 32.530 13.270 38.406 1.00 23.63 424 LEU A O 1
ATOM 6550 N N . PRO A 1 433 ? 31.120 11.711 39.187 1.00 23.66 425 PRO A N 1
ATOM 6551 C CA . PRO A 1 433 ? 32.184 10.698 39.212 1.00 24.97 425 PRO A CA 1
ATOM 6552 C C . PRO A 1 433 ? 32.424 10.119 37.826 1.00 25.12 425 PRO A C 1
ATOM 6553 O O . PRO A 1 433 ? 31.490 9.674 37.153 1.00 25.50 425 PRO A O 1
ATOM 6564 N N . VAL A 1 434 ? 33.688 10.142 37.405 1.00 24.22 426 VAL A N 1
ATOM 6565 C CA . VAL A 1 434 ? 34.088 9.697 36.078 1.00 24.22 426 VAL A CA 1
ATOM 6566 C C . VAL A 1 434 ? 35.277 8.760 36.205 1.00 27.35 426 VAL A C 1
ATOM 6567 O O . VAL A 1 434 ? 36.028 8.801 37.191 1.00 27.81 426 VAL A O 1
ATOM 6580 N N . ARG A 1 435 ? 35.433 7.891 35.212 1.00 28.01 427 ARG A N 1
ATOM 6581 C CA . ARG A 1 435 ? 36.580 7.005 35.119 1.00 28.63 427 ARG A CA 1
ATOM 6582 C C . ARG A 1 435 ? 36.852 6.754 33.642 1.00 28.80 427 ARG A C 1
ATOM 6583 O O . ARG A 1 435 ? 36.098 7.183 32.767 1.00 29.11 427 ARG A O 1
ATOM 6604 N N . LEU A 1 436 ? 37.950 6.074 33.361 1.00 29.00 428 LEU A N 1
ATOM 6605 C CA . LEU A 1 436 ? 38.217 5.681 31.988 1.00 30.44 428 LEU A CA 1
ATOM 6606 C C . LEU A 1 436 ? 37.679 4.277 31.782 1.00 32.32 428 LEU A C 1
ATOM 6607 O O . LEU A 1 436 ? 37.672 3.456 32.698 1.00 32.26 428 LEU A O 1
ATOM 6623 N N . ASP A 1 437 ? 37.190 4.015 30.577 1.00 34.94 429 ASP A N 1
ATOM 6624 C CA . ASP A 1 437 ? 36.805 2.658 30.205 1.00 38.82 429 ASP A CA 1
ATOM 6625 C C . ASP A 1 437 ? 38.073 1.821 30.068 1.00 41.36 429 ASP A C 1
ATOM 6626 O O . ASP A 1 437 ? 38.849 2.005 29.125 1.00 40.35 429 ASP A O 1
ATOM 6635 N N . THR A 1 438 ? 38.299 0.913 31.012 1.00 46.20 430 THR A N 1
ATOM 6636 C CA . THR A 1 438 ? 39.523 0.125 31.076 1.00 49.95 430 THR A CA 1
ATOM 6637 C C . THR A 1 438 ? 39.282 -1.312 30.625 1.00 54.27 430 THR A C 1
ATOM 6638 O O . THR A 1 438 ? 38.219 -1.884 30.886 1.00 56.26 430 THR A O 1
ATOM 6649 N N . SER A 1 439 ? 40.279 -1.885 29.941 1.00 55.37 431 SER A N 1
ATOM 6650 C CA . SER A 1 439 ? 40.314 -3.303 29.597 1.00 56.23 431 SER A CA 1
ATOM 6651 C C . SER A 1 439 ? 41.563 -3.932 30.197 1.00 57.28 431 SER A C 1
ATOM 6652 O O . SER A 1 439 ? 42.681 -3.466 29.949 1.00 59.55 431 SER A O 1
ATOM 6660 N N . GLY A 1 440 ? 41.371 -4.997 30.967 1.00 56.13 432 GLY A N 1
ATOM 6661 C CA . GLY A 1 440 ? 42.422 -5.540 31.800 1.00 53.53 432 GLY A CA 1
ATOM 6662 C C . GLY A 1 440 ? 43.720 -5.803 31.075 1.00 51.99 432 GLY A C 1
ATOM 6663 O O . GLY A 1 440 ? 44.774 -5.655 31.673 1.00 51.92 432 GLY A O 1
#

InterPro domains:
  IPR001128 Cytochrome P450 [PF00067] (96-279)
  IPR001128 Cytochrome P450 [PF00067] (291-406)
  IPR001128 Cytochrome P450 [PR00385] (258-275)
  IPR001128 Cytochrome P450 [PR00385] (293-304)
  IPR001128 Cytochrome P450 [PR00385] (371-380)
  IPR001128 Cytochrome P450 [PR00385] (380-391)
  IPR002397 Cytochrome P450, B-class [PR00359] (101-112)
  IPR002397 Cytochrome P450, B-class [PR00359] (151-167)
  IPR002397 Cytochrome P450, B-class [PR00359] (211-233)
  IPR002397 Cytochrome P450, B-class [PR00359] (293-304)
  IPR002397 Cytochrome P450, B-class [PR00359] (312-339)
  IPR002397 Cytochrome P450, B-class [PR00359] (340-355)
  IPR002397 Cytochrome P450, B-class [PR00359] (371-380)
  IPR002397 Cytochrome P450, B-class [PR00359] (380-391)
  IPR017972 Cytochrome P450, conserved site [PS00086] (373-382)
  IPR036396 Cytochrome P450 superfamily [G3DSA:1.10.630.10] (1-431)
  IPR036396 Cytochrome P450 superfamily [SSF48264] (28-424)

Radius of gyration: 21.36 Å; Cα contacts (8 Å, |Δi|>4): 668; chains: 1; bounding box: 58×66×52 Å

Organism: NCBI:txid65700

B-factor: mean 32.55, std 13.11, range [12.33, 89.1]

Nearest PDB structures (foldseek):
  8fie-assembly1_A  TM=9.995E-01  e=1.264E-64  Erwinia tracheiphila PSU-1
  8fid-assembly1_A  TM=9.207E-01  e=4.094E-56  Erwinia tracheiphila
  8a91-assembly1_A  TM=8.812E-01  e=3.066E-21  Staphylococcus aureus
  5ofq-assembly4_D  TM=8.835E-01  e=7.115E-21  Priestia megaterium DSM 319
  6bld-assembly1_A  TM=7.884E-01  e=5.570E-20  Mycobacterium marinum M

Foldseek 3Di:
DFVLVVCQPPVNLVPVQVVLVVCQVPPQFDQGPVRFTEGQALVVQQVLLACDQPFWDADDLVRLCVLQVVCSPALLSVLVCLALLRHHPPVNVVLLVQLDVQLDPVLLVVCLVVLLVLLVVLCVVCVVVQVVFHKDFCLVSPLQQSLLVSLCVQLVHDSVVSVLLLVLVVLLVLLRPNVRDPVSVVSNRVSSVVLLVVLLVSLVVCCVPPDPHRSVVQNDADDPDRDGQDSSSSSSHSNNLCVLSNFQLSQLLLLLVVCCQVCVVLCVLLVDDLLSLLLSSLLSCLQANQFQKDPTWIFGCAWDDDPNDTSGGGHTYMYGLNSNSQNCVQPPPSNDRDSQQRGPHDRQAGPVGHGRDSQHDHSNRNPCPSSSSSSSSSNVSVVCVVQVQKHFDDDWAWDNDSGGSHTPGGMIHGDDDD

Solvent-accessible surface area: 18589 Å² total; per-residue (Å²): 269,24,0,34,65,21,7,36,26,111,107,19,12,55,82,0,21,139,47,0,140,122,2,25,102,112,45,41,10,12,146,1,93,86,17,33,6,2,0,1,76,17,53,19,0,68,75,0,4,116,12,10,39,108,18,0,65,7,16,50,88,33,6,13,38,170,54,37,84,110,5,44,179,18,103,1,8,108,8,24,25,32,5,20,43,18,61,73,50,112,70,6,67,66,10,54,136,6,0,50,75,10,15,48,96,198,31,6,50,71,6,75,93,17,0,55,117,21,0,112,64,58,3,40,103,17,11,77,39,0,115,150,17,92,75,12,48,2,16,102,48,1,0,42,15,0,3,8,12,0,8,4,96,1,0,24,20,80,97,76,47,0,76,105,8,2,39,8,1,121,38,3,56,85,1,17,61,71,173,5,42,85,128,73,25,64,45,1,49,63,13,0,98,87,0,36,173,47,0,90,41,13,2,75,104,12,102,154,104,74,110,107,14,0,0,2,54,5,15,40,118,26,159,148,70,128,40,94,7,50,63,93,44,1,15,11,7,0,2,20,17,0,41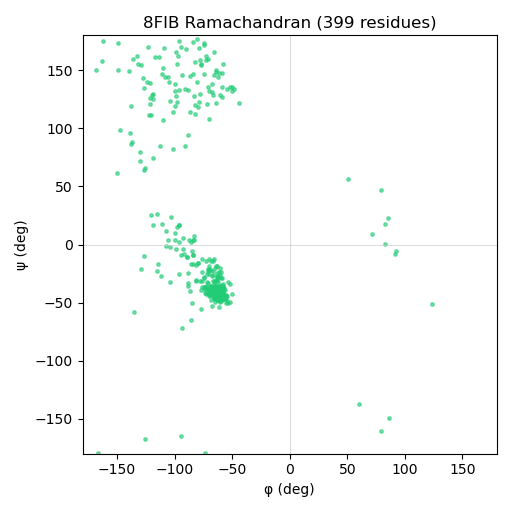,49,11,36,22,52,10,3,0,10,0,0,7,0,1,26,9,2,28,65,53,79,111,21,27,139,20,4,126,40,100,74,39,14,11,112,0,0,4,8,0,0,9,1,24,15,2,20,30,6,22,11,84,31,2,8,3,1,71,100,100,13,91,24,70,142,56,71,0,64,119,35,15,14,0,21,0,0,26,2,0,0,0,25,9,74,78,2,2,65,80,20,92,131,9,34,0,50,25,7,82,71,48,63,88,9,63,6,79,164,47,67,20,10,0,15,27,11,52,37,60,24,67,45,39,21,5,56,8,18,32,4,4,4,18,38,0,0,32,38,2,11,76,116,5,86,125,5,56,72,34,33,126,36,72,70,57,97,34,59,92,72,8,18,4,121,18,0,20,0,88,18,92,80,114,133

=== Feature glossary ===
The features interleaved in this record are:

— What the protein is —

Sequence gives the chain of amino acids in standard one-letter code (A=alanine, C=cysteine, …, Y=tyrosine), read N→C. It is the only feature that is directly encoded by the gene; all structural features are derived from the folded form of this sequence.

Database cross-references. InterPro integrates a dozen domain/family signature databases into unified entries with residue-range hits. GO terms attach function/process/location labels with evidence codes. CATH codes position the fold in a four-level structural taxonomy. Organism is the NCBI-taxonomy species name.

— Where its atoms are —

Atomic coordinates in PDBx/mmCIF format — the same representation the Protein Data Bank distributes. Each line of the _atom_site loop places one backbone atom in Cartesian space (units: ångströms, origin: arbitrary).

The six renders are orthographic views along the three Cartesian axes in both directions. Representation (cartoon, sticks, or surface) and color scheme (sequence-rainbow or by-chain) vary across proteins so the training set covers all the common visualization conventions.

— Local backbone conformation —

Eight-state secondary structure (DSSP): H is the canonical α-helix, G the tighter 3₁₀-helix, I the wider π-helix; E/B are β-structure, T and S are turns and bends, and '-' is everything else. DSSP derives these from the pattern of main-chain N–H···O=C hydrogen bonds, not from the sequence.

P-SEA three-state annotation labels each residue as helix, strand, or coil based purely on the geometry of the Cα trace. It serves as a fallback when the full backbone (and thus DSSP) is unavailable.

The φ/ψ torsion pair specifies the backbone conformation at each residue. φ rotates about the N–Cα bond, ψ about the Cα–C bond. Steric clashes forbid most of the (φ, ψ) plane — the allowed regions (α-helix basin, β-sheet basin, left-handed helix) are the Ramachandran-allowed regions.

— Global shape and packing —

The geometric summary reports three shape descriptors. Rg (radius of gyration) measures how spread out the Cα atoms are about their centre of mass; compact globular proteins have small Rg, elongated or unfolded ones large. Cα contacts (<8 Å, |i−j|>4) count long-range residue pairs in spatial proximity — high for tightly packed folds, near zero for rods or random coil. The bounding-box extents give the protein's footprint along x, y, z in Å.

Solvent-accessible surface area (SASA) is the area in Å² traced out by the centre of a 1.4 Å probe sphere (a water molecule) rolled over the protein's van der Waals surface (Shrake–Rupley / Lee–Richards construction). Buried residues have near-zero SASA; fully exposed residues can exceed 200 Å². The total SASA scales roughly with the number of surface residues.

The contact map is a binary N×N matrix image: pixel (i, j) is dark where Cα_i and Cα_j are within 8 Å and |i−j|>4. Because the |i−j|>4 filter removes local helical contacts, off-diagonal stripes parallel to the main diagonal indicate parallel β-sheets; stripes perpendicular to it indicate antiparallel β-sheets. The Ramachandran plot scatters every residue's (φ, ψ) pair against the sterically allowed regions. The PAE heatmap renders the predicted-aligned-error matrix.

— Structural neighborhood —

3Di is Foldseek's structural alphabet. Each residue is assigned one of twenty discrete states based on how its Cα sits relative to its spatial (not sequential) neighbors. Aligning 3Di strings finds structural homologs roughly as well as full 3D superposition, but orders of magnitude faster.

Nearest PDB neighbors are the top structural matches found by Foldseek when searching this structure against the entire Protein Data Bank. Each hit reports a TM-score (0 to 1; >0.5 almost always implies the same fold) and an E-value. These are *structural* homologs — they may share no detectable sequence similarity.

— Confidence and disorder —

For AlphaFold models, the B-factor field carries pLDDT — the model's own estimate of local accuracy on a 0–100 scale. Regions with pLDDT<50 should be treated as essentially unmodeled; they often correspond to intrinsically disordered segments.

Crystallographic B-factors measure how much each atom's electron density is smeared out, in Å². They rise in mobile loops and surface residues and fall in the buried interior. In AlphaFold models this column is repurposed to hold pLDDT instead.

Predicted aligned error is AlphaFold's pairwise confidence. Unlike pLDDT (per-residue), PAE is per-residue-pair and captures whether two parts of the structure are correctly placed relative to each other. Units are ångströms of expected positional error.